Protein AF-0000000068234072 (afdb_homodimer)

Nearest PDB structures (foldseek):
  5jki-assembly1_A  TM=6.994E-01  e=1.494E-03  Bacillus subtilis subsp. subtilis str. 168
  2n2n-assembly1_A  TM=3.792E-01  e=1.745E+00  Homo sapiens
  5jki-assembly1_A  TM=6.994E-01  e=1.482E-03  Bacillus subtilis subsp. subtilis str. 168
  2n2n-assembly1_A  TM=3.793E-01  e=2.052E+00  Homo sapiens

Sequence (428 aa):
MEDTPLASLSLTHVHYNPEDPLSLLSAWLALVPQALCVAYVTLIWASREMEVILMFSGQMGCEAFNFVLKRIIKEERPKQMLGKGYGMPSSHAQFVTYFAVYLTLFLLVRHIPTVPKPDTTSYFLMRMALAAGVCLGAGAVATSRIYLNYHTPKQVLAGCAAGVLCAVSWFVATSFLRTEGYVDWVLDLGISQFLRLRDLVVSQDLAEAGWLQWMEDTPLASLSLTHVHYNPEDPLSLLSAWLALVPQALCVAYVTLIWASREMEVILMFSGQMGCEAFNFVLKRIIKEERPKQMLGKGYGMPSSHAQFVTYFAVYLTLFLLVRHIPTVPKPDTTSYFLMRMALAAGVCLGAGAVATSRIYLNYHTPKQVLAGCAAGVLCAVSWFVATSFLRTEGYVDWVLDLGISQFLRLRDLVVSQDLAEAGWLQW

Foldseek 3Di:
DPPPDDDDDQQLDADFDPVDVLRVVLSVLSCVLVVVLVVLVVCCQPQLAPVSVLLVVLLVVLLVVQVVVQVVVVDPAQVVDPDDGGPAQPSLLLNLLLVLLLLLCLLQPQAAAPDDDPCPPVSNVVSVVVSVVSVVSSVSNLVSCVVSRGHDPVNSVRSNVSSNVSNVVSNVVVVVCVVVCVSVVVCPDPVNVVSPRDHCRSHDPRCVVVVVVD/DPPPDDDDDQQLDADFDPVDVLRVVLSVLSCVLVVVLVVLVVCCQPQLAPVSVLLVVLLVVLLVVQVVVQVVVVDPAFPVDPHDGGPAQPSLLLNLLLVLLLLLCLLQPQAAAPDDDPCPPVSNVVSVVVSVVSVVSSVSNLVSCVVSRGHDPVNSVRSNVSSNVSNVVSSVVVVVCVVVCVSVVVCPDPVNVVSPRDHCRSHDPRCVVVVVVD

pLDDT: mean 92.29, std 10.85, range [37.62, 98.94]

Solvent-accessible surface area (backbone atoms only — not comparable to full-atom values): 21961 Å² total; per-residue (Å²): 132,84,79,68,74,66,38,64,44,69,91,44,56,38,65,26,42,82,90,35,70,67,34,47,53,28,44,58,41,65,46,44,68,62,48,48,51,43,34,48,53,43,45,34,69,41,54,22,31,47,62,57,48,52,53,48,50,45,52,52,48,44,50,52,49,42,56,53,46,18,70,70,66,56,36,70,42,40,80,86,42,90,63,90,64,57,24,28,44,24,58,68,20,16,52,36,28,20,51,24,50,36,49,32,46,38,54,74,66,61,41,50,70,72,65,84,50,94,51,55,64,61,52,51,50,49,43,50,48,51,34,50,50,41,43,51,49,27,50,50,40,34,50,26,36,41,74,63,37,54,32,47,70,66,24,31,51,47,6,34,52,52,9,43,52,43,20,53,53,47,50,51,50,51,49,48,36,50,75,72,39,51,53,56,52,52,46,67,32,68,67,28,52,73,65,45,46,39,71,53,59,44,36,37,60,78,35,46,46,47,49,74,71,102,128,83,78,69,72,65,38,64,45,69,90,44,56,38,63,25,42,81,90,34,70,67,35,47,52,27,43,57,42,66,46,45,68,62,47,48,53,43,35,49,53,44,44,35,70,42,53,23,32,46,62,56,48,51,52,49,51,46,52,51,50,42,51,52,50,44,56,52,45,18,71,70,64,56,35,71,42,41,80,87,41,91,62,89,65,57,23,28,44,24,59,67,19,16,52,37,29,20,52,26,50,35,51,33,48,39,54,74,67,60,40,49,70,71,65,83,50,95,52,56,67,60,51,52,50,49,44,50,50,52,33,49,48,41,43,51,49,27,50,50,38,33,51,25,36,41,74,65,37,54,30,49,69,66,24,30,51,47,6,33,52,51,8,42,51,43,20,53,52,45,51,51,51,52,49,48,36,50,75,73,40,50,53,57,51,54,46,67,32,68,68,28,51,72,66,45,46,40,69,55,60,45,36,37,62,77,36,46,46,48,48,72,71,99

Structure (mmCIF, N/CA/C/O backbone):
data_AF-0000000068234072-model_v1
#
loop_
_entity.id
_entity.type
_entity.pdbx_description
1 polymer Dolichyldiphosphatase
#
loop_
_atom_site.group_PDB
_atom_site.id
_atom_site.type_symbol
_atom_site.label_atom_id
_atom_site.label_alt_id
_atom_site.label_comp_id
_atom_site.label_asym_id
_atom_site.label_entity_id
_atom_site.label_seq_id
_atom_site.pdbx_PDB_ins_code
_atom_site.Cartn_x
_atom_site.Cartn_y
_atom_site.Cartn_z
_atom_site.occupancy
_atom_site.B_iso_or_equiv
_atom_site.auth_seq_id
_atom_site.auth_comp_id
_atom_site.auth_asym_id
_atom_site.auth_atom_id
_atom_site.pdbx_PDB_model_num
ATOM 1 N N . MET A 1 1 ? 15.93 -37.781 -2.234 1 37.66 1 MET A N 1
ATOM 2 C CA . MET A 1 1 ? 15.273 -36.719 -1.468 1 37.66 1 MET A CA 1
ATOM 3 C C . MET A 1 1 ? 13.891 -36.406 -2.041 1 37.66 1 MET A C 1
ATOM 5 O O . MET A 1 1 ? 13.766 -36.094 -3.225 1 37.66 1 MET A O 1
ATOM 9 N N . GLU A 1 2 ? 12.836 -36.875 -1.631 1 44.34 2 GLU A N 1
ATOM 10 C CA . GLU A 1 2 ? 11.461 -36.938 -2.117 1 44.34 2 GLU A CA 1
ATOM 11 C C . GLU A 1 2 ? 10.922 -35.531 -2.361 1 44.34 2 GLU A C 1
ATOM 13 O O . GLU A 1 2 ? 11.086 -34.625 -1.521 1 44.34 2 GLU A O 1
ATOM 18 N N . ASP A 1 3 ? 10.82 -35 -3.633 1 53.78 3 ASP A N 1
ATOM 19 C CA . ASP A 1 3 ? 10.469 -33.688 -4.172 1 53.78 3 ASP A CA 1
ATOM 20 C C . ASP A 1 3 ? 9.188 -33.188 -3.537 1 53.78 3 ASP A C 1
ATOM 22 O O . ASP A 1 3 ? 8.109 -33.719 -3.758 1 53.78 3 ASP A O 1
ATOM 26 N N . THR A 1 4 ? 9.188 -32.906 -2.281 1 57.88 4 THR A N 1
ATOM 27 C CA . THR A 1 4 ? 7.977 -32.344 -1.694 1 57.88 4 THR A CA 1
ATOM 28 C C . THR A 1 4 ? 7.309 -31.359 -2.664 1 57.88 4 THR A C 1
ATOM 30 O O . THR A 1 4 ? 7.965 -30.469 -3.207 1 57.88 4 THR A O 1
ATOM 33 N N . PRO A 1 5 ? 6.129 -31.797 -3.012 1 70.62 5 PRO A N 1
ATOM 34 C CA . PRO A 1 5 ? 5.434 -30.953 -3.988 1 70.62 5 PRO A CA 1
ATOM 35 C C . PRO A 1 5 ? 5.312 -29.5 -3.539 1 70.62 5 PRO A C 1
ATOM 37 O O . PRO A 1 5 ? 4.949 -29.234 -2.393 1 70.62 5 PRO A O 1
ATOM 40 N N . LEU A 1 6 ? 5.91 -28.594 -4.207 1 76 6 LEU A N 1
ATOM 41 C CA . LEU A 1 6 ? 5.832 -27.156 -3.949 1 76 6 LEU A CA 1
ATOM 42 C C . LEU A 1 6 ? 4.418 -26.641 -4.176 1 76 6 LEU A C 1
ATOM 44 O O . LEU A 1 6 ? 3.705 -27.141 -5.055 1 76 6 LEU A O 1
ATOM 48 N N . ALA A 1 7 ? 3.936 -25.938 -3.199 1 78.75 7 ALA A N 1
ATOM 49 C CA . ALA A 1 7 ? 2.652 -25.25 -3.32 1 78.75 7 ALA A CA 1
ATOM 50 C C . ALA A 1 7 ? 2.848 -23.781 -3.693 1 78.75 7 ALA A C 1
ATOM 52 O O . ALA A 1 7 ? 3.92 -23.203 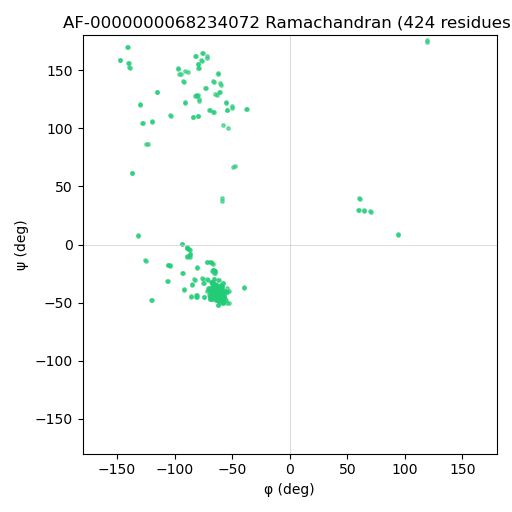-3.469 1 78.75 7 ALA A O 1
ATOM 53 N N . SER A 1 8 ? 1.841 -23.188 -4.422 1 79.06 8 SER A N 1
ATOM 54 C CA . SER A 1 8 ? 1.858 -21.766 -4.727 1 79.06 8 SER A CA 1
ATOM 55 C C . SER A 1 8 ? 1.063 -20.969 -3.699 1 79.06 8 SER A C 1
ATOM 57 O O . SER A 1 8 ? 0.087 -21.469 -3.139 1 79.06 8 SER A O 1
ATOM 59 N N . LEU A 1 9 ? 1.569 -19.797 -3.49 1 75.12 9 LEU A N 1
ATOM 60 C CA . LEU A 1 9 ? 0.831 -18.906 -2.605 1 75.12 9 LEU A CA 1
ATOM 61 C C . LEU A 1 9 ? -0.5 -18.5 -3.229 1 75.12 9 LEU A C 1
ATOM 63 O O . LEU A 1 9 ? -0.527 -17.812 -4.246 1 75.12 9 LEU A O 1
ATOM 67 N N . SER A 1 10 ? -1.572 -18.922 -2.631 1 69.56 10 SER A N 1
ATOM 68 C CA . SER A 1 10 ? -2.914 -18.828 -3.195 1 69.56 10 SER A CA 1
ATOM 69 C C . SER A 1 10 ? -3.357 -17.375 -3.33 1 69.56 10 SER A C 1
ATOM 71 O O . SER A 1 10 ? -4.066 -17.016 -4.273 1 69.56 10 SER A O 1
ATOM 73 N N . LEU A 1 11 ? -2.873 -16.562 -2.475 1 70.44 11 LEU A N 1
ATOM 74 C CA . LEU A 1 11 ? -3.332 -15.188 -2.393 1 70.44 11 LEU A CA 1
ATOM 75 C C . LEU A 1 11 ? -2.963 -14.414 -3.652 1 70.44 11 LEU A C 1
ATOM 77 O O . LEU A 1 11 ? -3.678 -13.492 -4.055 1 70.44 11 LEU A O 1
ATOM 81 N N . THR A 1 12 ? -1.97 -14.906 -4.336 1 74.69 12 THR A N 1
ATOM 82 C CA . THR A 1 12 ? -1.479 -14.094 -5.438 1 74.69 12 THR A CA 1
ATOM 83 C C . THR A 1 12 ? -1.335 -14.93 -6.707 1 74.69 12 THR A C 1
ATOM 85 O O . THR A 1 12 ? -0.774 -14.461 -7.703 1 74.69 12 THR A O 1
ATOM 88 N N . HIS A 1 13 ? -1.829 -16.094 -6.566 1 79.19 13 HIS A N 1
ATOM 89 C CA . HIS A 1 13 ? -1.749 -16.953 -7.734 1 79.19 13 HIS A CA 1
ATOM 90 C C . HIS A 1 13 ? -2.908 -16.703 -8.688 1 79.19 13 HIS A C 1
ATOM 92 O O . HIS A 1 13 ? -4.062 -17 -8.367 1 79.19 13 HIS A O 1
ATOM 98 N N . VAL A 1 14 ? -2.631 -16.125 -9.82 1 84.81 14 VAL A N 1
ATOM 99 C CA . VAL A 1 14 ? -3.668 -15.789 -10.789 1 84.81 14 VAL A CA 1
ATOM 100 C C . VAL A 1 14 ? -3.264 -16.297 -12.172 1 84.81 14 VAL A C 1
ATOM 102 O O . VAL A 1 14 ? -2.189 -15.961 -12.68 1 84.81 14 VAL A O 1
ATOM 105 N N . HIS A 1 15 ? -4.098 -17.156 -12.695 1 85.44 15 HIS A N 1
ATOM 106 C CA . HIS A 1 15 ? -3.893 -17.625 -14.055 1 85.44 15 HIS A CA 1
ATOM 107 C C . HIS A 1 15 ? -4.637 -16.766 -15.062 1 85.44 15 HIS A C 1
ATOM 109 O O . HIS A 1 15 ? -5.746 -16.297 -14.789 1 85.44 15 HIS A O 1
ATOM 115 N N . TYR A 1 16 ? -3.977 -16.531 -16.156 1 87.19 16 TYR A N 1
ATOM 116 C CA . TYR A 1 16 ? -4.586 -15.727 -17.203 1 87.19 16 TYR A CA 1
ATOM 117 C C . TYR A 1 16 ? -4.125 -16.188 -18.594 1 87.19 16 TYR A C 1
ATOM 119 O O . TYR A 1 16 ? -3.172 -16.969 -18.703 1 87.19 16 TYR A O 1
ATOM 127 N N . ASN A 1 17 ? -4.895 -15.867 -19.656 1 88.94 17 ASN A N 1
ATOM 128 C CA . ASN A 1 17 ? -4.516 -16.094 -21.047 1 88.94 17 ASN A CA 1
ATOM 129 C C . ASN A 1 17 ? -3.559 -15.023 -21.547 1 88.94 17 ASN A C 1
ATOM 131 O O . ASN A 1 17 ? -3.955 -13.875 -21.75 1 88.94 17 ASN A O 1
ATOM 135 N N . PRO A 1 18 ? -2.33 -15.398 -21.781 1 89.12 18 PRO A N 1
ATOM 136 C CA . PRO A 1 18 ? -1.33 -14.398 -22.172 1 89.12 18 PRO A CA 1
ATOM 137 C C . PRO A 1 18 ? -1.601 -13.805 -23.547 1 89.12 18 PRO A C 1
ATOM 139 O O . PRO A 1 18 ? -1.042 -12.758 -23.891 1 89.12 18 PRO A O 1
ATOM 142 N N . GLU A 1 19 ? -2.408 -14.375 -24.375 1 92.62 19 GLU A N 1
ATOM 143 C CA . GLU A 1 19 ? -2.705 -13.883 -25.719 1 92.62 19 GLU A CA 1
ATOM 144 C C . GLU A 1 19 ? -3.875 -12.898 -25.703 1 92.62 19 GLU A C 1
ATOM 146 O O . GLU A 1 19 ? -4.211 -12.312 -26.719 1 92.62 19 GLU A O 1
ATOM 151 N N . ASP A 1 20 ? -4.461 -12.695 -24.594 1 94.06 20 ASP A N 1
ATOM 152 C CA . ASP A 1 20 ? -5.625 -11.828 -24.438 1 94.06 20 ASP A CA 1
ATOM 153 C C . ASP A 1 20 ? -5.316 -10.68 -23.469 1 94.06 20 ASP A C 1
ATOM 155 O O . ASP A 1 20 ? -5.262 -10.875 -22.266 1 94.06 20 ASP A O 1
ATOM 159 N N . PRO A 1 21 ? -5.16 -9.523 -24.031 1 94.31 21 PRO A N 1
ATOM 160 C CA . PRO A 1 21 ? -4.801 -8.383 -23.172 1 94.31 21 PRO A CA 1
ATOM 161 C C . PRO A 1 21 ? -5.82 -8.133 -22.062 1 94.31 21 PRO A C 1
ATOM 163 O O . PRO A 1 21 ? -5.461 -7.664 -20.984 1 94.31 21 PRO A O 1
ATOM 166 N N . LEU A 1 22 ? -7.02 -8.383 -22.297 1 95 22 LEU A N 1
ATOM 167 C CA . LEU A 1 22 ? -8.039 -8.203 -21.266 1 95 22 LEU A CA 1
ATOM 168 C C . LEU A 1 22 ? -7.852 -9.219 -20.141 1 95 22 LEU A C 1
ATOM 170 O O . LEU A 1 22 ? -8.141 -8.922 -18.984 1 95 22 LEU A O 1
ATOM 174 N N . SER A 1 23 ? -7.375 -10.367 -20.516 1 93.5 23 SER A N 1
ATOM 175 C CA . SER A 1 23 ? -7.078 -11.383 -19.516 1 93.5 23 SER A CA 1
ATOM 176 C C . SER A 1 23 ? -5.918 -10.945 -18.625 1 93.5 23 SER A C 1
ATOM 178 O O . SER A 1 23 ? -5.961 -11.133 -17.406 1 93.5 23 SER A O 1
ATOM 180 N N . LEU A 1 24 ? -5 -10.375 -19.281 1 92.69 24 LEU A N 1
ATOM 181 C CA . LEU A 1 24 ? -3.871 -9.859 -18.516 1 92.69 24 LEU A CA 1
ATOM 182 C C . LEU A 1 24 ? -4.32 -8.742 -17.578 1 92.69 24 LEU A C 1
ATOM 184 O O . LEU A 1 24 ? -3.945 -8.734 -16.391 1 92.69 24 LEU A O 1
ATOM 188 N N . LEU A 1 25 ? -5.074 -7.816 -18.062 1 95.31 25 LEU A N 1
ATOM 189 C CA . LEU A 1 25 ? -5.617 -6.742 -17.234 1 95.31 25 LEU A CA 1
ATOM 190 C C . LEU A 1 25 ? -6.426 -7.309 -16.062 1 95.31 25 LEU A C 1
ATOM 192 O O . LEU A 1 25 ? -6.316 -6.832 -14.938 1 95.31 25 LEU A O 1
ATOM 196 N N . SER A 1 26 ? -7.16 -8.312 -16.312 1 94.81 26 SER A N 1
ATOM 197 C CA . SER A 1 26 ? -7.98 -8.938 -15.281 1 94.81 26 SER A CA 1
ATOM 198 C C . SER A 1 26 ? -7.117 -9.578 -14.203 1 94.81 26 SER A C 1
ATOM 200 O O . SER A 1 26 ? -7.469 -9.555 -13.023 1 94.81 26 SER A O 1
ATOM 202 N N . ALA A 1 27 ? -6.047 -10.133 -14.641 1 92.31 27 ALA A N 1
ATOM 203 C CA . ALA A 1 27 ? -5.121 -10.711 -13.68 1 92.31 27 ALA A CA 1
ATOM 204 C C . ALA A 1 27 ? -4.555 -9.648 -12.75 1 92.31 27 ALA A C 1
ATOM 206 O O . ALA A 1 27 ? -4.441 -9.859 -11.539 1 92.31 27 ALA A O 1
ATOM 207 N N . TRP A 1 28 ? -4.27 -8.5 -13.25 1 93.75 28 TRP A N 1
ATOM 208 C CA . TRP A 1 28 ? -3.775 -7.398 -12.438 1 93.75 28 TRP A CA 1
ATOM 209 C C . TRP A 1 28 ? -4.855 -6.898 -11.484 1 93.75 28 TRP A C 1
ATOM 211 O O . TRP A 1 28 ? -4.574 -6.59 -10.328 1 93.75 28 TRP A O 1
ATOM 221 N N . LEU A 1 29 ? -6.027 -6.871 -11.977 1 96.12 29 LEU A N 1
ATOM 222 C CA . LEU A 1 29 ? -7.145 -6.41 -11.156 1 96.12 29 LEU A CA 1
ATOM 223 C C . LEU A 1 29 ? -7.383 -7.355 -9.984 1 96.12 29 LEU A C 1
ATOM 225 O O . LEU A 1 29 ? -7.891 -6.938 -8.945 1 96.12 29 LEU A O 1
ATOM 229 N N . ALA A 1 30 ? -6.926 -8.578 -10.141 1 93.44 30 ALA A N 1
ATOM 230 C CA . ALA A 1 30 ? -7.098 -9.578 -9.086 1 93.44 30 ALA A CA 1
ATOM 231 C C . ALA A 1 30 ? -6.238 -9.242 -7.871 1 93.44 30 ALA A C 1
ATOM 233 O O . ALA A 1 30 ? -6.473 -9.75 -6.773 1 93.44 30 ALA A O 1
ATOM 234 N N . LEU A 1 31 ? -5.289 -8.352 -8.031 1 94.94 31 LEU A N 1
ATOM 235 C CA . LEU A 1 31 ? -4.375 -8.023 -6.945 1 94.94 31 LEU A CA 1
ATOM 236 C C . LEU A 1 31 ? -4.879 -6.816 -6.156 1 94.94 31 LEU A C 1
ATOM 238 O O . LEU A 1 31 ? -4.285 -6.441 -5.145 1 94.94 31 LEU A O 1
ATOM 242 N N . VAL A 1 32 ? -6 -6.258 -6.52 1 97.06 32 VAL A N 1
ATOM 243 C CA . VAL A 1 32 ? -6.496 -4.996 -5.973 1 97.06 32 VAL A CA 1
ATOM 244 C C . VAL A 1 32 ? -6.82 -5.168 -4.492 1 97.06 32 VAL A C 1
ATOM 246 O O . VAL A 1 32 ? -6.453 -4.324 -3.668 1 97.06 32 VAL A O 1
ATOM 249 N N . PRO A 1 33 ? -7.461 -6.27 -4.047 1 97 33 PRO A N 1
ATOM 250 C CA . PRO A 1 33 ? -7.742 -6.398 -2.615 1 97 33 PRO A CA 1
ATOM 251 C C . PRO A 1 33 ? -6.48 -6.375 -1.759 1 97 33 PRO A C 1
ATOM 253 O O . PRO A 1 33 ? -6.449 -5.715 -0.716 1 97 33 PRO A O 1
ATOM 256 N N . GLN A 1 34 ? -5.457 -7.051 -2.207 1 95.56 34 GLN A N 1
ATOM 257 C CA . GLN A 1 34 ? -4.195 -7.039 -1.478 1 95.56 34 GLN A CA 1
ATOM 258 C C . GLN A 1 34 ? -3.582 -5.645 -1.461 1 95.56 34 GLN A C 1
ATOM 260 O O . GLN A 1 34 ? -3.066 -5.195 -0.433 1 95.56 34 GLN A O 1
ATOM 265 N N . ALA A 1 35 ? -3.635 -5 -2.588 1 97.25 35 ALA A N 1
ATOM 266 C CA . ALA A 1 35 ? -3.123 -3.635 -2.67 1 97.25 35 ALA A CA 1
ATOM 267 C C . ALA A 1 35 ? -3.877 -2.707 -1.723 1 97.25 35 ALA A C 1
ATOM 269 O O . ALA A 1 35 ? -3.275 -1.844 -1.079 1 97.25 35 ALA A O 1
ATOM 270 N N . LEU A 1 36 ? -5.148 -2.887 -1.635 1 98.44 36 LEU A N 1
ATOM 271 C CA . LEU A 1 36 ? -5.957 -2.055 -0.752 1 98.44 36 LEU A CA 1
ATOM 272 C C . LEU A 1 36 ? -5.602 -2.303 0.709 1 98.44 36 LEU A C 1
ATOM 274 O O . LEU A 1 36 ? -5.566 -1.368 1.513 1 98.44 36 LEU A O 1
ATOM 278 N N . CYS A 1 37 ? -5.348 -3.531 1.068 1 98.25 37 CYS A N 1
ATOM 279 C CA . CYS A 1 37 ? -4.934 -3.822 2.438 1 98.25 37 CYS A CA 1
ATOM 280 C C . CYS A 1 37 ? -3.639 -3.096 2.777 1 98.25 37 CYS A C 1
ATOM 282 O O . CYS A 1 37 ? -3.523 -2.49 3.846 1 98.25 37 CYS A O 1
ATOM 284 N N . VAL A 1 38 ? -2.715 -3.133 1.873 1 98.19 38 VAL A N 1
ATOM 285 C CA . VAL A 1 38 ? -1.446 -2.443 2.084 1 98.19 38 VAL A CA 1
ATOM 286 C C . VAL A 1 38 ? -1.688 -0.938 2.188 1 98.19 38 VAL A C 1
ATOM 288 O O . VAL A 1 38 ? -1.101 -0.267 3.039 1 98.19 38 VAL A O 1
ATOM 291 N N . ALA A 1 39 ? -2.541 -0.428 1.347 1 98.69 39 ALA A N 1
ATOM 292 C CA . ALA A 1 39 ? -2.857 0.998 1.373 1 98.69 39 ALA A CA 1
ATOM 293 C C . ALA A 1 39 ? -3.482 1.396 2.707 1 98.69 39 ALA A C 1
ATOM 295 O O . ALA A 1 39 ? -3.131 2.43 3.279 1 98.69 39 ALA A O 1
ATOM 296 N N . TYR A 1 40 ? -4.41 0.549 3.213 1 98.75 40 TYR A N 1
ATOM 297 C CA . TYR A 1 40 ? -5.023 0.8 4.512 1 98.75 40 TYR A CA 1
ATOM 298 C C . TYR A 1 40 ? -3.965 0.884 5.609 1 98.75 40 TYR A C 1
ATOM 300 O O . TYR A 1 40 ? -3.928 1.853 6.371 1 98.75 40 TYR A O 1
ATOM 308 N N . VAL A 1 41 ? -3.125 -0.061 5.637 1 98.56 41 VAL A N 1
ATOM 309 C CA . VAL A 1 41 ? -2.133 -0.149 6.703 1 98.56 41 VAL A CA 1
ATOM 310 C C . VAL A 1 41 ? -1.161 1.024 6.602 1 98.56 41 VAL A C 1
ATOM 312 O O . VAL A 1 41 ? -0.791 1.62 7.617 1 98.56 41 VAL A O 1
ATOM 315 N N . THR A 1 42 ? -0.794 1.324 5.387 1 98.5 42 THR A N 1
ATOM 316 C CA . THR A 1 42 ? 0.092 2.459 5.148 1 98.5 42 THR A CA 1
ATOM 317 C C . THR A 1 42 ? -0.548 3.756 5.633 1 98.5 42 THR A C 1
ATOM 319 O O . THR A 1 42 ? 0.096 4.551 6.324 1 98.5 42 THR A O 1
ATOM 322 N N . LEU A 1 43 ? -1.793 3.938 5.301 1 98.5 43 LEU A N 1
ATOM 323 C CA . LEU A 1 43 ? -2.486 5.16 5.688 1 98.5 43 LEU A CA 1
ATOM 324 C C . LEU A 1 43 ? -2.688 5.223 7.195 1 98.5 43 LEU A C 1
ATOM 326 O O . LEU A 1 43 ? -2.559 6.289 7.801 1 98.5 43 LEU A O 1
ATOM 330 N N . ILE A 1 44 ? -3.006 4.102 7.773 1 98.38 44 ILE A N 1
ATOM 331 C CA . ILE A 1 44 ? -3.182 4.059 9.219 1 98.38 44 ILE A CA 1
ATOM 332 C C . ILE A 1 44 ? -1.879 4.453 9.914 1 98.38 44 ILE A C 1
ATOM 334 O O . ILE A 1 44 ? -1.882 5.273 10.836 1 98.38 44 ILE A O 1
ATOM 338 N N . TRP A 1 45 ? -0.841 3.928 9.438 1 96.75 45 TRP A N 1
ATOM 339 C CA . TRP A 1 45 ? 0.457 4.211 10.039 1 96.75 45 TRP A CA 1
ATOM 340 C C . TRP A 1 45 ? 0.861 5.664 9.805 1 96.75 45 TRP A C 1
ATOM 342 O O . TRP A 1 45 ? 1.334 6.336 10.727 1 96.75 45 TRP A O 1
ATOM 352 N N . ALA A 1 46 ? 0.647 6.203 8.68 1 96.56 46 ALA A N 1
ATOM 353 C CA . ALA A 1 46 ? 1.18 7.5 8.273 1 96.56 46 ALA A CA 1
ATOM 354 C C . ALA A 1 46 ? 0.286 8.633 8.766 1 96.56 46 ALA A C 1
ATOM 356 O O . ALA A 1 46 ? 0.771 9.727 9.07 1 96.56 46 ALA A O 1
ATOM 357 N N . SER A 1 47 ? -1.001 8.406 8.805 1 96.81 47 SER A N 1
ATOM 358 C CA . SER A 1 47 ? -1.908 9.508 9.102 1 96.81 47 SER A CA 1
ATOM 359 C C . SER A 1 47 ? -2.467 9.398 10.516 1 96.81 47 SER A C 1
ATOM 361 O O . SER A 1 47 ? -2.863 10.406 11.117 1 96.81 47 SER A O 1
ATOM 363 N N . ARG A 1 48 ? -2.629 8.125 11.008 1 97.88 48 ARG A N 1
ATOM 364 C CA . ARG A 1 48 ? -3.211 7.871 12.328 1 97.88 48 ARG A CA 1
ATOM 365 C C . ARG A 1 48 ? -4.668 8.32 12.375 1 97.88 48 ARG A C 1
ATOM 367 O O . ARG A 1 48 ? -5.152 8.75 13.43 1 97.88 48 ARG A O 1
ATOM 374 N N . GLU A 1 49 ? -5.32 8.289 11.297 1 98.38 49 GLU A N 1
ATOM 375 C CA . GLU A 1 49 ? -6.707 8.734 11.211 1 98.38 49 GLU A CA 1
ATOM 376 C C . GLU A 1 49 ? -7.672 7.66 11.695 1 98.38 49 GLU A C 1
ATOM 378 O O . GLU A 1 49 ? -7.648 6.531 11.203 1 98.38 49 GLU A O 1
ATOM 383 N N . MET A 1 50 ? -8.508 8.031 12.586 1 98.5 50 MET A N 1
ATOM 384 C CA . MET A 1 50 ? -9.492 7.113 13.156 1 98.5 50 MET A CA 1
ATOM 385 C C . MET A 1 50 ? -10.438 6.59 12.078 1 98.5 50 MET A C 1
ATOM 387 O O . MET A 1 50 ? -10.805 5.418 12.086 1 98.5 50 MET A O 1
ATOM 391 N N . GLU A 1 51 ? -10.844 7.453 11.172 1 98.5 51 GLU A N 1
ATOM 392 C CA . GLU A 1 51 ? -11.758 7.055 10.109 1 98.5 51 GLU A CA 1
ATOM 393 C C . GLU A 1 51 ? -11.18 5.914 9.281 1 98.5 51 GLU A C 1
ATOM 395 O O . GLU A 1 51 ? -11.898 5 8.875 1 98.5 51 GLU A O 1
ATOM 400 N N . VAL A 1 52 ? -9.867 5.961 8.953 1 98.69 52 VAL A N 1
ATOM 401 C CA . VAL A 1 52 ? -9.219 4.91 8.172 1 98.69 52 VAL A CA 1
ATOM 402 C C . VAL A 1 52 ? -9.219 3.605 8.969 1 98.69 52 VAL A C 1
ATOM 404 O O . VAL A 1 52 ? -9.469 2.533 8.414 1 98.69 52 VAL A O 1
ATOM 407 N N . ILE A 1 53 ? -8.961 3.703 10.242 1 98.81 53 ILE A N 1
ATOM 408 C CA . ILE A 1 53 ? -8.977 2.535 11.117 1 98.81 53 ILE A CA 1
ATOM 409 C C . ILE A 1 53 ? -10.375 1.922 11.125 1 98.81 53 ILE A C 1
ATOM 411 O O . ILE A 1 53 ? -10.531 0.705 11.008 1 98.81 53 ILE A O 1
ATOM 415 N N . LEU A 1 54 ? -11.367 2.764 11.289 1 98.81 54 LEU A N 1
ATOM 416 C CA . LEU A 1 54 ? -12.742 2.285 11.312 1 98.81 54 LEU A CA 1
ATOM 417 C C . LEU A 1 54 ? -13.117 1.629 9.984 1 98.81 54 LEU A C 1
ATOM 419 O O . LEU A 1 54 ? -13.703 0.543 9.969 1 98.81 54 LEU A O 1
ATOM 423 N N . MET A 1 55 ? -12.781 2.279 8.906 1 98.88 55 MET A N 1
ATOM 424 C CA . MET A 1 55 ? -13.086 1.719 7.594 1 98.88 55 MET A CA 1
ATOM 425 C C . MET A 1 55 ? -12.391 0.376 7.398 1 98.88 55 MET A C 1
ATOM 427 O O . MET A 1 55 ? -12.992 -0.573 6.891 1 98.88 55 MET A O 1
ATOM 431 N N . PHE A 1 56 ? -11.148 0.28 7.797 1 98.94 56 PHE A N 1
ATOM 432 C CA . PHE A 1 56 ? -10.391 -0.956 7.648 1 98.94 56 PHE A CA 1
ATOM 433 C C . PHE A 1 56 ? -10.977 -2.061 8.523 1 98.94 56 PHE A C 1
ATOM 435 O O . PHE A 1 56 ? -11.039 -3.219 8.102 1 98.94 56 PHE A O 1
ATOM 442 N N . SER A 1 57 ? -11.312 -1.713 9.734 1 98.88 57 SER A N 1
ATOM 443 C CA . SER A 1 57 ? -11.938 -2.697 10.617 1 98.88 57 SER A CA 1
ATOM 444 C C . SER A 1 57 ? -13.203 -3.275 10 1 98.88 57 SER A C 1
ATOM 446 O O . SER A 1 57 ? -13.438 -4.484 10.07 1 98.88 57 SER A O 1
ATOM 448 N N . GLY A 1 58 ? -14.039 -2.418 9.414 1 98.88 58 GLY A N 1
ATOM 449 C CA . GLY A 1 58 ? -15.219 -2.896 8.703 1 98.88 58 GLY A CA 1
ATOM 450 C C . GLY A 1 58 ? -14.883 -3.781 7.516 1 98.88 58 GLY A C 1
ATOM 451 O O . GLY A 1 58 ? -15.586 -4.754 7.242 1 98.88 58 GLY A O 1
ATOM 452 N N . GLN A 1 59 ? -13.844 -3.369 6.777 1 98.88 59 GLN A N 1
ATOM 453 C CA . GLN A 1 59 ? -13.359 -4.18 5.66 1 98.88 59 GLN A CA 1
ATOM 454 C C . GLN A 1 59 ? -13.016 -5.594 6.117 1 98.88 59 GLN A C 1
ATOM 456 O O . GLN A 1 59 ? -13.391 -6.57 5.469 1 98.88 59 GLN A O 1
ATOM 461 N N . MET A 1 60 ? -12.258 -5.684 7.227 1 98.75 60 MET A N 1
ATOM 462 C CA . MET A 1 60 ? -11.867 -6.988 7.762 1 98.75 60 MET A CA 1
ATOM 463 C C . MET A 1 60 ? -13.086 -7.75 8.266 1 98.75 60 MET A C 1
ATOM 465 O O . MET A 1 60 ? -13.164 -8.977 8.125 1 98.75 60 MET A O 1
ATOM 469 N N . GLY A 1 61 ? -13.984 -7.027 8.914 1 98.75 61 GLY A N 1
ATOM 470 C CA . GLY A 1 61 ? -15.234 -7.664 9.289 1 98.75 61 GLY A CA 1
ATOM 471 C C . GLY A 1 61 ? -15.992 -8.234 8.109 1 98.75 61 GLY A C 1
ATOM 472 O O . GLY A 1 61 ? -16.562 -9.328 8.203 1 98.75 61 GLY A O 1
ATOM 473 N N . CYS A 1 62 ? -16.047 -7.48 7.055 1 98.69 62 CYS A N 1
ATOM 474 C CA . CYS A 1 62 ? -16.688 -7.93 5.824 1 98.69 62 CYS A CA 1
ATOM 475 C C . CYS A 1 62 ? -16.016 -9.188 5.285 1 98.69 62 CYS A C 1
ATOM 477 O O . CYS A 1 62 ? -16.703 -10.102 4.812 1 98.69 62 CYS A O 1
ATOM 479 N N . GLU A 1 63 ? -14.711 -9.273 5.332 1 98 63 GLU A N 1
ATOM 480 C CA . GLU A 1 63 ? -13.977 -10.461 4.918 1 98 63 GLU A CA 1
ATOM 481 C C . GLU A 1 63 ? -14.312 -11.656 5.809 1 98 63 GLU A C 1
ATOM 483 O O . GLU A 1 63 ? -14.453 -12.781 5.32 1 98 63 GLU A O 1
ATOM 488 N N . ALA A 1 64 ? -14.352 -11.406 7.066 1 98.31 64 ALA A N 1
ATOM 489 C CA . ALA A 1 64 ? -14.742 -12.461 7.992 1 98.31 64 ALA A CA 1
ATOM 490 C C . ALA A 1 64 ? -16.141 -12.969 7.684 1 98.31 64 ALA A C 1
ATOM 492 O O . ALA A 1 64 ? -16.406 -14.18 7.742 1 98.31 64 ALA A O 1
ATOM 493 N N . PHE A 1 65 ? -17 -12.023 7.41 1 98.44 65 PHE A N 1
ATOM 494 C CA . PHE A 1 65 ? -18.359 -12.383 7.027 1 98.44 65 PHE A CA 1
ATOM 495 C C . PHE A 1 65 ? -18.359 -13.258 5.777 1 98.44 65 PHE A C 1
ATOM 497 O O . PHE A 1 65 ? -19.094 -14.242 5.699 1 98.44 65 PHE A O 1
ATOM 504 N N . ASN A 1 66 ? -17.562 -12.969 4.77 1 98.19 66 ASN A N 1
ATOM 505 C CA . ASN A 1 66 ? -17.406 -13.781 3.568 1 98.19 66 ASN A CA 1
ATOM 506 C C . ASN A 1 66 ? -16.953 -15.195 3.902 1 98.19 66 ASN A C 1
ATOM 508 O O . ASN A 1 66 ? -17.469 -16.172 3.344 1 98.19 66 ASN A O 1
ATOM 512 N N . PHE A 1 67 ? -16.016 -15.227 4.785 1 96.44 67 PHE A N 1
ATOM 513 C CA . PHE A 1 67 ? -15.469 -16.516 5.219 1 96.44 67 PHE A CA 1
ATOM 514 C C . PHE A 1 67 ? -16.562 -17.406 5.793 1 96.44 67 PHE A C 1
ATOM 516 O O . PHE A 1 67 ? -16.641 -18.594 5.469 1 96.44 67 PHE A O 1
ATOM 523 N N . VAL A 1 68 ? -17.375 -16.844 6.562 1 97.56 68 VAL A N 1
ATOM 524 C CA . VAL A 1 68 ? -18.469 -17.578 7.191 1 97.56 68 VAL A CA 1
ATOM 525 C C . VAL A 1 68 ? -19.5 -17.984 6.133 1 97.56 68 VAL A C 1
ATOM 527 O O . VAL A 1 68 ? -19.938 -19.141 6.082 1 97.56 68 VAL A O 1
ATOM 530 N N . LEU A 1 69 ? -19.891 -17.062 5.254 1 97.5 69 LEU A N 1
ATOM 531 C CA . LEU A 1 69 ? -20.906 -17.328 4.227 1 97.5 69 LEU A CA 1
ATOM 532 C C . LEU A 1 69 ? -20.453 -18.453 3.305 1 97.5 69 LEU A C 1
ATOM 534 O O . LEU A 1 69 ? -21.266 -19.312 2.934 1 97.5 69 LEU A O 1
ATOM 538 N N . LYS A 1 70 ? -19.203 -18.5 2.945 1 96 70 LYS A N 1
ATOM 539 C CA . LYS A 1 70 ? -18.703 -19.531 2.049 1 96 70 LYS A CA 1
ATOM 540 C C . LYS A 1 70 ? -18.797 -20.906 2.686 1 96 70 LYS A C 1
ATOM 542 O O . LYS A 1 70 ? -19.047 -21.906 1.995 1 96 70 LYS A O 1
ATOM 547 N N . ARG A 1 71 ? -18.625 -20.984 3.914 1 95.38 71 ARG A N 1
ATOM 548 C CA . ARG A 1 71 ? -18.656 -22.25 4.617 1 95.38 71 ARG A CA 1
ATOM 549 C C . ARG A 1 71 ? -20.094 -22.703 4.879 1 95.38 71 ARG A C 1
ATOM 551 O O . ARG A 1 71 ? -20.344 -23.875 5.16 1 95.38 71 ARG A O 1
ATOM 558 N N . ILE A 1 72 ? -20.984 -21.812 4.828 1 96.56 72 ILE A N 1
ATOM 559 C CA . ILE A 1 72 ? -22.391 -22.141 4.973 1 96.56 72 ILE A CA 1
ATOM 560 C C . ILE A 1 72 ? -22.969 -22.547 3.617 1 96.56 72 ILE A C 1
ATOM 562 O O . ILE A 1 72 ? -23.672 -23.547 3.506 1 96.56 72 ILE A O 1
ATOM 566 N N . ILE A 1 73 ? -22.672 -21.812 2.57 1 95.88 73 ILE A N 1
ATOM 567 C CA . ILE A 1 73 ? -23.266 -22 1.252 1 95.88 73 ILE A CA 1
ATOM 568 C C . ILE A 1 73 ? -22.562 -23.156 0.535 1 95.88 73 ILE A C 1
ATOM 570 O O . ILE A 1 73 ? -23.203 -23.953 -0.148 1 95.88 73 ILE A O 1
ATOM 574 N N . LYS A 1 74 ? -21.203 -23.203 0.578 1 93.5 74 LYS A N 1
ATOM 575 C CA . LYS A 1 74 ? -20.344 -24.281 0.082 1 93.5 74 LYS A CA 1
ATOM 576 C C . LYS A 1 74 ? -20.562 -24.516 -1.412 1 93.5 74 LYS A C 1
ATOM 578 O O . LYS A 1 74 ? -20.547 -25.656 -1.88 1 93.5 74 LYS A O 1
ATOM 583 N N . GLU A 1 75 ? -20.922 -23.453 -2.098 1 92.88 75 GLU A N 1
ATOM 584 C CA . GLU A 1 75 ? -21.016 -23.578 -3.551 1 92.88 75 GLU A CA 1
ATOM 585 C C . GLU A 1 75 ? -19.625 -23.641 -4.188 1 92.88 75 GLU A C 1
ATOM 587 O O . GLU A 1 75 ? -18.75 -22.844 -3.854 1 92.88 75 GLU A O 1
ATOM 592 N N . GLU A 1 76 ? -19.469 -24.562 -5.094 1 90.19 76 GLU A N 1
ATOM 593 C CA . GLU A 1 76 ? -18.188 -24.766 -5.746 1 90.19 76 GLU A CA 1
ATOM 594 C C . GLU A 1 76 ? -17.922 -23.688 -6.797 1 90.19 76 GLU A C 1
ATOM 596 O O . GLU A 1 76 ? -18.859 -23.078 -7.309 1 90.19 76 GLU A O 1
ATOM 601 N N . ARG A 1 77 ? -16.594 -23.547 -7.078 1 87.81 77 ARG A N 1
ATOM 602 C CA . ARG A 1 77 ? -16.188 -22.656 -8.156 1 87.81 77 ARG A CA 1
ATOM 603 C C . ARG A 1 77 ? -16.453 -23.281 -9.523 1 87.81 77 ARG A C 1
ATOM 605 O O . ARG A 1 77 ? -16.719 -24.484 -9.617 1 87.81 77 ARG A O 1
ATOM 612 N N . PRO A 1 78 ? -16.406 -22.391 -10.508 1 84.5 78 PRO A N 1
ATOM 613 C CA . PRO A 1 78 ? -16.562 -22.969 -11.844 1 84.5 78 PRO A CA 1
ATOM 614 C C . PRO A 1 78 ? -15.484 -23.984 -12.172 1 84.5 78 PRO A C 1
ATOM 616 O O . PRO A 1 78 ? -14.359 -23.875 -11.688 1 84.5 78 PRO A O 1
ATOM 619 N N . LYS A 1 79 ? -15.789 -25.125 -12.781 1 67.56 79 LYS A N 1
ATOM 620 C CA . LYS A 1 79 ? -14.984 -26.312 -13.031 1 67.56 79 LYS A CA 1
ATOM 621 C C . LYS A 1 79 ? -13.664 -25.938 -13.719 1 67.56 79 LYS A C 1
ATOM 623 O O . LYS A 1 79 ? -12.648 -26.594 -13.5 1 67.56 79 LYS A O 1
ATOM 628 N N . GLN A 1 80 ? -13.734 -25.094 -14.547 1 58.06 80 GLN A N 1
ATOM 629 C CA . GLN A 1 80 ? -12.531 -24.875 -15.352 1 58.06 80 GLN A CA 1
ATOM 630 C C . GLN A 1 80 ? -11.352 -24.453 -14.477 1 58.06 80 GLN A C 1
ATOM 632 O O . GLN A 1 80 ? -10.195 -24.703 -14.82 1 58.06 80 GLN A O 1
ATOM 637 N N . MET A 1 81 ? -11.609 -23.656 -13.445 1 58.41 81 MET A N 1
ATOM 638 C CA . MET A 1 81 ? -10.453 -23.078 -12.766 1 58.41 81 MET A CA 1
ATOM 639 C C . MET A 1 81 ? -10.188 -23.812 -11.453 1 58.41 81 MET A C 1
ATOM 641 O O . MET A 1 81 ? -11.117 -24.125 -10.711 1 58.41 81 MET A O 1
ATOM 645 N N . LEU A 1 82 ? -9.102 -24.562 -11.352 1 56.94 82 LEU A N 1
ATOM 646 C CA . LEU A 1 82 ? -8.555 -25.422 -10.305 1 56.94 82 LEU A CA 1
ATOM 647 C C . LEU A 1 82 ? -8.305 -24.625 -9.023 1 56.94 82 LEU A C 1
ATOM 649 O O . LEU A 1 82 ? -7.211 -24.094 -8.828 1 56.94 82 LEU A O 1
ATOM 653 N N . GLY A 1 83 ? -9.203 -23.656 -8.695 1 60.19 83 GLY A N 1
ATOM 654 C CA . GLY A 1 83 ? -8.812 -23.062 -7.422 1 60.19 83 GLY A CA 1
ATOM 655 C C . GLY A 1 83 ? -9.398 -23.781 -6.223 1 60.19 83 GLY A C 1
ATOM 656 O O . GLY A 1 83 ? -10.383 -24.516 -6.355 1 60.19 83 GLY A O 1
ATOM 657 N N . LYS A 1 84 ? -8.688 -23.781 -5.125 1 70 84 LYS A N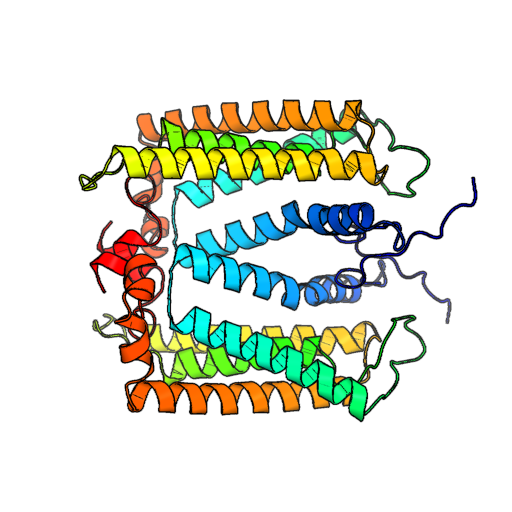 1
ATOM 658 C CA . LYS A 1 84 ? -9.109 -24.422 -3.883 1 70 84 LYS A CA 1
ATOM 659 C C . LYS A 1 84 ? -10.117 -23.547 -3.129 1 70 84 LYS A C 1
ATOM 661 O O . LYS A 1 84 ? -10.102 -22.328 -3.26 1 70 84 LYS A O 1
ATOM 666 N N . GLY A 1 85 ? -11.242 -24.141 -2.764 1 80.81 85 GLY A N 1
ATOM 667 C CA . GLY A 1 85 ? -12.148 -23.484 -1.842 1 80.81 85 GLY A CA 1
ATOM 668 C C . GLY A 1 85 ? -13.523 -23.219 -2.439 1 80.81 85 GLY A C 1
ATOM 669 O O . GLY A 1 85 ? -13.734 -23.422 -3.637 1 80.81 85 GLY A O 1
ATOM 670 N N . TYR A 1 86 ? -14.414 -22.703 -1.622 1 89.81 86 TYR A N 1
ATOM 671 C CA . TYR A 1 86 ? -15.781 -22.391 -2.027 1 89.81 86 TYR A CA 1
ATOM 672 C C . TYR A 1 86 ? -15.844 -21.078 -2.787 1 89.81 86 TYR A C 1
ATOM 674 O O . TYR A 1 86 ? -15.062 -20.156 -2.516 1 89.81 86 TYR A O 1
ATOM 682 N N . GLY A 1 87 ? -16.859 -20.984 -3.68 1 91.69 87 GLY A N 1
ATOM 683 C CA . GLY A 1 87 ? -16.844 -19.875 -4.609 1 91.69 87 GLY A CA 1
ATOM 684 C C . GLY A 1 87 ? -17.859 -18.797 -4.27 1 91.69 87 GLY A C 1
ATOM 685 O O . GLY A 1 87 ? -17.797 -17.672 -4.781 1 91.69 87 GLY A O 1
ATOM 686 N N . MET A 1 88 ? -18.859 -19.078 -3.445 1 94.44 88 MET A N 1
ATOM 687 C CA . MET A 1 88 ? -19.922 -18.109 -3.191 1 94.44 88 MET A CA 1
ATOM 688 C C . MET A 1 88 ? -19.906 -17.656 -1.738 1 94.44 88 MET A C 1
ATOM 690 O O . MET A 1 88 ? -19.984 -18.469 -0.822 1 94.44 88 MET A O 1
ATOM 694 N N . PRO A 1 89 ? -19.953 -16.406 -1.474 1 97.5 89 PRO A N 1
ATOM 695 C CA . PRO A 1 89 ? -19.859 -15.32 -2.449 1 97.5 89 PRO A CA 1
ATOM 696 C C . PRO A 1 89 ? -18.422 -15.039 -2.875 1 97.5 89 PRO A C 1
ATOM 698 O O . PRO A 1 89 ? -17.484 -15.43 -2.174 1 97.5 89 PRO A O 1
ATOM 701 N N . SER A 1 90 ? -18.281 -14.469 -4.086 1 96.81 90 SER A N 1
ATOM 702 C CA . SER A 1 90 ? -16.953 -14.016 -4.512 1 96.81 90 SER A CA 1
ATOM 703 C C . SER A 1 90 ? -16.344 -13.055 -3.498 1 96.81 90 SER A C 1
ATOM 705 O O . SER A 1 90 ? -16.906 -11.992 -3.219 1 96.81 90 SER A O 1
ATOM 707 N N . SER A 1 91 ? -15.203 -13.359 -2.984 1 96.31 91 SER A N 1
ATOM 708 C CA . SER A 1 91 ? -14.547 -12.523 -1.978 1 96.31 91 SER A CA 1
ATOM 709 C C . SER A 1 91 ? -14.023 -11.234 -2.588 1 96.31 91 SER A C 1
ATOM 711 O O . SER A 1 91 ? -14.102 -10.172 -1.966 1 96.31 91 SER A O 1
ATOM 713 N N . HIS A 1 92 ? -13.445 -11.266 -3.797 1 97.25 92 HIS A N 1
ATOM 714 C CA . HIS A 1 92 ? -12.953 -10.07 -4.457 1 97.25 92 HIS A CA 1
ATOM 715 C C . HIS A 1 92 ? -14.078 -9.062 -4.691 1 97.25 92 HIS A C 1
ATOM 717 O O . HIS A 1 92 ? -13.945 -7.883 -4.371 1 97.25 92 HIS A O 1
ATOM 723 N N . ALA A 1 93 ? -15.156 -9.602 -5.219 1 98.44 93 ALA A N 1
ATOM 724 C CA . ALA A 1 93 ? -16.297 -8.727 -5.477 1 98.44 93 ALA A CA 1
ATOM 725 C C . ALA A 1 93 ? -16.812 -8.102 -4.184 1 98.44 93 ALA A C 1
ATOM 727 O O . ALA A 1 93 ? -17.094 -6.906 -4.137 1 98.44 93 ALA A O 1
ATOM 728 N N . GLN A 1 94 ? -16.953 -8.906 -3.189 1 98.81 94 GLN A N 1
ATOM 729 C CA . GLN A 1 94 ? -17.422 -8.422 -1.896 1 98.81 94 GLN A CA 1
ATOM 730 C C . GLN A 1 94 ? -16.469 -7.383 -1.315 1 98.81 94 GLN A C 1
ATOM 732 O O . GLN A 1 94 ? -16.906 -6.332 -0.835 1 98.81 94 GLN A O 1
ATOM 737 N N . PHE A 1 95 ? -15.203 -7.633 -1.387 1 98.81 95 PHE A N 1
ATOM 738 C CA . PHE A 1 95 ? -14.172 -6.777 -0.805 1 98.81 95 PHE A CA 1
ATOM 739 C C . PHE A 1 95 ? -14.188 -5.398 -1.447 1 98.81 95 PHE A C 1
ATOM 741 O O . PHE A 1 95 ? -14.266 -4.383 -0.751 1 98.81 95 PHE A O 1
ATOM 748 N N . VAL A 1 96 ? -14.141 -5.371 -2.75 1 98.88 96 VAL A N 1
ATOM 749 C CA . VAL A 1 96 ? -14 -4.094 -3.441 1 98.88 96 VAL A CA 1
ATOM 750 C C . VAL A 1 96 ? -15.336 -3.346 -3.42 1 98.88 96 VAL A C 1
ATOM 752 O O . VAL A 1 96 ? -15.359 -2.113 -3.416 1 98.88 96 VAL A O 1
ATOM 755 N N . THR A 1 97 ? -16.422 -4.07 -3.393 1 98.94 97 THR A N 1
ATOM 756 C CA . THR A 1 97 ? -17.719 -3.404 -3.275 1 98.94 97 THR A CA 1
ATOM 757 C C . THR A 1 97 ? -17.859 -2.729 -1.915 1 98.94 97 THR A C 1
ATOM 759 O O . THR A 1 97 ? -18.297 -1.584 -1.827 1 98.94 97 THR A O 1
ATOM 762 N N . TYR A 1 98 ? -17.453 -3.451 -0.85 1 98.94 98 TYR A N 1
ATOM 763 C CA . TYR A 1 98 ? -17.438 -2.814 0.463 1 98.94 98 TYR A CA 1
ATOM 764 C C . TYR A 1 98 ? -16.625 -1.523 0.436 1 98.94 98 TYR A C 1
ATOM 766 O O . TYR A 1 98 ? -17.109 -0.476 0.884 1 98.94 98 TYR A O 1
ATOM 774 N N . PHE A 1 99 ? -15.43 -1.618 -0.097 1 98.94 99 PHE A N 1
ATOM 775 C CA . PHE A 1 99 ? -14.523 -0.477 -0.15 1 98.94 99 PHE A CA 1
ATOM 776 C C . PHE A 1 99 ? -15.164 0.688 -0.895 1 98.94 99 PHE A C 1
ATOM 778 O O . PHE A 1 99 ? -15.164 1.819 -0.405 1 98.94 99 PHE A O 1
ATOM 785 N N . ALA A 1 100 ? -15.68 0.425 -2.057 1 98.94 100 ALA A N 1
ATOM 786 C CA . ALA A 1 100 ? -16.234 1.463 -2.924 1 98.94 100 ALA A CA 1
ATOM 787 C C . ALA A 1 100 ? -17.438 2.125 -2.283 1 98.94 100 ALA A C 1
ATOM 789 O O . ALA A 1 100 ? -17.562 3.354 -2.271 1 98.94 100 ALA A O 1
ATOM 790 N N . VAL A 1 101 ? -18.328 1.323 -1.754 1 98.88 101 VAL A N 1
ATOM 791 C CA . VAL A 1 101 ? -19.578 1.845 -1.195 1 98.88 101 VAL A CA 1
ATOM 792 C C . VAL A 1 101 ? -19.281 2.645 0.072 1 98.88 101 VAL A C 1
ATOM 794 O O . VAL A 1 101 ? -19.781 3.76 0.241 1 98.88 101 VAL A O 1
ATOM 797 N N . TYR A 1 102 ? -18.453 2.111 0.931 1 98.94 102 TYR A N 1
ATOM 798 C CA . TYR A 1 102 ? -18.125 2.82 2.162 1 98.94 102 TYR A CA 1
ATOM 799 C C . TYR A 1 102 ? -17.438 4.148 1.862 1 98.94 102 TYR A C 1
ATOM 801 O O . TYR A 1 102 ? -17.797 5.184 2.43 1 98.94 102 TYR A O 1
ATOM 809 N N . LEU A 1 103 ? -16.422 4.105 0.981 1 98.69 103 LEU A N 1
ATOM 810 C CA . LEU A 1 103 ? -15.711 5.328 0.646 1 98.69 103 LEU A CA 1
ATOM 811 C C . LEU A 1 103 ? -16.641 6.355 0.008 1 98.69 103 LEU A C 1
ATOM 813 O O . LEU A 1 103 ? -16.531 7.551 0.275 1 98.69 103 LEU A O 1
ATOM 817 N N . THR A 1 104 ? -17.547 5.848 -0.841 1 98.75 104 THR A N 1
ATOM 818 C CA . THR A 1 104 ? -18.516 6.738 -1.46 1 98.75 104 THR A CA 1
ATOM 819 C C . THR A 1 104 ? -19.375 7.422 -0.4 1 98.75 104 THR A C 1
ATOM 821 O O . THR A 1 104 ? -19.562 8.641 -0.432 1 98.75 104 THR A O 1
ATOM 824 N N . LEU A 1 105 ? -19.875 6.672 0.553 1 98.69 105 LEU A N 1
ATOM 825 C CA . LEU A 1 105 ? -20.672 7.227 1.634 1 98.69 105 LEU A CA 1
ATOM 826 C C . LEU A 1 105 ? -19.859 8.203 2.477 1 98.69 105 LEU A C 1
ATOM 828 O O . LEU A 1 105 ? -20.359 9.258 2.863 1 98.69 105 LEU A O 1
ATOM 832 N N . PHE A 1 106 ? -18.656 7.879 2.736 1 98.56 106 PHE A N 1
ATOM 833 C CA . PHE A 1 106 ? -17.781 8.773 3.492 1 98.56 106 PHE A CA 1
ATOM 834 C C . PHE A 1 106 ? -17.609 10.102 2.76 1 98.56 106 PHE A C 1
ATOM 836 O O . PHE A 1 106 ? -17.781 11.172 3.344 1 98.56 106 PHE A O 1
ATOM 843 N N . LEU A 1 107 ? -17.266 10 1.438 1 97.12 107 LEU A N 1
ATOM 844 C CA . LEU A 1 107 ? -16.922 11.18 0.645 1 97.12 107 LEU A CA 1
ATOM 845 C C . LEU A 1 107 ? -18.141 12.078 0.469 1 97.12 107 LEU A C 1
ATOM 847 O O . LEU A 1 107 ? -18.016 13.305 0.475 1 97.12 107 LEU A O 1
ATOM 851 N N . LEU A 1 108 ? -19.328 11.469 0.389 1 96.19 108 LEU A N 1
ATOM 852 C CA . LEU A 1 108 ? -20.5 12.25 -0.024 1 96.19 108 LEU A CA 1
ATOM 853 C C . LEU A 1 108 ? -21.391 12.57 1.171 1 96.19 108 LEU A C 1
ATOM 855 O O . LEU A 1 108 ? -22.219 13.477 1.104 1 96.19 108 LEU A O 1
ATOM 859 N N . VAL A 1 109 ? -21.266 11.898 2.248 1 96.5 109 VAL A N 1
ATOM 860 C CA . VAL A 1 109 ? -22.203 12.086 3.359 1 96.5 109 VAL A CA 1
ATOM 861 C C . VAL A 1 109 ? -21.438 12.539 4.602 1 96.5 109 VAL A C 1
ATOM 863 O O . VAL A 1 109 ? -21.797 13.539 5.223 1 96.5 109 VAL A O 1
ATOM 866 N N . ARG A 1 110 ? -20.375 11.922 4.945 1 96.81 110 ARG A N 1
ATOM 867 C CA . ARG A 1 110 ? -19.75 12.141 6.242 1 96.81 110 ARG A CA 1
ATOM 868 C C . ARG A 1 110 ? -18.688 13.242 6.16 1 96.81 110 ARG A C 1
ATOM 870 O O . ARG A 1 110 ? -18.531 14.023 7.098 1 96.81 110 ARG A O 1
ATOM 877 N N . HIS A 1 111 ? -17.922 13.305 5.074 1 95.06 111 HIS A N 1
ATOM 878 C CA . HIS A 1 111 ? -16.891 14.32 4.91 1 95.06 111 HIS A CA 1
ATOM 879 C C . HIS A 1 111 ? -17.5 15.695 4.699 1 95.06 111 HIS A C 1
ATOM 881 O O . HIS A 1 111 ? -18.188 15.938 3.693 1 95.06 111 HIS A O 1
ATOM 887 N N . ILE A 1 112 ? -17.281 16.641 5.613 1 91.88 112 ILE A N 1
ATOM 888 C CA . ILE A 1 112 ? -17.781 18 5.535 1 91.88 112 ILE A CA 1
ATOM 889 C C . ILE A 1 112 ? -16.625 18.984 5.742 1 91.88 112 ILE A C 1
ATOM 891 O O . ILE A 1 112 ? -16.203 19.234 6.875 1 91.88 112 ILE A O 1
ATOM 895 N N . PRO A 1 113 ? -16.156 19.609 4.699 1 87.31 113 PRO A N 1
ATOM 896 C CA . PRO A 1 113 ? -15.016 20.531 4.824 1 87.31 113 PRO A CA 1
ATOM 897 C C . PRO A 1 113 ? -15.305 21.703 5.75 1 87.31 113 PRO A C 1
ATOM 899 O O . PRO A 1 113 ? -16.391 22.297 5.688 1 87.31 113 PRO A O 1
ATOM 902 N N . THR A 1 114 ? -14.398 21.984 6.676 1 77.12 114 THR A N 1
ATOM 903 C CA . THR A 1 114 ? -14.555 23.062 7.641 1 77.12 114 THR A CA 1
ATOM 904 C C . THR A 1 114 ? -14.164 24.406 7.023 1 77.12 114 THR A C 1
ATOM 906 O O . THR A 1 114 ? -14.734 25.438 7.371 1 77.12 114 THR A O 1
ATOM 909 N N . VAL A 1 115 ? -13.133 24.453 6.32 1 67.44 115 VAL A N 1
ATOM 910 C CA . VAL A 1 115 ? -12.711 25.719 5.719 1 67.44 115 VAL A CA 1
ATOM 911 C C . VAL A 1 115 ? -13.32 25.859 4.324 1 67.44 115 VAL A C 1
ATOM 913 O O . VAL A 1 115 ? -13.219 24.938 3.506 1 67.44 115 VAL A O 1
ATOM 916 N N . PRO A 1 116 ? -14.055 27 4.309 1 64.38 116 PRO A N 1
ATOM 917 C CA . PRO A 1 116 ? -14.664 27.219 2.994 1 64.38 116 PRO A CA 1
ATOM 918 C C . PRO A 1 116 ? -13.656 27.109 1.853 1 64.38 116 PRO A C 1
ATOM 920 O O . PRO A 1 116 ? -12.539 27.625 1.954 1 64.38 116 PRO A O 1
ATOM 923 N N . LYS A 1 117 ? -13.914 26.203 1.027 1 66.5 117 LYS A N 1
ATOM 924 C CA . LYS A 1 117 ? -13.102 26.109 -0.184 1 66.5 117 LYS A CA 1
ATOM 925 C C . LYS A 1 117 ? -13.531 27.141 -1.223 1 66.5 117 LYS A C 1
ATOM 927 O O . LYS A 1 117 ? -14.711 27.484 -1.301 1 66.5 117 LYS A O 1
ATOM 932 N N . PRO A 1 118 ? -12.555 27.875 -1.603 1 65.56 118 PRO A N 1
ATOM 933 C CA . PRO A 1 118 ? -12.961 28.938 -2.529 1 65.56 118 PRO A CA 1
ATOM 934 C C . PRO A 1 118 ? -14 28.469 -3.541 1 65.56 118 PRO A C 1
ATOM 936 O O . PRO A 1 118 ? -14.938 29.203 -3.859 1 65.56 118 PRO A O 1
ATOM 939 N N . ASP A 1 119 ? -13.875 27.266 -3.973 1 74.56 119 ASP A N 1
ATOM 940 C CA . ASP A 1 119 ? -14.844 26.734 -4.934 1 74.56 119 ASP A CA 1
ATOM 941 C C . ASP A 1 119 ? -15.477 25.438 -4.426 1 74.56 119 ASP A C 1
ATOM 943 O O . ASP A 1 119 ? -15 24.344 -4.742 1 74.56 119 ASP A O 1
ATOM 947 N N . THR A 1 120 ? -16.516 25.578 -3.672 1 78.31 120 THR A N 1
ATOM 948 C CA . THR A 1 120 ? -17.234 24.469 -3.039 1 78.31 120 THR A CA 1
ATOM 949 C C . THR A 1 120 ? -17.766 23.5 -4.09 1 78.31 120 THR A C 1
ATOM 951 O O . THR A 1 120 ? -17.719 22.281 -3.9 1 78.31 120 THR A O 1
ATOM 954 N N . THR A 1 121 ? -18.219 24.094 -5.141 1 81 121 THR A N 1
ATOM 955 C CA . THR A 1 121 ? -18.781 23.266 -6.203 1 81 121 THR A CA 1
ATOM 956 C C . THR A 1 121 ? -17.703 22.375 -6.824 1 81 121 THR A C 1
ATOM 958 O O . THR A 1 121 ? -17.922 21.172 -7.031 1 81 121 THR A O 1
ATOM 961 N N . SER A 1 122 ? -16.609 22.969 -7.074 1 82.19 122 SER A N 1
ATOM 962 C CA . SER A 1 122 ? -15.516 22.219 -7.672 1 82.19 122 SER A CA 1
ATOM 963 C C . SER A 1 122 ? -15.031 21.109 -6.738 1 82.19 122 SER A C 1
ATOM 965 O O . SER A 1 122 ? -14.727 20.016 -7.191 1 82.19 122 SER A O 1
ATOM 967 N N . TYR A 1 123 ? -15.062 21.406 -5.535 1 86.38 123 TYR A N 1
ATOM 968 C CA . TYR A 1 123 ? -14.617 20.406 -4.559 1 86.38 123 TYR A CA 1
ATOM 969 C C . TYR A 1 123 ? -15.594 19.25 -4.477 1 86.38 123 TYR A C 1
ATOM 971 O O . TYR A 1 123 ? -15.18 18.078 -4.418 1 86.38 123 TYR A O 1
ATOM 979 N N . PHE A 1 124 ? -16.844 19.562 -4.523 1 88.19 124 PHE A N 1
ATOM 980 C CA . PHE A 1 124 ? -17.875 18.531 -4.484 1 88.19 124 PHE A CA 1
ATOM 981 C C . PHE A 1 124 ? -17.797 17.656 -5.727 1 88.19 124 PHE A C 1
ATOM 983 O O . PHE A 1 124 ? -17.938 16.438 -5.637 1 88.19 124 PHE A O 1
ATOM 990 N N . LEU A 1 125 ? -17.547 18.25 -6.848 1 90.5 125 LEU A N 1
ATOM 991 C CA . LEU A 1 125 ? -17.438 17.516 -8.102 1 90.5 125 LEU A CA 1
ATOM 992 C C . LEU A 1 125 ? -16.234 16.578 -8.078 1 90.5 125 LEU A C 1
ATOM 994 O O . LEU A 1 125 ? -16.297 15.477 -8.617 1 90.5 125 LEU A O 1
ATOM 998 N N . MET A 1 126 ? -15.258 17.047 -7.449 1 90.62 126 MET A N 1
ATOM 999 C CA . MET A 1 126 ? -14.078 16.203 -7.312 1 90.62 126 MET A CA 1
ATOM 1000 C C . MET A 1 126 ? -14.375 14.977 -6.457 1 90.62 126 MET A C 1
ATOM 1002 O O . MET A 1 126 ? -13.93 13.867 -6.773 1 90.62 126 MET A O 1
ATOM 1006 N N . ARG A 1 127 ? -15.086 15.164 -5.418 1 93.75 127 ARG A N 1
ATOM 1007 C CA . ARG A 1 127 ? -15.453 14.047 -4.559 1 93.75 127 ARG A CA 1
ATOM 1008 C C . ARG A 1 127 ? -16.375 13.07 -5.289 1 93.75 127 ARG A C 1
ATOM 1010 O O . ARG A 1 127 ? -16.234 11.852 -5.152 1 93.75 127 ARG A O 1
ATOM 1017 N N . MET A 1 128 ? -17.25 13.57 -6.102 1 95.62 128 MET A N 1
ATOM 1018 C CA . MET A 1 128 ? -18.125 12.734 -6.906 1 95.62 128 MET A CA 1
ATOM 1019 C C . MET A 1 128 ? -17.344 11.93 -7.934 1 95.62 128 MET A C 1
ATOM 1021 O O . MET A 1 128 ? -17.625 10.75 -8.156 1 95.62 128 MET A O 1
ATOM 1025 N N . ALA A 1 129 ? -16.422 12.617 -8.531 1 96.69 129 ALA A N 1
ATOM 1026 C CA . ALA A 1 129 ? -15.578 11.953 -9.523 1 96.69 129 ALA A CA 1
ATOM 1027 C C . ALA A 1 129 ? -14.773 10.828 -8.883 1 96.69 129 ALA A C 1
ATOM 1029 O O . ALA A 1 129 ? -14.648 9.742 -9.461 1 96.69 129 ALA A O 1
ATOM 1030 N N . LEU A 1 130 ? -14.227 11.156 -7.719 1 95.56 130 LEU A N 1
ATOM 1031 C CA . LEU A 1 130 ? -13.484 10.133 -6.996 1 95.56 130 LEU A CA 1
ATOM 1032 C C . LEU A 1 130 ? -14.391 8.953 -6.637 1 95.56 130 LEU A C 1
ATOM 1034 O O . LEU A 1 130 ? -14.008 7.797 -6.812 1 95.56 130 LEU A O 1
ATOM 1038 N N . ALA A 1 131 ? -15.57 9.203 -6.156 1 97.69 131 ALA A N 1
ATOM 1039 C CA . ALA A 1 131 ? -16.547 8.172 -5.82 1 97.69 131 ALA A CA 1
ATOM 1040 C C . ALA A 1 131 ? -16.906 7.336 -7.047 1 97.69 131 ALA A C 1
ATOM 1042 O O . ALA A 1 131 ? -16.938 6.105 -6.98 1 97.69 131 ALA A O 1
ATOM 1043 N N . ALA A 1 132 ? -17.125 7.992 -8.156 1 98.12 132 ALA A N 1
ATOM 1044 C CA . ALA A 1 132 ? -17.453 7.301 -9.406 1 98.12 132 ALA A CA 1
ATOM 1045 C C . ALA A 1 132 ? -16.297 6.41 -9.844 1 98.12 132 ALA A C 1
ATOM 1047 O O . ALA A 1 132 ? -16.5 5.277 -10.289 1 98.12 132 ALA A O 1
ATOM 1048 N N . GLY A 1 133 ? -15.125 6.965 -9.75 1 98.19 133 GLY A N 1
ATOM 1049 C CA . GLY A 1 133 ? -13.945 6.199 -10.117 1 98.19 133 GLY A CA 1
ATOM 1050 C C . GLY A 1 133 ? -13.781 4.93 -9.305 1 98.19 133 GLY A C 1
ATOM 1051 O O . GLY A 1 133 ? -13.477 3.871 -9.852 1 98.19 133 GLY A O 1
ATOM 1052 N N . VAL A 1 134 ? -13.953 5.043 -8.008 1 98.12 134 VAL A N 1
ATOM 1053 C CA . VAL A 1 134 ? -13.789 3.883 -7.133 1 98.12 134 VAL A CA 1
ATOM 1054 C C . VAL A 1 134 ? -14.883 2.859 -7.418 1 98.12 134 VAL A C 1
ATOM 1056 O O . VAL A 1 134 ? -14.641 1.651 -7.391 1 98.12 134 VAL A O 1
ATOM 1059 N N . CYS A 1 135 ? -16.109 3.273 -7.719 1 98.5 135 CYS A N 1
ATOM 1060 C CA . CYS A 1 135 ? -17.188 2.369 -8.07 1 98.5 135 CYS A CA 1
ATOM 1061 C C . CYS A 1 135 ? -16.922 1.669 -9.391 1 98.5 135 CYS A C 1
ATOM 1063 O O . CYS A 1 135 ? -17.141 0.464 -9.523 1 98.5 135 CYS A O 1
ATOM 1065 N N . LEU A 1 136 ? -16.406 2.424 -10.336 1 98.44 136 LEU A N 1
ATOM 1066 C CA . LEU A 1 136 ? -16.031 1.831 -11.617 1 98.44 136 LEU A CA 1
ATOM 1067 C C . LEU A 1 136 ? -14.922 0.802 -11.43 1 98.44 136 LEU A C 1
ATOM 1069 O O . LEU A 1 136 ? -14.953 -0.264 -12.047 1 98.44 136 LEU A O 1
ATOM 1073 N N . GLY A 1 137 ? -13.984 1.177 -10.617 1 98.5 137 GLY A N 1
ATOM 1074 C CA . GLY A 1 137 ? -12.922 0.235 -10.305 1 98.5 137 GLY A CA 1
ATOM 1075 C C . GLY A 1 137 ? -13.43 -1.047 -9.672 1 98.5 137 GLY A C 1
ATOM 1076 O O . GLY A 1 137 ? -12.977 -2.139 -10.016 1 98.5 137 GLY A O 1
ATOM 1077 N N . ALA A 1 138 ? -14.32 -0.876 -8.742 1 98.69 138 ALA A N 1
ATOM 1078 C CA . ALA A 1 138 ? -14.922 -2.045 -8.109 1 98.69 138 ALA A CA 1
ATOM 1079 C C . ALA A 1 138 ? -15.648 -2.916 -9.125 1 98.69 138 ALA A C 1
ATOM 1081 O O . ALA A 1 138 ? -15.539 -4.145 -9.094 1 98.69 138 ALA A O 1
ATOM 1082 N N . GLY A 1 139 ? -16.375 -2.312 -10.031 1 98.62 139 GLY A N 1
ATOM 1083 C CA . GLY A 1 139 ? -17.016 -3.049 -11.102 1 98.62 139 GLY A CA 1
ATOM 1084 C C . GLY A 1 139 ? -16.031 -3.807 -11.984 1 98.62 139 GLY A C 1
ATOM 1085 O O . GLY A 1 139 ? -16.297 -4.949 -12.359 1 98.62 139 GLY A O 1
ATOM 1086 N N . ALA A 1 140 ? -14.961 -3.164 -12.289 1 98.69 140 ALA A N 1
ATOM 1087 C CA . ALA A 1 140 ? -13.93 -3.789 -13.117 1 98.69 140 ALA A CA 1
ATOM 1088 C C . ALA A 1 140 ? -13.352 -5.023 -12.438 1 98.69 140 ALA A C 1
ATOM 1090 O O . ALA A 1 140 ? -13.172 -6.066 -13.07 1 98.69 140 ALA A O 1
ATOM 1091 N N . VAL A 1 141 ? -13.062 -4.898 -11.164 1 98.5 141 VAL A N 1
ATOM 1092 C CA . VAL A 1 141 ? -12.523 -6.027 -10.406 1 98.5 141 VAL A CA 1
ATOM 1093 C C . VAL A 1 141 ? -13.547 -7.16 -10.375 1 98.5 141 VAL A C 1
ATOM 1095 O O . VAL A 1 141 ? -13.211 -8.32 -10.633 1 98.5 141 VAL A O 1
ATOM 1098 N N . ALA A 1 142 ? -14.773 -6.863 -10.078 1 98.44 142 ALA A N 1
ATOM 1099 C CA . ALA A 1 142 ? -15.828 -7.871 -10.008 1 98.44 142 ALA A CA 1
ATOM 1100 C C . ALA A 1 142 ? -16 -8.586 -11.344 1 98.44 142 ALA A C 1
ATOM 1102 O O . ALA A 1 142 ? -16.062 -9.812 -11.391 1 98.44 142 ALA A O 1
ATOM 1103 N N . THR A 1 143 ? -16.031 -7.863 -12.406 1 97.94 143 THR A N 1
ATOM 1104 C CA . THR A 1 143 ? -16.219 -8.422 -13.742 1 97.94 143 THR A CA 1
ATOM 1105 C C . THR A 1 143 ? -15.016 -9.266 -14.148 1 97.94 143 THR A C 1
ATOM 1107 O O . THR A 1 143 ? -15.164 -10.273 -14.844 1 97.94 143 THR A O 1
ATOM 1110 N N . SER A 1 144 ? -13.859 -8.875 -13.711 1 96.5 144 SER A N 1
ATOM 1111 C CA . SER A 1 144 ? -12.641 -9.594 -14.047 1 96.5 144 SER A CA 1
ATOM 1112 C C . SER A 1 144 ? -12.672 -11.023 -13.516 1 96.5 144 SER A C 1
ATOM 1114 O O . SER A 1 144 ? -12.102 -11.93 -14.125 1 96.5 144 SER A O 1
ATOM 1116 N N . ARG A 1 145 ? -13.352 -11.25 -12.414 1 94.62 145 ARG A N 1
ATOM 1117 C CA . ARG A 1 145 ? -13.445 -12.586 -11.82 1 94.62 145 ARG A CA 1
ATOM 1118 C C . ARG A 1 145 ? -14.25 -13.523 -12.711 1 94.62 145 ARG A C 1
ATOM 1120 O O . ARG A 1 145 ? -13.984 -14.727 -12.758 1 94.62 145 ARG A O 1
ATOM 1127 N N . ILE A 1 146 ? -15.203 -12.961 -13.375 1 94.81 146 ILE A N 1
ATOM 1128 C CA . ILE A 1 146 ? -16 -13.734 -14.328 1 94.81 146 ILE A CA 1
ATOM 1129 C C . ILE A 1 146 ? -15.18 -13.992 -15.594 1 94.81 146 ILE A C 1
ATOM 1131 O O . ILE A 1 146 ? -15.141 -15.117 -16.094 1 94.81 146 ILE A O 1
ATOM 1135 N N . TYR A 1 147 ? -14.57 -12.922 -16 1 93.88 147 TYR A N 1
ATOM 1136 C CA . TYR A 1 147 ? -13.797 -13.016 -17.234 1 93.88 147 TYR A CA 1
ATOM 1137 C C . TYR A 1 147 ? -12.711 -14.078 -17.125 1 93.88 147 TYR A C 1
ATOM 1139 O O . TYR A 1 147 ? -12.43 -14.797 -18.078 1 93.88 147 TYR A O 1
ATOM 1147 N N . LEU A 1 148 ? -12.117 -14.242 -15.977 1 91.31 148 LEU A N 1
ATOM 1148 C CA . LEU A 1 148 ? -11.055 -15.211 -15.75 1 91.31 148 LEU A CA 1
ATOM 1149 C C . LEU A 1 148 ? -11.641 -16.578 -15.375 1 91.31 148 LEU A C 1
ATOM 1151 O O . LEU A 1 148 ? -10.898 -17.516 -15.117 1 91.31 148 LEU A O 1
ATOM 1155 N N . ASN A 1 149 ? -12.914 -16.688 -15.219 1 90.31 149 ASN A N 1
ATOM 1156 C CA . ASN A 1 149 ? -13.656 -17.922 -14.938 1 90.31 149 ASN A CA 1
ATOM 1157 C C . ASN A 1 149 ? -13.391 -18.422 -13.516 1 90.31 149 ASN A C 1
ATOM 1159 O O . ASN A 1 149 ? -13.414 -19.625 -13.258 1 90.31 149 ASN A O 1
ATOM 1163 N N . TYR A 1 150 ? -13.094 -17.484 -12.695 1 90.12 150 TYR A N 1
ATOM 1164 C CA . TYR A 1 150 ? -12.883 -17.859 -11.305 1 90.12 150 TYR A CA 1
ATOM 1165 C C . TYR A 1 150 ? -14.211 -17.984 -10.562 1 90.12 150 TYR A C 1
ATOM 1167 O O . TYR A 1 150 ? -14.312 -18.734 -9.594 1 90.12 150 TYR A O 1
ATOM 1175 N N . HIS A 1 151 ? -15.125 -17.203 -11.016 1 94.38 151 HIS A N 1
ATOM 1176 C CA . HIS A 1 151 ? -16.453 -17.172 -10.398 1 94.38 151 HIS A CA 1
ATOM 1177 C C . HIS A 1 151 ? -17.547 -17.078 -11.445 1 94.38 151 HIS A C 1
ATOM 1179 O O . HIS A 1 151 ? -17.312 -16.578 -12.555 1 94.38 151 HIS A O 1
ATOM 1185 N N . THR A 1 152 ? -18.734 -17.531 -11.07 1 95.38 152 THR A N 1
ATOM 1186 C CA . THR A 1 152 ? -19.922 -17.312 -11.891 1 95.38 152 THR A CA 1
ATOM 1187 C C . THR A 1 152 ? -20.5 -15.93 -11.648 1 95.38 152 THR A C 1
ATOM 1189 O O . THR A 1 152 ? -20.203 -15.297 -10.625 1 95.38 152 THR A O 1
ATOM 1192 N N . PRO A 1 153 ? -21.328 -15.5 -12.586 1 97.31 153 PRO A N 1
ATOM 1193 C CA . PRO A 1 153 ? -21.969 -14.203 -12.367 1 97.31 153 PRO A CA 1
ATOM 1194 C C . PRO A 1 153 ? -22.812 -14.172 -11.086 1 97.31 153 PRO A C 1
ATOM 1196 O O . PRO A 1 153 ? -22.828 -13.148 -10.391 1 97.31 153 PRO A O 1
ATOM 1199 N N . LYS A 1 154 ? -23.406 -15.234 -10.789 1 97.56 154 LYS A N 1
ATOM 1200 C CA . LYS A 1 154 ? -24.219 -15.305 -9.586 1 97.56 154 LYS A CA 1
ATOM 1201 C C . LYS A 1 154 ? -23.359 -15.156 -8.328 1 97.56 154 LYS A C 1
ATOM 1203 O O . LYS A 1 154 ? -23.75 -14.453 -7.391 1 97.56 154 LYS A O 1
ATOM 1208 N N . GLN A 1 155 ? -22.281 -15.797 -8.32 1 97.31 155 GLN A N 1
ATOM 1209 C CA . GLN A 1 155 ? -21.375 -15.719 -7.184 1 97.31 155 GLN A CA 1
ATOM 1210 C C . GLN A 1 155 ? -20.844 -14.297 -7 1 97.31 155 GLN A C 1
ATOM 1212 O O . GLN A 1 155 ? -20.688 -13.828 -5.871 1 97.31 155 GLN A O 1
ATOM 1217 N N . VAL A 1 156 ? -20.578 -13.625 -8.102 1 98.25 156 VAL A N 1
ATOM 1218 C CA . VAL A 1 156 ? -20.078 -12.25 -8.078 1 98.25 156 VAL A CA 1
ATOM 1219 C C . VAL A 1 156 ? -21.188 -11.305 -7.598 1 98.25 156 VAL A C 1
ATOM 1221 O O . VAL A 1 156 ? -20.938 -10.438 -6.766 1 98.25 156 VAL A O 1
ATOM 1224 N N . LEU A 1 157 ? -22.375 -11.5 -8.094 1 98.5 157 LEU A N 1
ATOM 1225 C CA . LEU A 1 157 ? -23.484 -10.664 -7.668 1 98.5 157 LEU A CA 1
ATOM 1226 C C . LEU A 1 157 ? -23.766 -10.836 -6.18 1 98.5 157 LEU A C 1
ATOM 1228 O O . LEU A 1 157 ? -24.078 -9.867 -5.48 1 98.5 157 LEU A O 1
ATOM 1232 N N . ALA A 1 158 ? -23.703 -12.031 -5.742 1 98.56 158 ALA A N 1
ATOM 1233 C CA . ALA A 1 158 ? -23.844 -12.281 -4.309 1 98.56 158 ALA A CA 1
ATOM 1234 C C . ALA A 1 158 ? -22.766 -11.555 -3.516 1 98.56 158 ALA A C 1
ATOM 1236 O O . ALA A 1 158 ? -23.031 -11.008 -2.443 1 98.56 158 ALA A O 1
ATOM 1237 N N . GLY A 1 159 ? -21.562 -11.555 -4.016 1 98.75 159 GLY A N 1
ATOM 1238 C CA . GLY A 1 159 ? -20.469 -10.805 -3.393 1 98.75 159 GLY A CA 1
ATOM 1239 C C . GLY A 1 159 ? -20.734 -9.312 -3.334 1 98.75 159 GLY A C 1
ATOM 1240 O O . GLY A 1 159 ? -20.531 -8.68 -2.297 1 98.75 159 GLY A O 1
ATOM 1241 N N . CYS A 1 160 ? -21.172 -8.828 -4.426 1 98.81 160 CYS A N 1
ATOM 1242 C CA . CYS A 1 160 ? -21.5 -7.406 -4.469 1 98.81 160 CYS A CA 1
ATOM 1243 C C . CYS A 1 160 ? -22.578 -7.062 -3.461 1 98.81 160 CYS A C 1
ATOM 1245 O O . CYS A 1 160 ? -22.469 -6.074 -2.736 1 98.81 160 CYS A O 1
ATOM 1247 N N . ALA A 1 161 ? -23.625 -7.863 -3.426 1 98.81 161 ALA A N 1
ATOM 1248 C CA . ALA A 1 161 ? -24.719 -7.629 -2.494 1 98.81 161 ALA A CA 1
ATOM 1249 C C . ALA A 1 161 ? -24.234 -7.668 -1.048 1 98.81 161 ALA A C 1
ATOM 1251 O O . ALA A 1 161 ? -24.578 -6.797 -0.247 1 98.81 161 ALA A O 1
ATOM 1252 N N . ALA A 1 162 ? -23.469 -8.648 -0.737 1 98.81 162 ALA A N 1
ATOM 1253 C CA . ALA A 1 162 ? -22.922 -8.758 0.611 1 98.81 162 ALA A CA 1
ATOM 1254 C C . ALA A 1 162 ? -22.016 -7.566 0.931 1 98.81 162 ALA A C 1
ATOM 1256 O O . ALA A 1 162 ? -22.016 -7.059 2.053 1 98.81 162 ALA A O 1
ATOM 1257 N N . GLY A 1 163 ? -21.172 -7.16 -0.034 1 98.88 163 GLY A N 1
ATOM 1258 C CA . GLY A 1 163 ? -20.328 -5.996 0.145 1 98.88 163 GLY A CA 1
ATOM 1259 C C . GLY A 1 163 ? -21.109 -4.727 0.441 1 98.88 163 GLY A C 1
ATOM 1260 O O . GLY A 1 163 ? -20.734 -3.961 1.336 1 98.88 163 GLY A O 1
ATOM 1261 N N . VAL A 1 164 ? -22.188 -4.535 -0.289 1 98.88 164 VAL A N 1
ATOM 1262 C CA . VAL A 1 164 ? -23.031 -3.367 -0.073 1 98.88 164 VAL A CA 1
ATOM 1263 C C . VAL A 1 164 ? -23.641 -3.424 1.325 1 98.88 164 VAL A C 1
ATOM 1265 O O . VAL A 1 164 ? -23.609 -2.438 2.062 1 98.88 164 VAL A O 1
ATOM 1268 N N . LEU A 1 165 ? -24.156 -4.527 1.659 1 98.88 165 LEU A N 1
ATOM 1269 C CA . LEU A 1 165 ? -24.781 -4.699 2.963 1 98.88 165 LEU A CA 1
ATOM 1270 C C . LEU A 1 165 ? -23.797 -4.406 4.09 1 98.88 165 LEU A C 1
ATOM 1272 O O . LEU A 1 165 ? -24.125 -3.68 5.031 1 98.88 165 LEU A O 1
ATOM 1276 N N . CYS A 1 166 ? -22.625 -4.941 3.992 1 98.94 166 CYS A N 1
ATOM 1277 C CA . CYS A 1 166 ? -21.609 -4.734 5.02 1 98.94 166 CYS A CA 1
ATOM 1278 C C . CYS A 1 166 ? -21.188 -3.27 5.09 1 98.94 166 CYS A C 1
ATOM 1280 O O . CYS A 1 166 ? -21.047 -2.717 6.18 1 98.94 166 CYS A O 1
ATOM 1282 N N . ALA A 1 167 ? -20.984 -2.682 3.934 1 98.94 167 ALA A N 1
ATOM 1283 C CA . ALA A 1 167 ? -20.531 -1.291 3.896 1 98.94 167 ALA A CA 1
ATOM 1284 C C . ALA A 1 167 ? -21.578 -0.364 4.516 1 98.94 167 ALA A C 1
ATOM 1286 O O . ALA A 1 167 ? -21.25 0.474 5.359 1 98.94 167 ALA A O 1
ATOM 1287 N N . VAL A 1 168 ? -22.828 -0.532 4.133 1 98.88 168 VAL A N 1
ATOM 1288 C CA . VAL A 1 168 ? -23.906 0.329 4.617 1 98.88 168 VAL A CA 1
ATOM 1289 C C . VAL A 1 168 ? -24.125 0.097 6.109 1 98.88 168 VAL A C 1
ATOM 1291 O O . VAL A 1 168 ? -24.203 1.051 6.887 1 98.88 168 VAL A O 1
ATOM 1294 N N . SER A 1 169 ? -24.172 -1.153 6.516 1 98.88 169 SER A N 1
ATOM 1295 C CA . SER A 1 169 ? -24.375 -1.471 7.926 1 98.88 169 SER A CA 1
ATOM 1296 C C . SER A 1 169 ? -23.25 -0.912 8.789 1 98.88 169 SER A C 1
ATOM 1298 O O . SER A 1 169 ? -23.5 -0.351 9.859 1 98.88 169 SER A O 1
ATOM 1300 N N . TRP A 1 170 ? -22.016 -1.087 8.305 1 98.88 170 TRP A N 1
ATOM 1301 C CA . TRP A 1 170 ? -20.859 -0.604 9.07 1 98.88 170 TRP A CA 1
ATOM 1302 C C . TRP A 1 170 ? -20.844 0.92 9.102 1 98.88 170 TRP A C 1
ATOM 1304 O O . TRP A 1 170 ? -20.469 1.519 10.117 1 98.88 170 TRP A O 1
ATOM 1314 N N . PHE A 1 171 ? -21.203 1.534 8.008 1 98.88 171 PHE A N 1
ATOM 1315 C CA . PHE A 1 171 ? -21.25 2.99 7.953 1 98.88 171 PHE A CA 1
ATOM 1316 C C . PHE A 1 171 ? -22.281 3.525 8.945 1 98.88 171 PHE A C 1
ATOM 1318 O O . PHE A 1 171 ? -22 4.48 9.672 1 98.88 171 PHE A O 1
ATOM 1325 N N . VAL A 1 172 ? -23.453 2.906 9.023 1 98.75 172 VAL A N 1
ATOM 1326 C CA . VAL A 1 172 ? -24.484 3.301 9.969 1 98.75 172 VAL A CA 1
ATOM 1327 C C . VAL A 1 172 ? -24.016 3.066 11.398 1 98.75 172 VAL A C 1
ATOM 1329 O O . VAL A 1 172 ? -24.172 3.93 12.266 1 98.75 172 VAL A O 1
ATOM 1332 N N . ALA A 1 173 ? -23.422 1.961 11.625 1 98.75 173 ALA A N 1
ATOM 1333 C CA . ALA A 1 173 ? -22.922 1.637 12.953 1 98.75 173 ALA A CA 1
ATOM 1334 C C . ALA A 1 173 ? -21.891 2.656 13.422 1 98.75 173 ALA A C 1
ATOM 1336 O O . ALA A 1 173 ? -21.953 3.135 14.555 1 98.75 173 ALA A O 1
ATOM 1337 N N . THR A 1 174 ? -20.953 2.986 12.531 1 98.62 174 THR A N 1
ATOM 1338 C CA . THR A 1 174 ? -19.906 3.93 12.914 1 98.62 174 THR A CA 1
ATOM 1339 C C . THR A 1 174 ? -20.484 5.34 13.047 1 98.62 174 THR A C 1
ATOM 1341 O O . THR A 1 174 ? -19.984 6.141 13.844 1 98.62 174 THR A O 1
ATOM 1344 N N . SER A 1 175 ? -21.5 5.637 12.281 1 98.44 175 SER A N 1
ATOM 1345 C CA . SER A 1 175 ? -22.188 6.91 12.469 1 98.44 175 SER A CA 1
ATOM 1346 C C . SER A 1 175 ? -22.844 6.996 13.844 1 98.44 175 SER A C 1
ATOM 1348 O O . SER A 1 175 ? -22.766 8.031 14.508 1 98.44 175 SER A O 1
ATOM 1350 N N . PHE A 1 176 ? -23.438 5.941 14.227 1 98.31 176 PHE A N 1
ATOM 1351 C CA . PHE A 1 176 ? -24.031 5.879 15.555 1 98.31 176 PHE A CA 1
ATOM 1352 C C . PHE A 1 176 ? -22.969 6.039 16.641 1 98.31 176 PHE A C 1
ATOM 1354 O O . PHE A 1 176 ? -23.172 6.777 17.609 1 98.31 176 PHE A O 1
ATOM 1361 N N . LEU A 1 177 ? -21.891 5.367 16.516 1 98.06 177 LEU A N 1
ATOM 1362 C CA . LEU A 1 177 ? -20.797 5.457 17.484 1 98.06 177 LEU A CA 1
ATOM 1363 C C . LEU A 1 177 ? -20.281 6.887 17.594 1 98.06 177 LEU A C 1
ATOM 1365 O O . LEU A 1 177 ? -19.938 7.355 18.688 1 98.06 177 LEU A O 1
ATOM 1369 N N . ARG A 1 178 ? -20.219 7.566 16.484 1 97.5 178 ARG A N 1
ATOM 1370 C CA . ARG A 1 178 ? -19.766 8.953 16.484 1 97.5 178 ARG A CA 1
ATOM 1371 C C . ARG A 1 178 ? -20.781 9.867 17.172 1 97.5 178 ARG A C 1
ATOM 1373 O O . ARG A 1 178 ? -20.406 10.703 17.984 1 97.5 178 ARG A O 1
ATOM 1380 N N . THR A 1 179 ? -22.016 9.672 16.859 1 97.25 179 THR A N 1
ATOM 1381 C CA . THR A 1 179 ? -23.062 10.531 17.391 1 97.25 179 THR A CA 1
ATOM 1382 C C . THR A 1 179 ? -23.188 10.344 18.906 1 97.25 179 THR A C 1
ATOM 1384 O O . THR A 1 179 ? -23.453 11.305 19.625 1 97.25 179 THR A O 1
ATOM 1387 N N . GLU A 1 180 ? -22.938 9.133 19.344 1 98.12 180 GLU A N 1
ATOM 1388 C CA . GLU A 1 180 ? -23.078 8.828 20.766 1 98.12 180 GLU A CA 1
ATOM 1389 C C . GLU A 1 180 ? -21.797 9.156 21.531 1 98.12 180 GLU A C 1
ATOM 1391 O O . GLU A 1 180 ? -21.719 8.984 22.75 1 98.12 180 GLU A O 1
ATOM 1396 N N . GLY A 1 181 ? -20.734 9.484 20.875 1 97.88 181 GLY A N 1
ATOM 1397 C CA . GLY A 1 181 ? -19.531 9.992 21.516 1 97.88 181 GLY A CA 1
ATOM 1398 C C . GLY A 1 181 ? -18.516 8.906 21.812 1 97.88 181 GLY A C 1
ATOM 1399 O O . GLY A 1 181 ? -17.516 9.156 22.5 1 97.88 181 GLY A O 1
ATOM 1400 N N . TYR A 1 182 ? -18.781 7.754 21.312 1 98.19 182 TYR A N 1
ATOM 1401 C CA . TYR A 1 182 ? -17.875 6.648 21.609 1 98.19 182 TYR A CA 1
ATOM 1402 C C . TYR A 1 182 ? -16.531 6.828 20.891 1 98.19 182 TYR A C 1
ATOM 1404 O O . TYR A 1 182 ? -15.484 6.449 21.406 1 98.19 182 TYR A O 1
ATOM 1412 N N . VAL A 1 183 ? -16.531 7.332 19.703 1 98.12 183 VAL A N 1
ATOM 1413 C CA . VAL A 1 183 ? -15.297 7.574 18.969 1 98.12 183 VAL A CA 1
ATOM 1414 C C . VAL A 1 183 ? -14.453 8.617 19.703 1 98.12 183 VAL A C 1
ATOM 1416 O O . VAL A 1 183 ? -13.242 8.445 19.859 1 98.12 183 VAL A O 1
ATOM 1419 N N . ASP A 1 184 ? -15.078 9.617 20.188 1 97.94 184 ASP A N 1
ATOM 1420 C CA . ASP A 1 184 ? -14.383 10.625 20.984 1 97.94 184 ASP A CA 1
ATOM 1421 C C . ASP A 1 184 ? -13.789 10.023 22.25 1 97.94 184 ASP A C 1
ATOM 1423 O O . ASP A 1 184 ? -12.68 10.367 22.656 1 97.94 184 ASP A O 1
ATOM 1427 N N . TRP A 1 185 ? -14.586 9.227 22.844 1 98.31 185 TRP A N 1
ATOM 1428 C CA . TRP A 1 185 ? -14.117 8.555 24.047 1 98.31 185 TRP A CA 1
ATOM 1429 C C . TRP A 1 185 ? -12.844 7.758 23.766 1 98.31 185 TRP A C 1
ATOM 1431 O O . TRP A 1 185 ? -11.883 7.816 24.531 1 98.31 185 TRP A O 1
ATOM 1441 N N . VAL A 1 186 ? -12.781 7.008 22.656 1 98.25 186 VAL A N 1
ATOM 1442 C CA . VAL A 1 186 ? -11.617 6.219 22.266 1 98.25 186 VAL A CA 1
ATOM 1443 C C . VAL A 1 186 ? -10.43 7.145 22.016 1 98.25 186 VAL A C 1
ATOM 1445 O O . VAL A 1 186 ? -9.305 6.859 22.438 1 98.25 186 VAL A O 1
ATOM 1448 N N . LEU A 1 187 ? -10.656 8.203 21.344 1 98 187 LEU A N 1
ATOM 1449 C CA . LEU A 1 187 ? -9.594 9.141 20.984 1 98 187 LEU A CA 1
ATOM 1450 C C . LEU A 1 187 ? -9.008 9.797 22.219 1 98 187 LEU A C 1
ATOM 1452 O O . LEU A 1 187 ? -7.848 10.219 22.219 1 98 187 LEU A O 1
ATOM 1456 N N . ASP A 1 188 ? -9.766 9.859 23.297 1 97.81 188 ASP A N 1
ATOM 1457 C CA . ASP A 1 188 ? -9.328 10.516 24.531 1 97.81 188 ASP A CA 1
ATOM 1458 C C . ASP A 1 188 ? -8.562 9.547 25.422 1 97.81 188 ASP A C 1
ATOM 1460 O O . ASP A 1 188 ? -7.957 9.961 26.422 1 97.81 188 ASP A O 1
ATOM 1464 N N . LEU A 1 189 ? -8.609 8.328 25.062 1 97.88 189 LEU A N 1
ATOM 1465 C CA . LEU A 1 189 ? -7.852 7.359 25.844 1 97.88 189 LEU A CA 1
ATOM 1466 C C . LEU A 1 189 ? -6.359 7.66 25.781 1 97.88 189 LEU A C 1
ATOM 1468 O O . LEU A 1 189 ? -5.867 8.18 24.781 1 97.88 189 LEU A O 1
ATOM 1472 N N . GLY A 1 190 ? -5.66 7.363 26.875 1 97.38 190 GLY A N 1
ATOM 1473 C CA . GLY A 1 190 ? -4.227 7.59 26.953 1 97.38 190 GLY A CA 1
ATOM 1474 C C . GLY A 1 190 ? -3.461 6.93 25.828 1 97.38 190 GLY A C 1
ATOM 1475 O O . GLY A 1 190 ? -2.576 7.543 25.219 1 97.38 190 GLY A O 1
ATOM 1476 N N . ILE A 1 191 ? -3.82 5.754 25.484 1 97.19 191 ILE A N 1
ATOM 1477 C CA . ILE A 1 191 ? -3.133 5.004 24.438 1 97.19 191 ILE A CA 1
ATOM 1478 C C . ILE A 1 191 ? -3.365 5.672 23.094 1 97.19 191 ILE A C 1
ATOM 1480 O O . ILE A 1 191 ? -2.473 5.699 22.234 1 97.19 191 ILE A O 1
ATOM 1484 N N . SER A 1 192 ? -4.559 6.152 22.859 1 97.75 192 SER A N 1
ATOM 1485 C CA . SER A 1 192 ? -4.859 6.848 21.625 1 97.75 192 SER A CA 1
ATOM 1486 C C . SER A 1 192 ? -4.031 8.125 21.484 1 97.75 192 SER A C 1
ATOM 1488 O O . SER A 1 192 ? -3.52 8.43 20.406 1 97.75 192 SER A O 1
ATOM 1490 N N . GLN A 1 193 ? -3.893 8.844 22.578 1 96.12 193 GLN A N 1
ATOM 1491 C CA . GLN A 1 193 ? -3.082 10.055 22.594 1 96.12 193 GLN A CA 1
ATOM 1492 C C . GLN A 1 193 ? -1.604 9.727 22.391 1 96.12 193 GLN A C 1
ATOM 1494 O O . GLN A 1 193 ? -0.904 10.438 21.656 1 96.12 193 GLN A O 1
ATOM 1499 N N . PHE A 1 194 ? -1.271 8.656 23 1 93.75 194 PHE A N 1
ATOM 1500 C CA . PHE A 1 194 ? 0.115 8.219 22.859 1 93.75 194 PHE A CA 1
ATOM 1501 C C . PHE A 1 194 ? 0.431 7.867 21.422 1 93.75 194 PHE A C 1
ATOM 1503 O O . PHE A 1 194 ? 1.516 8.18 20.922 1 93.75 194 PHE A O 1
ATOM 1510 N N . LEU A 1 195 ? -0.548 7.309 20.703 1 95.56 195 LEU A N 1
ATOM 1511 C CA . LEU A 1 195 ? -0.371 6.891 19.312 1 95.56 195 LEU A CA 1
ATOM 1512 C C . LEU A 1 195 ? -0.706 8.031 18.359 1 95.56 195 LEU A C 1
ATOM 1514 O O . LEU A 1 195 ? -0.608 7.871 17.141 1 95.56 195 LEU A O 1
ATOM 1518 N N . ARG A 1 196 ? -1.136 9.141 18.875 1 96.06 196 ARG A N 1
ATOM 1519 C CA . ARG A 1 196 ? -1.472 10.344 18.125 1 96.06 196 ARG A CA 1
ATOM 1520 C C . ARG A 1 196 ? -2.609 10.078 17.141 1 96.06 196 ARG A C 1
ATOM 1522 O O . ARG A 1 196 ? -2.553 10.5 15.984 1 96.06 196 ARG A O 1
ATOM 1529 N N . LEU A 1 197 ? -3.57 9.273 17.609 1 98 197 LEU A N 1
ATOM 1530 C CA . LEU A 1 197 ? -4.77 9.07 16.797 1 98 197 LEU A CA 1
ATOM 1531 C C . LEU A 1 197 ? -5.57 10.359 16.672 1 98 197 LEU A C 1
ATOM 1533 O O . LEU A 1 197 ? -5.699 11.109 17.641 1 98 197 LEU A O 1
ATOM 1537 N N . ARG A 1 198 ? -6.062 10.562 15.492 1 97.19 198 ARG A N 1
ATOM 1538 C CA . ARG A 1 198 ? -6.84 11.773 15.227 1 97.19 198 ARG A CA 1
ATOM 1539 C C . ARG A 1 198 ? -8.031 11.461 14.328 1 97.19 198 ARG A C 1
ATOM 1541 O O . ARG A 1 198 ? -8.164 10.344 13.82 1 97.19 198 ARG A O 1
ATOM 1548 N N . ASP A 1 199 ? -8.93 12.367 14.156 1 97.06 199 ASP A N 1
ATOM 1549 C CA . ASP A 1 199 ? -10.102 12.242 13.281 1 97.06 199 ASP A CA 1
ATOM 1550 C C . ASP A 1 199 ? -10.32 13.523 12.484 1 97.06 199 ASP A C 1
ATOM 1552 O O . ASP A 1 199 ? -11.414 14.102 12.516 1 97.06 199 ASP A O 1
ATOM 1556 N N . LEU A 1 200 ? -9.367 13.836 11.703 1 95.38 200 LEU A N 1
ATOM 1557 C CA . LEU A 1 200 ? -9.344 15.094 10.977 1 95.38 200 LEU A CA 1
ATOM 1558 C C . LEU A 1 200 ? -9.953 14.93 9.594 1 95.38 200 LEU A C 1
ATOM 1560 O O . LEU A 1 200 ? -10.508 15.883 9.031 1 95.38 200 LEU A O 1
ATOM 1564 N N . VAL A 1 201 ? -9.953 13.758 9.047 1 95.12 201 VAL A N 1
ATOM 1565 C CA . VAL A 1 201 ? -10.289 13.539 7.641 1 95.12 201 VAL A CA 1
ATOM 1566 C C . VAL A 1 201 ? -11.781 13.742 7.426 1 95.12 201 VAL A C 1
ATOM 1568 O O . VAL A 1 201 ? -12.242 13.875 6.289 1 95.12 201 VAL A O 1
ATOM 1571 N N . VAL A 1 202 ? -12.539 13.758 8.438 1 95.5 202 VAL A N 1
ATOM 1572 C CA . VAL A 1 202 ? -13.969 14.016 8.32 1 95.5 202 VAL A CA 1
ATOM 1573 C C . VAL A 1 202 ? -14.195 15.461 7.871 1 95.5 202 VAL A C 1
ATOM 1575 O O . VAL A 1 202 ? -15.203 15.766 7.234 1 95.5 202 VAL A O 1
ATOM 1578 N N . SER A 1 203 ? -13.172 16.344 8.125 1 93.44 203 SER A N 1
ATOM 1579 C CA . SER A 1 203 ? -13.391 17.75 7.82 1 93.44 203 SER A CA 1
ATOM 1580 C C . SER A 1 203 ? -12.305 18.297 6.891 1 93.44 203 SER A C 1
ATOM 1582 O O . SER A 1 203 ? -12.445 19.391 6.332 1 93.44 203 SER A O 1
ATOM 1584 N N . GLN A 1 204 ? -11.219 17.531 6.754 1 92.06 204 GLN A N 1
ATOM 1585 C CA . GLN A 1 204 ? -10.102 17.953 5.91 1 92.06 204 GLN A CA 1
ATOM 1586 C C . GLN A 1 204 ? -9.547 16.797 5.105 1 92.06 204 GLN A C 1
ATOM 1588 O O . GLN A 1 204 ? -9.578 15.648 5.555 1 92.06 204 GLN A O 1
ATOM 1593 N N . ASP A 1 205 ? -9 17.188 3.965 1 90.56 205 ASP A N 1
ATOM 1594 C CA . ASP A 1 205 ? -8.344 16.141 3.189 1 90.56 205 ASP A CA 1
ATOM 1595 C C . ASP A 1 205 ? -7.039 15.695 3.852 1 90.56 205 ASP A C 1
ATOM 1597 O O . ASP A 1 205 ? -6.461 16.438 4.648 1 90.56 205 ASP A O 1
ATOM 1601 N N . LEU A 1 206 ? -6.523 14.602 3.521 1 92.44 206 LEU A N 1
ATOM 1602 C CA . LEU A 1 206 ? -5.375 13.961 4.156 1 92.44 206 LEU A CA 1
ATOM 1603 C C . LEU A 1 206 ? -4.137 14.852 4.047 1 92.44 206 LEU A C 1
ATOM 1605 O O . LEU A 1 206 ? -3.314 14.891 4.965 1 92.44 206 LEU A O 1
ATOM 1609 N N . ALA A 1 207 ? -3.984 15.5 2.947 1 92.38 207 ALA A N 1
ATOM 1610 C CA . ALA A 1 207 ? -2.76 16.25 2.691 1 92.38 207 ALA A CA 1
ATOM 1611 C C . ALA A 1 207 ? -2.879 17.688 3.207 1 92.38 207 ALA A C 1
ATOM 1613 O O . ALA A 1 207 ? -1.887 18.406 3.262 1 92.38 207 ALA A O 1
ATOM 1614 N N . GLU A 1 208 ? -4.027 18.125 3.59 1 91.06 208 GLU A N 1
ATOM 1615 C CA . GLU A 1 208 ? -4.328 19.531 3.818 1 91.06 208 GLU A CA 1
ATOM 1616 C C . GLU A 1 208 ? -3.551 20.062 5.016 1 91.06 208 GLU A C 1
ATOM 1618 O O . GLU A 1 208 ? -2.945 21.141 4.938 1 91.06 208 GLU A O 1
ATOM 1623 N N . ALA A 1 209 ? -3.537 19.375 6.109 1 90.81 209 ALA A N 1
ATOM 1624 C CA . ALA A 1 209 ? -2.857 19.859 7.305 1 90.81 209 ALA A CA 1
ATOM 1625 C C . ALA A 1 209 ? -1.372 20.094 7.043 1 90.81 209 ALA A C 1
ATOM 1627 O O . ALA A 1 209 ? -0.812 21.109 7.438 1 90.81 209 ALA A O 1
ATOM 1628 N N . GLY A 1 210 ? -0.747 19.141 6.379 1 92.19 210 GLY A N 1
ATOM 1629 C CA . GLY A 1 210 ? 0.66 19.297 6.047 1 92.19 210 GLY A CA 1
ATOM 1630 C C . GLY A 1 210 ? 0.917 20.438 5.078 1 92.19 210 GLY A C 1
ATOM 1631 O O . GLY A 1 210 ? 1.899 21.172 5.223 1 92.19 210 GLY A O 1
ATOM 1632 N N . TRP A 1 211 ? 0.015 20.547 4.18 1 92.69 211 TRP A N 1
ATOM 1633 C CA . TRP A 1 211 ? 0.159 21.609 3.193 1 92.69 211 TRP A CA 1
ATOM 1634 C C . TRP A 1 211 ? 0.052 22.984 3.852 1 92.69 211 TRP A C 1
ATOM 1636 O O . TRP A 1 211 ? 0.846 23.875 3.561 1 92.69 211 TRP A O 1
ATOM 1646 N N . LEU A 1 212 ? -0.919 23.109 4.742 1 90.62 212 LEU A N 1
ATOM 1647 C CA . LEU A 1 212 ? -1.131 24.375 5.438 1 90.62 212 LEU A CA 1
ATOM 1648 C C . LEU A 1 212 ? 0.074 24.734 6.301 1 90.62 212 LEU A C 1
ATOM 1650 O O . LEU A 1 212 ? 0.423 25.906 6.438 1 90.62 212 LEU A O 1
ATOM 1654 N N . GLN A 1 213 ? 0.667 23.781 6.844 1 90.88 213 GLN A N 1
ATOM 1655 C CA . GLN A 1 213 ? 1.844 24 7.68 1 90.88 213 GLN A CA 1
ATOM 1656 C C . GLN A 1 213 ? 3.068 24.328 6.824 1 90.88 213 GLN A C 1
ATOM 1658 O O . GLN A 1 213 ? 3.959 25.062 7.258 1 90.88 213 GLN A O 1
ATOM 1663 N N . TRP A 1 214 ? 3.15 23.781 5.68 1 91.44 214 TRP A N 1
ATOM 1664 C CA . TRP A 1 214 ? 4.266 23.984 4.762 1 91.44 214 TRP A CA 1
ATOM 1665 C C . TRP A 1 214 ? 4.219 25.391 4.156 1 91.44 214 TRP A C 1
ATOM 1667 O O . TRP A 1 214 ? 5.242 26.062 4.066 1 91.44 214 TRP A O 1
ATOM 1677 N N . MET B 1 1 ? -12.008 -26.578 -28.812 1 37.62 1 MET B N 1
ATOM 1678 C CA . MET B 1 1 ? -11.469 -25.266 -28.484 1 37.62 1 MET B CA 1
ATOM 1679 C C . MET B 1 1 ? -10.117 -25.391 -27.781 1 37.62 1 MET B C 1
ATOM 1681 O O . MET B 1 1 ? -10.008 -26.062 -26.766 1 37.62 1 MET B O 1
ATOM 1685 N N . GLU B 1 2 ? -9.031 -25.312 -28.344 1 43.94 2 GLU B N 1
ATOM 1686 C CA . GLU B 1 2 ? -7.652 -25.578 -27.953 1 43.94 2 GLU B CA 1
ATOM 1687 C C . GLU B 1 2 ? -7.266 -24.828 -26.688 1 43.94 2 GLU B C 1
ATOM 1689 O O . GLU B 1 2 ? -7.504 -23.625 -26.594 1 43.94 2 GLU B O 1
ATOM 1694 N N . ASP B 1 3 ? -7.246 -25.438 -25.469 1 53.75 3 ASP B N 1
ATOM 1695 C CA . ASP B 1 3 ? -7.051 -24.969 -24.109 1 53.75 3 ASP B CA 1
ATOM 1696 C C . ASP B 1 3 ? -5.824 -24.047 -24.016 1 53.75 3 ASP B C 1
ATOM 1698 O O . ASP B 1 3 ? -4.695 -24.5 -24.219 1 53.75 3 ASP B O 1
ATOM 1702 N N . THR B 1 4 ? -5.871 -22.906 -24.594 1 57.88 4 THR B N 1
ATOM 1703 C CA . THR B 1 4 ? -4.73 -22.016 -24.453 1 57.88 4 THR B CA 1
ATOM 1704 C C . THR B 1 4 ? -4.133 -22.125 -23.047 1 57.88 4 THR B C 1
ATOM 1706 O O . THR B 1 4 ? -4.859 -22.047 -22.062 1 57.88 4 THR B O 1
ATOM 1709 N N . PRO B 1 5 ? -2.902 -22.578 -23.109 1 70.38 5 PRO B N 1
ATOM 1710 C CA . PRO B 1 5 ? -2.262 -22.766 -21.812 1 70.38 5 PRO B CA 1
ATOM 1711 C C . PRO B 1 5 ? -2.285 -21.5 -20.953 1 70.38 5 PRO B C 1
ATOM 1713 O O . PRO B 1 5 ? -1.966 -20.406 -21.438 1 70.38 5 PRO B O 1
ATOM 1716 N N . LEU B 1 6 ? -2.941 -21.5 -19.859 1 75.88 6 LEU B N 1
ATOM 1717 C CA . LEU B 1 6 ? -3.002 -20.406 -18.891 1 75.88 6 LEU B CA 1
ATOM 1718 C C . LEU B 1 6 ? -1.628 -20.141 -18.297 1 75.88 6 LEU B C 1
ATOM 1720 O O . LEU B 1 6 ? -0.845 -21.062 -18.078 1 75.88 6 LEU B O 1
ATOM 1724 N N . ALA B 1 7 ? -1.255 -18.891 -18.344 1 78.75 7 ALA B N 1
ATOM 1725 C CA . ALA B 1 7 ? -0.031 -18.453 -17.672 1 78.75 7 ALA B CA 1
ATOM 1726 C C . ALA B 1 7 ? -0.337 -17.859 -16.297 1 78.75 7 ALA B C 1
ATOM 1728 O O . ALA B 1 7 ? -1.465 -17.422 -16.047 1 78.75 7 ALA B O 1
ATOM 1729 N N . SER B 1 8 ? 0.657 -17.953 -15.352 1 79.06 8 SER B N 1
ATOM 1730 C CA . SER B 1 8 ? 0.528 -17.312 -14.047 1 79.06 8 SER B CA 1
ATOM 1731 C C . SER B 1 8 ? 1.219 -15.953 -14.031 1 79.06 8 SER B C 1
ATOM 1733 O O . SER B 1 8 ? 2.213 -15.742 -14.727 1 79.06 8 SER B O 1
ATOM 1735 N N . LEU B 1 9 ? 0.609 -15.102 -13.273 1 75.44 9 LEU B N 1
ATOM 1736 C CA . LEU B 1 9 ? 1.243 -13.797 -13.094 1 75.44 9 LEU B CA 1
ATOM 1737 C C . LEU B 1 9 ? 2.564 -13.938 -12.344 1 75.44 9 LEU B C 1
ATOM 1739 O O . LEU B 1 9 ? 2.58 -14.312 -11.172 1 75.44 9 LEU B O 1
ATOM 1743 N N . SER B 1 10 ? 3.635 -13.648 -13 1 69.5 10 SER B N 1
ATOM 1744 C CA . SER B 1 10 ? 4.988 -13.922 -12.523 1 69.5 10 SER B CA 1
ATOM 1745 C C . SER B 1 10 ? 5.316 -13.086 -11.289 1 69.5 10 SER B C 1
ATOM 1747 O O . SER B 1 10 ? 6.031 -13.555 -10.398 1 69.5 10 SER B O 1
ATOM 1749 N N . LEU B 1 11 ? 4.73 -11.961 -11.203 1 70.38 11 LEU B N 1
ATOM 1750 C CA . LEU B 1 11 ? 5.078 -11 -10.156 1 70.38 11 LEU B CA 1
ATOM 1751 C C . LEU B 1 11 ? 4.688 -11.531 -8.781 1 70.38 11 LEU B C 1
ATOM 1753 O O . LEU B 1 11 ? 5.336 -11.219 -7.785 1 70.38 11 LEU B O 1
ATOM 1757 N N . THR B 1 12 ? 3.766 -12.453 -8.789 1 75.06 12 THR B N 1
ATOM 1758 C CA . THR B 1 12 ? 3.244 -12.844 -7.488 1 75.06 12 THR B CA 1
ATOM 1759 C C . THR B 1 12 ? 3.229 -14.367 -7.352 1 75.06 12 THR B C 1
ATOM 1761 O O . THR B 1 12 ? 2.682 -14.898 -6.383 1 75.06 12 THR B O 1
ATOM 1764 N N . HIS B 1 13 ? 3.805 -14.938 -8.32 1 79.25 13 HIS B N 1
ATOM 1765 C CA . HIS B 1 13 ? 3.844 -16.391 -8.273 1 79.25 13 HIS B CA 1
ATOM 1766 C C . HIS B 1 13 ? 5.012 -16.891 -7.422 1 79.25 13 HIS B C 1
ATOM 1768 O O . HIS B 1 13 ? 6.176 -16.703 -7.797 1 79.25 13 HIS B O 1
ATOM 1774 N N . VAL B 1 14 ? 4.719 -17.438 -6.281 1 85.12 14 VAL B N 1
ATOM 1775 C CA . VAL B 1 14 ? 5.758 -17.891 -5.367 1 85.12 14 VAL B CA 1
ATOM 1776 C C . VAL B 1 14 ? 5.453 -19.328 -4.922 1 85.12 14 VAL B C 1
ATOM 1778 O O . VAL B 1 14 ? 4.367 -19.594 -4.402 1 85.12 14 VAL B O 1
ATOM 1781 N N . HIS B 1 15 ? 6.391 -20.188 -5.215 1 85.62 15 HIS B N 1
ATOM 1782 C CA . HIS B 1 15 ? 6.277 -21.562 -4.746 1 85.62 15 HIS B CA 1
ATOM 1783 C C . HIS B 1 15 ? 6.984 -21.75 -3.406 1 85.62 15 HIS B C 1
ATOM 1785 O O . HIS B 1 15 ? 8.039 -21.156 -3.168 1 85.62 15 HIS B O 1
ATOM 1791 N N . TYR B 1 16 ? 6.348 -22.531 -2.58 1 87.38 16 TYR B N 1
ATOM 1792 C CA . TYR B 1 16 ? 6.922 -22.797 -1.269 1 87.38 16 TYR B CA 1
ATOM 1793 C C . TYR B 1 16 ? 6.566 -24.203 -0.797 1 87.38 16 TYR B C 1
ATOM 1795 O O . TYR B 1 16 ? 5.688 -24.859 -1.371 1 87.38 16 TYR B O 1
ATOM 1803 N N . ASN B 1 17 ? 7.348 -24.766 0.154 1 89.12 17 ASN B N 1
ATOM 1804 C CA . ASN B 1 17 ? 7.055 -26.031 0.82 1 89.12 17 ASN B CA 1
ATOM 1805 C C . ASN B 1 17 ? 6.023 -25.844 1.933 1 89.12 17 ASN B C 1
ATOM 1807 O O . ASN B 1 17 ? 6.324 -25.25 2.973 1 89.12 17 ASN B O 1
ATOM 1811 N N . PRO B 1 18 ? 4.848 -26.359 1.721 1 89.19 18 PRO B N 1
ATOM 1812 C CA . PRO B 1 18 ? 3.781 -26.141 2.699 1 89.19 18 PRO B CA 1
ATOM 1813 C C . PRO B 1 18 ? 4.055 -26.828 4.035 1 89.19 18 PRO B C 1
ATOM 1815 O O . PRO B 1 18 ? 3.42 -26.5 5.043 1 89.19 18 PRO B O 1
ATOM 1818 N N . GLU B 1 19 ? 4.941 -27.75 4.133 1 92.69 19 GLU B N 1
ATOM 1819 C CA . GLU B 1 19 ? 5.25 -28.469 5.367 1 92.69 19 GLU B CA 1
ATOM 1820 C C . GLU B 1 19 ? 6.328 -27.75 6.172 1 92.69 19 GLU B C 1
ATOM 1822 O O . GLU B 1 19 ? 6.656 -28.156 7.285 1 92.69 19 GLU B O 1
ATOM 1827 N N . ASP B 1 20 ? 6.844 -26.703 5.691 1 94.06 20 ASP B N 1
ATOM 1828 C CA . ASP B 1 20 ? 7.918 -25.938 6.312 1 94.06 20 ASP B CA 1
ATOM 1829 C C . ASP B 1 20 ? 7.473 -24.5 6.602 1 94.06 20 ASP B C 1
ATOM 1831 O O . ASP B 1 20 ? 7.391 -23.688 5.688 1 94.06 20 ASP B O 1
ATOM 1835 N N . PRO B 1 21 ? 7.23 -24.234 7.84 1 94.31 21 PRO B N 1
ATOM 1836 C CA . PRO B 1 21 ? 6.738 -22.891 8.18 1 94.31 21 PRO B CA 1
ATOM 1837 C C . PRO B 1 21 ? 7.691 -21.781 7.73 1 94.31 21 PRO B C 1
ATOM 1839 O O . PRO B 1 21 ? 7.246 -20.688 7.41 1 94.31 21 PRO B O 1
ATOM 1842 N N . LEU B 1 22 ? 8.914 -22.016 7.738 1 95 22 LEU B N 1
ATOM 1843 C CA . LEU B 1 22 ? 9.867 -21.016 7.281 1 95 22 LEU B CA 1
ATOM 1844 C C . LEU B 1 22 ? 9.734 -20.781 5.781 1 95 22 LEU B C 1
ATOM 1846 O O . LEU B 1 22 ? 9.953 -19.656 5.305 1 95 22 LEU B O 1
ATOM 1850 N N . SER B 1 23 ? 9.367 -21.828 5.098 1 93.5 23 SER B N 1
ATOM 1851 C CA . SER B 1 23 ? 9.117 -21.688 3.666 1 93.5 23 SER B CA 1
ATOM 1852 C C . SER B 1 23 ? 7.895 -20.812 3.4 1 93.5 23 SER B C 1
ATOM 1854 O O . SER B 1 23 ? 7.902 -19.984 2.496 1 93.5 23 SER B O 1
ATOM 1856 N N . LEU B 1 24 ? 6.961 -21.062 4.211 1 92.69 24 LEU B N 1
ATOM 1857 C CA . LEU B 1 24 ? 5.762 -20.234 4.094 1 92.69 24 LEU B CA 1
ATOM 1858 C C . LEU B 1 24 ? 6.074 -18.781 4.395 1 92.69 24 LEU B C 1
ATOM 1860 O O . LEU B 1 24 ? 5.648 -17.875 3.658 1 92.69 24 LEU B O 1
ATOM 1864 N N . LEU B 1 25 ? 6.766 -18.516 5.453 1 95.38 25 LEU B N 1
ATOM 1865 C CA . LEU B 1 25 ? 7.18 -17.156 5.797 1 95.38 25 LEU B CA 1
ATOM 1866 C C . LEU B 1 25 ? 7.984 -16.531 4.664 1 95.38 25 LEU B C 1
ATOM 1868 O O . LEU B 1 25 ? 7.789 -15.367 4.328 1 95.38 25 LEU B O 1
ATOM 1872 N N . SER B 1 26 ? 8.812 -17.281 4.074 1 94.81 26 SER B N 1
ATOM 1873 C CA . SER B 1 26 ? 9.648 -16.797 2.975 1 94.81 26 SER B CA 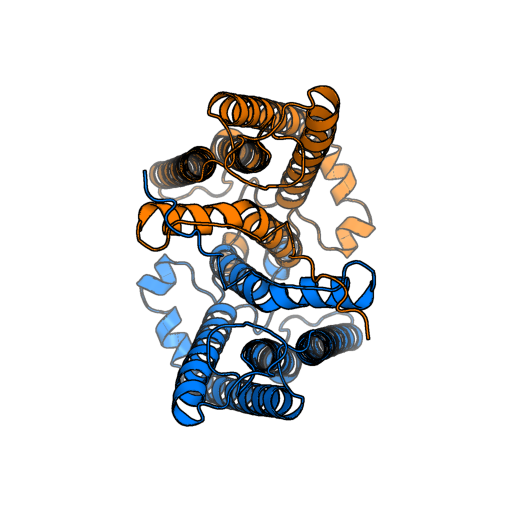1
ATOM 1874 C C . SER B 1 26 ? 8.797 -16.422 1.765 1 94.81 26 SER B C 1
ATOM 1876 O O . SER B 1 26 ? 9.102 -15.453 1.062 1 94.81 26 SER B O 1
ATOM 1878 N N . ALA B 1 27 ? 7.801 -17.203 1.562 1 92.44 27 ALA B N 1
ATOM 1879 C CA . ALA B 1 27 ? 6.891 -16.891 0.463 1 92.44 27 ALA B CA 1
ATOM 1880 C C . ALA B 1 27 ? 6.195 -15.547 0.692 1 92.44 27 ALA B C 1
ATOM 1882 O O . ALA B 1 27 ? 6.055 -14.75 -0.237 1 92.44 27 ALA B O 1
ATOM 1883 N N . TRP B 1 28 ? 5.836 -15.258 1.883 1 93.81 28 TRP B N 1
ATOM 1884 C CA . TRP B 1 28 ? 5.219 -13.977 2.217 1 93.81 28 TRP B CA 1
ATOM 1885 C C . TRP B 1 28 ? 6.215 -12.836 2.057 1 93.81 28 TRP B C 1
ATOM 1887 O O . TRP B 1 28 ? 5.863 -11.766 1.554 1 93.81 28 TRP B O 1
ATOM 1897 N N . LEU B 1 29 ? 7.398 -13.102 2.436 1 96.12 29 LEU B N 1
ATOM 1898 C CA . LEU B 1 29 ? 8.438 -12.086 2.332 1 96.12 29 LEU B CA 1
ATOM 1899 C C . LEU B 1 29 ? 8.711 -11.734 0.874 1 96.12 29 LEU B C 1
ATOM 1901 O O . LEU B 1 29 ? 9.141 -10.617 0.567 1 96.12 29 LEU B O 1
ATOM 1905 N N . ALA B 1 30 ? 8.367 -12.664 -0.004 1 93.44 30 ALA B N 1
ATOM 1906 C CA . ALA B 1 30 ? 8.578 -12.438 -1.432 1 93.44 30 ALA B CA 1
ATOM 1907 C C . ALA B 1 30 ? 7.652 -11.352 -1.964 1 93.44 30 ALA B C 1
ATOM 1909 O O . ALA B 1 30 ? 7.887 -10.797 -3.039 1 93.44 30 ALA B O 1
ATOM 1910 N N . LEU B 1 31 ? 6.645 -11.016 -1.209 1 95 31 LEU B N 1
ATOM 1911 C CA . LEU B 1 31 ? 5.664 -10.039 -1.668 1 95 31 LEU B CA 1
ATOM 1912 C C . LEU B 1 31 ? 6.031 -8.633 -1.199 1 95 31 LEU B C 1
ATOM 1914 O O . LEU B 1 31 ? 5.371 -7.656 -1.562 1 95 31 LEU B O 1
ATOM 1918 N N . VAL B 1 32 ? 7.113 -8.477 -0.496 1 97.12 32 VAL B N 1
ATOM 1919 C CA . VAL B 1 32 ? 7.477 -7.227 0.168 1 97.12 32 VAL B CA 1
ATOM 1920 C C . VAL B 1 32 ? 7.754 -6.148 -0.875 1 97.12 32 VAL B C 1
ATOM 1922 O O . VAL B 1 32 ? 7.289 -5.012 -0.746 1 97.12 32 VAL B O 1
ATOM 1925 N N . PRO B 1 33 ? 8.469 -6.426 -1.988 1 97.06 33 PRO B N 1
ATOM 1926 C CA . PRO B 1 33 ? 8.703 -5.363 -2.971 1 97.06 33 PRO B CA 1
ATOM 1927 C C . PRO B 1 33 ? 7.406 -4.785 -3.535 1 97.06 33 PRO B C 1
ATOM 1929 O O . PRO B 1 33 ? 7.281 -3.566 -3.678 1 97.06 33 PRO B O 1
ATOM 1932 N N . GLN B 1 34 ? 6.465 -5.648 -3.83 1 95.62 34 GLN B N 1
ATOM 1933 C CA . GLN B 1 34 ? 5.176 -5.18 -4.328 1 95.62 34 GLN B CA 1
ATOM 1934 C C . GLN B 1 34 ? 4.449 -4.352 -3.271 1 95.62 34 GLN B C 1
ATOM 1936 O O . GLN B 1 34 ? 3.855 -3.318 -3.584 1 95.62 34 GLN B O 1
ATOM 1941 N N . ALA B 1 35 ? 4.496 -4.824 -2.059 1 97.31 35 ALA B N 1
ATOM 1942 C CA . ALA B 1 35 ? 3.875 -4.086 -0.961 1 97.31 35 ALA B CA 1
ATOM 1943 C C . ALA B 1 35 ? 4.512 -2.709 -0.796 1 97.31 35 ALA B C 1
ATOM 1945 O O . ALA B 1 35 ? 3.812 -1.723 -0.549 1 97.31 35 ALA B O 1
ATOM 1946 N N . LEU B 1 36 ? 5.781 -2.646 -0.94 1 98.44 36 LEU B N 1
ATOM 1947 C CA . LEU B 1 36 ? 6.488 -1.376 -0.807 1 98.44 36 LEU B CA 1
ATOM 1948 C C . LEU B 1 36 ? 6.09 -0.417 -1.925 1 98.44 36 LEU B C 1
ATOM 1950 O O . LEU B 1 36 ? 5.945 0.786 -1.693 1 98.44 36 LEU B O 1
ATOM 1954 N N . CYS B 1 37 ? 5.93 -0.915 -3.119 1 98.25 37 CYS B N 1
ATOM 1955 C CA . CYS B 1 37 ? 5.484 -0.061 -4.215 1 98.25 37 CYS B CA 1
ATOM 1956 C C . CYS B 1 37 ? 4.117 0.545 -3.916 1 98.25 37 CYS B C 1
ATOM 1958 O O . CYS B 1 37 ? 3.91 1.743 -4.113 1 98.25 37 CYS B O 1
ATOM 1960 N N . VAL B 1 38 ? 3.238 -0.269 -3.424 1 98.19 38 VAL B N 1
ATOM 1961 C CA . VAL B 1 38 ? 1.907 0.215 -3.07 1 98.19 38 VAL B CA 1
ATOM 1962 C C . VAL B 1 38 ? 2.014 1.247 -1.95 1 98.19 38 VAL B C 1
ATOM 1964 O O . VAL B 1 38 ? 1.335 2.277 -1.979 1 98.19 38 VAL B O 1
ATOM 1967 N N . ALA B 1 39 ? 2.852 0.984 -0.991 1 98.69 39 ALA B N 1
ATOM 1968 C CA . ALA B 1 39 ? 3.045 1.916 0.117 1 98.69 39 ALA B CA 1
ATOM 1969 C C . ALA B 1 39 ? 3.578 3.256 -0.379 1 98.69 39 ALA B C 1
ATOM 1971 O O . ALA B 1 39 ? 3.115 4.316 0.055 1 98.69 39 ALA B O 1
ATOM 1972 N N . TYR B 1 40 ? 4.559 3.209 -1.316 1 98.75 40 TYR B N 1
ATOM 1973 C CA . TYR B 1 40 ? 5.094 4.43 -1.906 1 98.75 40 TYR B CA 1
ATOM 1974 C C . TYR B 1 40 ? 3.99 5.246 -2.568 1 98.75 40 TYR B C 1
ATOM 1976 O O . TYR B 1 40 ? 3.842 6.441 -2.293 1 98.75 40 TYR B O 1
ATOM 1984 N N . VAL B 1 41 ? 3.23 4.609 -3.359 1 98.62 41 VAL B N 1
ATOM 1985 C CA . VAL B 1 41 ? 2.207 5.305 -4.133 1 98.62 41 VAL B CA 1
ATOM 1986 C C . VAL B 1 41 ? 1.144 5.871 -3.195 1 98.62 41 VAL B C 1
ATOM 1988 O O . VAL B 1 41 ? 0.682 7 -3.379 1 98.62 41 VAL B O 1
ATOM 1991 N N . THR B 1 42 ? 0.803 5.074 -2.213 1 98.5 42 THR B N 1
ATOM 1992 C CA . THR B 1 42 ? -0.166 5.516 -1.216 1 98.5 42 THR B CA 1
ATOM 1993 C C . THR B 1 42 ? 0.341 6.754 -0.481 1 98.5 42 THR B C 1
ATOM 1995 O O . THR B 1 42 ? -0.394 7.73 -0.317 1 98.5 42 THR B O 1
ATOM 1998 N N . LEU B 1 43 ? 1.574 6.707 -0.079 1 98.5 43 LEU B N 1
ATOM 1999 C CA . LEU B 1 43 ? 2.146 7.824 0.665 1 98.5 43 LEU B CA 1
ATOM 2000 C C . LEU B 1 43 ? 2.279 9.055 -0.223 1 98.5 43 LEU B C 1
ATOM 2002 O O . LEU B 1 43 ? 2.039 10.18 0.227 1 98.5 43 LEU B O 1
ATOM 2006 N N . ILE B 1 44 ? 2.674 8.844 -1.445 1 98.38 44 ILE B N 1
ATOM 2007 C CA . ILE B 1 44 ? 2.795 9.961 -2.377 1 98.38 44 ILE B CA 1
ATOM 2008 C C . ILE B 1 44 ? 1.435 10.633 -2.555 1 98.38 44 ILE B C 1
ATOM 2010 O O . ILE B 1 44 ? 1.329 11.859 -2.494 1 98.38 44 ILE B O 1
ATOM 2014 N N . TRP B 1 45 ? 0.468 9.852 -2.707 1 96.75 45 TRP B N 1
ATOM 2015 C CA . TRP B 1 45 ? -0.872 10.391 -2.916 1 96.75 45 TRP B CA 1
ATOM 2016 C C . TRP B 1 45 ? -1.387 11.078 -1.655 1 96.75 45 TRP B C 1
ATOM 2018 O O . TRP B 1 45 ? -1.948 12.172 -1.723 1 96.75 45 TRP B O 1
ATOM 2028 N N . ALA B 1 46 ? -1.175 10.539 -0.517 1 96.56 46 ALA B N 1
ATOM 2029 C CA . ALA B 1 46 ? -1.8 10.984 0.725 1 96.56 46 ALA B CA 1
ATOM 2030 C C . ALA B 1 46 ? -1.024 12.141 1.345 1 96.56 46 ALA B C 1
ATOM 2032 O O . ALA B 1 46 ? -1.61 13.023 1.981 1 96.56 46 ALA B O 1
ATOM 2033 N N . SER B 1 47 ? 0.274 12.141 1.188 1 96.81 47 SER B N 1
ATOM 2034 C CA . SER B 1 47 ? 1.073 13.125 1.901 1 96.81 47 SER B CA 1
ATOM 2035 C C . SER B 1 47 ? 1.583 14.211 0.956 1 96.81 47 SER B C 1
ATOM 2037 O O . SER B 1 47 ? 1.873 15.328 1.385 1 96.81 47 SER B O 1
ATOM 2039 N N . ARG B 1 48 ? 1.829 13.82 -0.337 1 97.81 48 ARG B N 1
ATOM 2040 C CA . ARG B 1 48 ? 2.379 14.742 -1.33 1 97.81 48 ARG B CA 1
ATOM 2041 C C . ARG B 1 48 ? 3.787 15.18 -0.948 1 97.81 48 ARG B C 1
ATOM 2043 O O . ARG B 1 48 ? 4.191 16.312 -1.245 1 97.81 48 ARG B O 1
ATOM 2050 N N . GLU B 1 49 ? 4.488 14.367 -0.28 1 98.38 49 GLU B N 1
ATOM 2051 C CA . GLU B 1 49 ? 5.832 14.695 0.187 1 98.38 49 GLU B CA 1
ATOM 2052 C C . GLU B 1 49 ? 6.863 14.484 -0.918 1 98.38 49 GLU B C 1
ATOM 2054 O O . GLU B 1 49 ? 6.961 13.398 -1.489 1 98.38 49 GLU B O 1
ATOM 2059 N N . MET B 1 50 ? 7.633 15.492 -1.143 1 98.5 50 MET B N 1
ATOM 2060 C CA . MET B 1 50 ? 8.664 15.453 -2.172 1 98.5 50 MET B CA 1
ATOM 2061 C C . MET B 1 50 ? 9.695 14.367 -1.867 1 98.5 50 MET B C 1
ATOM 2063 O O . MET B 1 50 ? 10.164 13.68 -2.773 1 98.5 50 MET B O 1
ATOM 2067 N N . GLU B 1 51 ? 10.07 14.234 -0.619 1 98.5 51 GLU B N 1
ATOM 2068 C CA . GLU B 1 51 ? 11.055 13.227 -0.226 1 98.5 51 GLU B CA 1
ATOM 2069 C C . GLU B 1 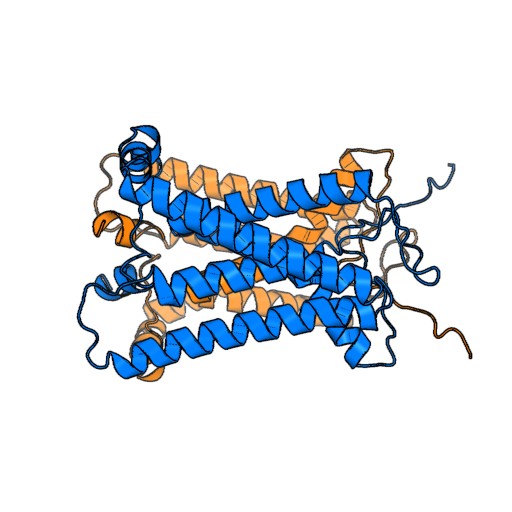51 ? 10.609 11.828 -0.629 1 98.5 51 GLU B C 1
ATOM 2071 O O . GLU B 1 51 ? 11.422 11.008 -1.062 1 98.5 51 GLU B O 1
ATOM 2076 N N . VAL B 1 52 ? 9.297 11.492 -0.445 1 98.69 52 VAL B N 1
ATOM 2077 C CA . VAL B 1 52 ? 8.773 10.18 -0.811 1 98.69 52 VAL B CA 1
ATOM 2078 C C . VAL B 1 52 ? 8.859 10 -2.324 1 98.69 52 VAL B C 1
ATOM 2080 O O . VAL B 1 52 ? 9.219 8.922 -2.805 1 98.69 52 VAL B O 1
ATOM 2083 N N . ILE B 1 53 ? 8.547 11.031 -3.047 1 98.81 53 ILE B N 1
ATOM 2084 C CA . ILE B 1 53 ? 8.633 10.992 -4.504 1 98.81 53 ILE B CA 1
ATOM 2085 C C . ILE B 1 53 ? 10.07 10.742 -4.934 1 98.81 53 ILE B C 1
ATOM 2087 O O . ILE B 1 53 ? 10.336 9.906 -5.801 1 98.81 53 ILE B O 1
ATOM 2091 N N . LEU B 1 54 ? 10.977 11.461 -4.336 1 98.81 54 LEU B N 1
ATOM 2092 C CA . LEU B 1 54 ? 12.383 11.305 -4.672 1 98.81 54 LEU B CA 1
ATOM 2093 C C . LEU B 1 54 ? 12.867 9.898 -4.34 1 98.81 54 LEU B C 1
ATOM 2095 O O . LEU B 1 54 ? 13.539 9.258 -5.152 1 98.81 54 LEU B O 1
ATOM 2099 N N . MET B 1 55 ? 12.523 9.43 -3.172 1 98.88 55 MET B N 1
ATOM 2100 C CA . MET B 1 55 ? 12.93 8.078 -2.779 1 98.88 55 MET B CA 1
ATOM 2101 C C . MET B 1 55 ? 12.359 7.039 -3.734 1 98.88 55 MET B C 1
ATOM 2103 O O . MET B 1 55 ? 13.055 6.109 -4.133 1 98.88 55 MET B O 1
ATOM 2107 N N . PHE B 1 56 ? 11.117 7.191 -4.102 1 98.94 56 PHE B N 1
ATOM 2108 C CA . PHE B 1 56 ? 10.469 6.246 -5.004 1 98.94 56 PHE B CA 1
ATOM 2109 C C . PHE B 1 56 ? 11.117 6.289 -6.387 1 98.94 56 PHE B C 1
ATOM 2111 O O . PHE B 1 56 ? 11.297 5.25 -7.027 1 98.94 56 PHE B O 1
ATOM 2118 N N . SER B 1 57 ? 11.375 7.477 -6.859 1 98.88 57 SER B N 1
ATOM 2119 C CA . SER B 1 57 ? 12.039 7.605 -8.148 1 98.88 57 SER B CA 1
ATOM 2120 C C . SER B 1 57 ? 13.375 6.863 -8.164 1 98.88 57 SER B C 1
ATOM 2122 O O . SER B 1 57 ? 13.711 6.195 -9.141 1 98.88 57 SER B O 1
ATOM 2124 N N . GLY B 1 58 ? 14.164 7.008 -7.09 1 98.88 58 GLY B N 1
ATOM 2125 C CA . GLY B 1 58 ? 15.398 6.258 -6.969 1 98.88 58 GLY B CA 1
ATOM 2126 C C . GLY B 1 58 ? 15.188 4.754 -6.934 1 98.88 58 GLY B C 1
ATOM 2127 O O . GLY B 1 58 ? 15.984 3.996 -7.496 1 98.88 58 GLY B O 1
ATOM 2128 N N . GLN B 1 59 ? 14.141 4.352 -6.199 1 98.88 59 GLN B N 1
ATOM 2129 C CA . GLN B 1 59 ? 13.773 2.939 -6.152 1 98.88 59 GLN B CA 1
ATOM 2130 C C . GLN B 1 59 ? 13.523 2.391 -7.555 1 98.88 59 GLN B C 1
ATOM 2132 O O . GLN B 1 59 ? 14.008 1.312 -7.902 1 98.88 59 GLN B O 1
ATOM 2137 N N . MET B 1 60 ? 12.742 3.143 -8.344 1 98.75 60 MET B N 1
ATOM 2138 C CA . MET B 1 60 ? 12.445 2.721 -9.711 1 98.75 60 MET B CA 1
ATOM 2139 C C . MET B 1 60 ? 13.703 2.742 -10.57 1 98.75 60 MET B C 1
ATOM 2141 O O . MET B 1 60 ? 13.883 1.88 -11.438 1 98.75 60 MET B O 1
ATOM 2145 N N . GLY B 1 61 ? 14.508 3.764 -10.375 1 98.81 61 GLY B N 1
ATOM 2146 C CA . GLY B 1 61 ? 15.789 3.77 -11.055 1 98.81 61 GLY B CA 1
ATOM 2147 C C . GLY B 1 61 ? 16.641 2.555 -10.734 1 98.81 61 GLY B C 1
ATOM 2148 O O . GLY B 1 61 ? 17.297 1.999 -11.617 1 98.81 61 GLY B O 1
ATOM 2149 N N . CYS B 1 62 ? 16.672 2.205 -9.484 1 98.69 62 CYS B N 1
ATOM 2150 C CA . CYS B 1 62 ? 17.391 1.021 -9.039 1 98.69 62 CYS B CA 1
ATOM 2151 C C . CYS B 1 62 ? 16.859 -0.235 -9.719 1 98.69 62 CYS B C 1
ATOM 2153 O O . CYS B 1 62 ? 17.625 -1.113 -10.102 1 98.69 62 CYS B O 1
ATOM 2155 N N . GLU B 1 63 ? 15.562 -0.356 -9.867 1 98 63 GLU B N 1
ATOM 2156 C CA . GLU B 1 63 ? 14.945 -1.479 -10.57 1 98 63 GLU B CA 1
ATOM 2157 C C . GLU B 1 63 ? 15.352 -1.497 -12.039 1 98 63 GLU B C 1
ATOM 2159 O O . GLU B 1 63 ? 15.602 -2.562 -12.609 1 98 63 GLU B O 1
ATOM 2164 N N . ALA B 1 64 ? 15.32 -0.35 -12.625 1 98.31 64 ALA B N 1
ATOM 2165 C CA . ALA B 1 64 ? 15.766 -0.253 -14.008 1 98.31 64 ALA B CA 1
ATOM 2166 C C . ALA B 1 64 ? 17.219 -0.693 -14.156 1 98.31 64 ALA B C 1
ATOM 2168 O O . ALA B 1 64 ? 17.578 -1.37 -15.125 1 98.31 64 ALA B O 1
ATOM 2169 N N . PHE B 1 65 ? 18 -0.244 -13.211 1 98.44 65 PHE B N 1
ATOM 2170 C CA . PHE B 1 65 ? 19.391 -0.656 -13.195 1 98.44 65 PHE B CA 1
ATOM 2171 C C . PHE B 1 65 ? 19.516 -2.172 -13.094 1 98.44 65 PHE B C 1
ATOM 2173 O O . PHE B 1 65 ? 20.328 -2.781 -13.789 1 98.44 65 PHE B O 1
ATOM 2180 N N . ASN B 1 66 ? 18.75 -2.84 -12.289 1 98.12 66 ASN B N 1
ATOM 2181 C CA . ASN B 1 66 ? 18.703 -4.297 -12.172 1 98.12 66 ASN B CA 1
ATOM 2182 C C . ASN B 1 66 ? 18.359 -4.949 -13.508 1 98.12 66 ASN B C 1
ATOM 2184 O O . ASN B 1 66 ? 18.969 -5.945 -13.898 1 98.12 66 ASN B O 1
ATOM 2188 N N . PHE B 1 67 ? 17.391 -4.359 -14.117 1 96.44 67 PHE B N 1
ATOM 2189 C CA . PHE B 1 67 ? 16.938 -4.859 -15.406 1 96.44 67 PHE B CA 1
ATOM 2190 C C . PHE B 1 67 ? 18.078 -4.879 -16.422 1 96.44 67 PHE B C 1
ATOM 2192 O O . PHE B 1 67 ? 18.266 -5.863 -17.125 1 96.44 67 PHE B O 1
ATOM 2199 N N . VAL B 1 68 ? 18.812 -3.873 -16.438 1 97.5 68 VAL B N 1
ATOM 2200 C CA . VAL B 1 68 ? 19.938 -3.748 -17.344 1 97.5 68 VAL B CA 1
ATOM 2201 C C . VAL B 1 68 ? 21.047 -4.734 -16.953 1 97.5 68 VAL B C 1
ATOM 2203 O O . VAL B 1 68 ? 21.578 -5.453 -17.812 1 97.5 68 VAL B O 1
ATOM 2206 N N . LEU B 1 69 ? 21.375 -4.828 -15.68 1 97.44 69 LEU B N 1
ATOM 2207 C CA . LEU B 1 69 ? 22.453 -5.699 -15.195 1 97.44 69 LEU B CA 1
ATOM 2208 C C . LEU B 1 69 ? 22.141 -7.16 -15.516 1 97.44 69 LEU B C 1
ATOM 2210 O O . LEU B 1 69 ? 23.031 -7.91 -15.914 1 97.44 69 LEU B O 1
ATOM 2214 N N . LYS B 1 70 ? 20.922 -7.562 -15.375 1 95.94 70 LYS B N 1
ATOM 2215 C CA . LYS B 1 70 ? 20.547 -8.945 -15.641 1 95.94 70 LYS B CA 1
ATOM 2216 C C . LYS B 1 70 ? 20.734 -9.297 -17.109 1 95.94 70 LYS B C 1
ATOM 2218 O O . LYS B 1 70 ? 21.094 -10.43 -17.438 1 95.94 70 LYS B O 1
ATOM 2223 N N . ARG B 1 71 ? 20.516 -8.398 -17.938 1 95.38 71 ARG B N 1
ATOM 2224 C CA . ARG B 1 71 ? 20.625 -8.641 -19.375 1 95.38 71 ARG B CA 1
ATOM 2225 C C . ARG B 1 71 ? 22.078 -8.594 -19.828 1 95.38 71 ARG B C 1
ATOM 2227 O O . ARG B 1 71 ? 22.422 -9.078 -20.906 1 95.38 71 ARG B O 1
ATOM 2234 N N . ILE B 1 72 ? 22.906 -8 -19.047 1 96.5 72 ILE B N 1
ATOM 2235 C CA . ILE B 1 72 ? 24.328 -7.973 -19.328 1 96.5 72 ILE B CA 1
ATOM 2236 C C . ILE B 1 72 ? 25 -9.234 -18.781 1 96.5 72 ILE B C 1
ATOM 2238 O O . ILE B 1 72 ? 25.766 -9.891 -19.469 1 96.5 72 ILE B O 1
ATOM 2242 N N . ILE B 1 73 ? 24.672 -9.633 -17.578 1 95.62 73 ILE B N 1
ATOM 2243 C CA . ILE B 1 73 ? 25.328 -10.734 -16.891 1 95.62 73 ILE B CA 1
ATOM 2244 C C . ILE B 1 73 ? 24.75 -12.062 -17.375 1 95.62 73 ILE B C 1
ATOM 2246 O O . ILE B 1 73 ? 25.484 -13.039 -17.547 1 95.62 73 ILE B O 1
ATOM 2250 N N . LYS B 1 74 ? 23.406 -12.18 -17.484 1 93.38 74 LYS B N 1
ATOM 2251 C CA . LYS B 1 74 ? 22.656 -13.305 -18.062 1 93.38 74 LYS B CA 1
ATOM 2252 C C . LYS B 1 74 ? 22.953 -14.594 -17.297 1 93.38 74 LYS B C 1
ATOM 2254 O O . LYS B 1 74 ? 23.047 -15.664 -17.891 1 93.38 74 LYS B O 1
ATOM 2259 N N . GLU B 1 75 ? 23.25 -14.445 -16.031 1 92.69 75 GLU B N 1
ATOM 2260 C CA . GLU B 1 75 ? 23.406 -15.641 -15.219 1 92.69 75 GLU B CA 1
ATOM 2261 C C . GLU B 1 75 ? 22.062 -16.297 -14.93 1 92.69 75 GLU B C 1
ATOM 2263 O O . GLU B 1 75 ? 21.094 -15.617 -14.562 1 92.69 75 GLU B O 1
ATOM 2268 N N . GLU B 1 76 ? 22.016 -17.594 -15.078 1 90.12 76 GLU B N 1
ATOM 2269 C CA . GLU B 1 76 ? 20.766 -18.328 -14.883 1 90.12 76 GLU B CA 1
ATOM 2270 C C . GLU B 1 76 ? 20.453 -18.5 -13.398 1 90.12 76 GLU B C 1
ATOM 2272 O O . GLU B 1 76 ? 21.359 -18.438 -12.555 1 90.12 76 GLU B O 1
ATOM 2277 N N . ARG B 1 77 ? 19.141 -18.75 -13.172 1 87.81 77 ARG B N 1
ATOM 2278 C CA . ARG B 1 77 ? 18.688 -19.062 -11.812 1 87.81 77 ARG B CA 1
ATOM 2279 C C . ARG B 1 77 ? 19.062 -20.5 -11.438 1 87.81 77 ARG B C 1
ATOM 2281 O O . ARG B 1 77 ? 19.438 -21.297 -12.297 1 87.81 77 ARG B O 1
ATOM 2288 N N . PRO B 1 78 ? 18.953 -20.703 -10.133 1 84.31 78 PRO B N 1
ATOM 2289 C CA . PRO B 1 78 ? 19.219 -22.094 -9.742 1 84.31 78 PRO B CA 1
ATOM 2290 C C . PRO B 1 78 ? 18.25 -23.078 -10.383 1 84.31 78 PRO B C 1
ATOM 2292 O O . PRO B 1 78 ? 17.094 -22.734 -10.664 1 84.31 78 PRO B O 1
ATOM 2295 N N . LYS B 1 79 ? 18.703 -24.234 -10.836 1 67.5 79 LYS B N 1
ATOM 2296 C CA . LYS B 1 79 ? 18 -25.234 -11.633 1 67.5 79 LYS B CA 1
ATOM 2297 C C . LYS B 1 79 ? 16.703 -25.656 -10.969 1 67.5 79 LYS B C 1
ATOM 2299 O O . LYS B 1 79 ? 15.727 -26 -11.656 1 67.5 79 LYS B O 1
ATOM 2304 N N . GLN B 1 80 ? 16.719 -25.75 -9.781 1 57.56 80 GLN B N 1
ATOM 2305 C CA . GLN B 1 80 ? 15.547 -26.328 -9.141 1 57.56 80 GLN B CA 1
ATOM 2306 C C . GLN B 1 80 ? 14.297 -25.484 -9.43 1 57.56 80 GLN B C 1
ATOM 2308 O O . GLN B 1 80 ? 13.18 -26.016 -9.43 1 57.56 80 GLN B O 1
ATOM 2313 N N . MET B 1 81 ? 14.43 -24.156 -9.508 1 58.03 81 MET B N 1
ATOM 2314 C CA . MET B 1 81 ? 13.195 -23.375 -9.562 1 58.03 81 MET B CA 1
ATOM 2315 C C . MET B 1 81 ? 12.938 -22.875 -10.984 1 58.03 81 MET B C 1
ATOM 2317 O O . MET B 1 81 ? 13.859 -22.438 -11.672 1 58.03 81 MET B O 1
ATOM 2321 N N . LEU B 1 82 ? 11.906 -23.391 -11.641 1 56.47 82 LEU B N 1
ATOM 2322 C CA . LEU B 1 82 ? 11.391 -23.156 -12.984 1 56.47 82 LEU B CA 1
ATOM 2323 C C . LEU B 1 82 ? 11.016 -21.688 -13.172 1 56.47 82 LEU B C 1
ATOM 2325 O O . LEU B 1 82 ? 9.914 -21.266 -12.805 1 56.47 82 LEU B O 1
ATOM 2329 N N . GLY B 1 83 ? 11.836 -20.75 -12.641 1 60.09 83 GLY B N 1
ATOM 2330 C CA . GLY B 1 83 ? 11.367 -19.406 -12.969 1 60.09 83 GLY B CA 1
ATOM 2331 C C . GLY B 1 83 ? 11.969 -18.875 -14.25 1 60.09 83 GLY B C 1
ATOM 2332 O O . GLY B 1 83 ? 13.008 -19.344 -14.703 1 60.09 83 GLY B O 1
ATOM 2333 N N . LYS B 1 84 ? 11.219 -18.062 -14.93 1 69.88 84 LYS B N 1
ATOM 2334 C CA . LYS B 1 84 ? 11.648 -17.438 -16.188 1 69.88 84 LYS B CA 1
ATOM 2335 C C . LYS B 1 84 ? 12.531 -16.219 -15.914 1 69.88 84 LYS B C 1
ATOM 2337 O O . LYS B 1 84 ? 12.414 -15.578 -14.875 1 69.88 84 LYS B O 1
ATOM 2342 N N . GLY B 1 85 ? 13.688 -16.188 -16.547 1 80.62 85 GLY B N 1
ATOM 2343 C CA . GLY B 1 85 ? 14.492 -14.977 -16.547 1 80.62 85 GLY B CA 1
ATOM 2344 C C . GLY B 1 85 ? 15.859 -15.164 -15.922 1 80.62 85 GLY B C 1
ATOM 2345 O O . GLY B 1 85 ? 16.141 -16.203 -15.328 1 80.62 85 GLY B O 1
ATOM 2346 N N . TYR B 1 86 ? 16.672 -14.141 -16 1 89.62 86 TYR B N 1
ATOM 2347 C CA . TYR B 1 86 ? 18.031 -14.148 -15.453 1 89.62 86 TYR B CA 1
ATOM 2348 C C . TYR B 1 86 ? 18 -13.922 -13.945 1 89.62 86 TYR B C 1
ATOM 2350 O O . TYR B 1 86 ? 17.141 -13.211 -13.43 1 89.62 86 TYR B O 1
ATOM 2358 N N . GLY B 1 87 ? 19.047 -14.477 -13.289 1 91.5 87 GLY B N 1
ATOM 2359 C CA . GLY B 1 87 ? 18.984 -14.523 -11.836 1 91.5 87 GLY B CA 1
ATOM 2360 C C . GLY B 1 87 ? 19.891 -13.508 -11.172 1 91.5 87 GLY B C 1
ATOM 2361 O O . GLY B 1 87 ? 19.75 -13.227 -9.977 1 91.5 87 GLY B O 1
ATOM 2362 N N . MET B 1 88 ? 20.875 -12.953 -11.867 1 94.44 88 MET B N 1
ATOM 2363 C CA . MET B 1 88 ? 21.844 -12.07 -11.219 1 94.44 88 MET B CA 1
ATOM 2364 C C . MET B 1 88 ? 21.734 -10.656 -11.773 1 94.44 88 MET B C 1
ATOM 2366 O O . MET B 1 88 ? 21.844 -10.445 -12.984 1 94.44 88 MET B O 1
ATOM 2370 N N . PRO B 1 89 ? 21.656 -9.656 -10.969 1 97.44 89 PRO B N 1
ATOM 2371 C CA . PRO B 1 89 ? 21.5 -9.75 -9.516 1 97.44 89 PRO B CA 1
ATOM 2372 C C . PRO B 1 89 ? 20.062 -10.031 -9.094 1 97.44 89 PRO B C 1
ATOM 2374 O O . PRO B 1 89 ? 19.141 -9.812 -9.875 1 97.44 89 PRO B O 1
ATOM 2377 N N . SER B 1 90 ? 19.938 -10.633 -7.887 1 96.81 90 SER B N 1
ATOM 2378 C CA . SER B 1 90 ? 18.594 -10.797 -7.324 1 96.81 90 SER B CA 1
ATOM 2379 C C . SER B 1 90 ? 17.859 -9.461 -7.234 1 96.81 90 SER B C 1
ATOM 2381 O O . SER B 1 90 ? 18.328 -8.539 -6.555 1 96.81 90 SER B O 1
ATOM 2383 N N . SER B 1 91 ? 16.734 -9.344 -7.848 1 96.38 91 SER B N 1
ATOM 2384 C CA . SER B 1 91 ? 15.969 -8.094 -7.855 1 96.38 91 SER B CA 1
ATOM 2385 C C . SER B 1 91 ? 15.352 -7.816 -6.488 1 96.38 91 SER B C 1
ATOM 2387 O O . SER B 1 91 ? 15.305 -6.664 -6.047 1 96.38 91 SER B O 1
ATOM 2389 N N . HIS B 1 92 ? 14.852 -8.836 -5.781 1 97.19 92 HIS B N 1
ATOM 2390 C CA . HIS B 1 92 ? 14.281 -8.648 -4.453 1 97.19 92 HIS B CA 1
ATOM 2391 C C . HIS B 1 92 ? 15.32 -8.117 -3.477 1 97.19 92 HIS B C 1
ATOM 2393 O O . HIS B 1 92 ? 15.07 -7.145 -2.762 1 97.19 92 HIS B O 1
ATOM 2399 N N . ALA B 1 93 ? 16.453 -8.758 -3.516 1 98.5 93 ALA B N 1
ATOM 2400 C CA . ALA B 1 93 ? 17.531 -8.32 -2.625 1 98.5 93 ALA B CA 1
ATOM 2401 C C . ALA B 1 93 ? 17.938 -6.883 -2.926 1 98.5 93 ALA B C 1
ATOM 2403 O O . ALA B 1 93 ? 18.109 -6.078 -2.008 1 98.5 93 ALA B O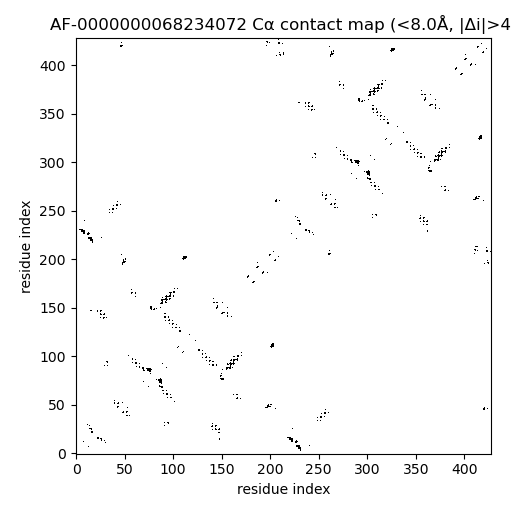 1
ATOM 2404 N N . GLN B 1 94 ? 18.109 -6.594 -4.168 1 98.81 94 GLN B N 1
ATOM 2405 C CA . GLN B 1 94 ? 18.484 -5.246 -4.578 1 98.81 94 GLN B CA 1
ATOM 2406 C C . GLN B 1 94 ? 17.422 -4.23 -4.172 1 98.81 94 GLN B C 1
ATOM 2408 O O . GLN B 1 94 ? 17.75 -3.168 -3.635 1 98.81 94 GLN B O 1
ATOM 2413 N N . PHE B 1 95 ? 16.188 -4.543 -4.379 1 98.81 95 PHE B N 1
ATOM 2414 C CA . PHE B 1 95 ? 15.062 -3.646 -4.117 1 98.81 95 PHE B CA 1
ATOM 2415 C C . PHE B 1 95 ? 14.984 -3.293 -2.637 1 98.81 95 PHE B C 1
ATOM 2417 O O . PHE B 1 95 ? 14.945 -2.113 -2.277 1 98.81 95 PHE B O 1
ATOM 2424 N N . VAL B 1 96 ? 14.992 -4.297 -1.804 1 98.88 96 VAL B N 1
ATOM 2425 C CA . VAL B 1 96 ? 14.766 -4.055 -0.382 1 98.88 96 VAL B CA 1
ATOM 2426 C C . VAL B 1 96 ? 16.031 -3.465 0.247 1 98.88 96 VAL B C 1
ATOM 2428 O O . VAL B 1 96 ? 15.945 -2.695 1.209 1 98.88 96 VAL B O 1
ATOM 2431 N N . THR B 1 97 ? 17.172 -3.799 -0.297 1 98.94 97 THR B N 1
ATOM 2432 C CA . THR B 1 97 ? 18.391 -3.186 0.205 1 98.94 97 THR B CA 1
ATOM 2433 C C . THR B 1 97 ? 18.422 -1.693 -0.111 1 98.94 97 THR B C 1
ATOM 2435 O O . THR B 1 97 ? 18.766 -0.878 0.749 1 98.94 97 THR B O 1
ATOM 2438 N N . TYR B 1 98 ? 18.047 -1.346 -1.359 1 98.94 98 TYR B N 1
ATOM 2439 C CA . TYR B 1 98 ? 17.922 0.072 -1.682 1 98.94 98 TYR B CA 1
ATOM 2440 C C . TYR B 1 98 ? 17.016 0.781 -0.69 1 98.94 98 TYR B C 1
ATOM 2442 O O . TYR B 1 98 ? 17.375 1.816 -0.129 1 98.94 98 TYR B O 1
ATOM 2450 N N . PHE B 1 99 ? 15.844 0.201 -0.479 1 98.94 99 PHE B N 1
ATOM 2451 C CA . PHE B 1 99 ? 14.852 0.789 0.408 1 98.94 99 PHE B CA 1
ATOM 2452 C C . PHE B 1 99 ? 15.414 0.981 1.809 1 98.94 99 PHE B C 1
ATOM 2454 O O . PHE B 1 99 ? 15.305 2.064 2.387 1 98.94 99 PHE B O 1
ATOM 2461 N N . ALA B 1 100 ? 16 -0.046 2.35 1 98.88 100 ALA B N 1
ATOM 2462 C CA . ALA B 1 100 ? 16.5 -0.033 3.725 1 98.88 100 ALA B CA 1
ATOM 2463 C C . ALA B 1 100 ? 17.625 0.981 3.891 1 98.88 100 ALA B C 1
ATOM 2465 O O . ALA B 1 100 ? 17.641 1.761 4.848 1 98.88 100 ALA B O 1
ATOM 2466 N N . VAL B 1 101 ? 18.547 0.98 2.971 1 98.88 101 VAL B N 1
ATOM 2467 C CA . VAL B 1 101 ? 19.719 1.845 3.08 1 98.88 101 VAL B CA 1
ATOM 2468 C C . VAL B 1 101 ? 19.297 3.303 2.902 1 98.88 101 VAL B C 1
ATOM 2470 O O . VAL B 1 101 ? 19.688 4.168 3.689 1 98.88 101 VAL B O 1
ATOM 2473 N N . TYR B 1 102 ? 18.5 3.572 1.908 1 98.94 102 TYR B N 1
ATOM 2474 C CA . TYR B 1 102 ? 18.062 4.945 1.679 1 98.94 102 TYR B CA 1
ATOM 2475 C C . TYR B 1 102 ? 17.281 5.477 2.873 1 98.94 102 TYR B C 1
ATOM 2477 O O . TYR B 1 102 ? 17.531 6.586 3.344 1 98.94 102 TYR B O 1
ATOM 2485 N N . LEU B 1 103 ? 16.312 4.676 3.352 1 98.69 103 LEU B N 1
ATOM 2486 C CA . LEU B 1 103 ? 15.508 5.113 4.484 1 98.69 103 LEU B CA 1
ATOM 2487 C C . LEU B 1 103 ? 16.375 5.328 5.719 1 98.69 103 LEU B C 1
ATOM 2489 O O . LEU B 1 103 ? 16.156 6.266 6.488 1 98.69 103 LEU B O 1
ATOM 2493 N N . THR B 1 104 ? 17.344 4.426 5.895 1 98.75 104 THR B N 1
ATOM 2494 C CA . THR B 1 104 ? 18.266 4.574 7.02 1 98.75 104 THR B CA 1
ATOM 2495 C C . THR B 1 104 ? 19.016 5.898 6.926 1 98.75 104 THR B C 1
ATOM 2497 O O . THR B 1 104 ? 19.109 6.641 7.902 1 98.75 104 THR B O 1
ATOM 2500 N N . LEU B 1 105 ? 19.531 6.223 5.762 1 98.69 105 LEU B N 1
ATOM 2501 C CA . LEU B 1 105 ? 20.25 7.48 5.555 1 98.69 105 LEU B CA 1
ATOM 2502 C C . LEU B 1 105 ? 19.312 8.672 5.758 1 98.69 105 LEU B C 1
ATOM 2504 O O . LEU B 1 105 ? 19.703 9.672 6.367 1 98.69 105 LEU B O 1
ATOM 2508 N N . PHE B 1 106 ? 18.125 8.578 5.301 1 98.56 106 PHE B N 1
ATOM 2509 C CA . PHE B 1 106 ? 17.156 9.648 5.5 1 98.56 106 PHE B CA 1
ATOM 2510 C C . PHE B 1 106 ? 16.891 9.875 6.98 1 98.56 106 PHE B C 1
ATOM 2512 O O . PHE B 1 106 ? 16.953 11.008 7.461 1 98.56 106 PHE B O 1
ATOM 2519 N N . LEU B 1 107 ? 16.625 8.758 7.715 1 97.06 107 LEU B N 1
ATOM 2520 C CA . LEU B 1 107 ? 16.219 8.836 9.117 1 97.06 107 LEU B CA 1
ATOM 2521 C C . LEU B 1 107 ? 17.359 9.359 9.977 1 97.06 107 LEU B C 1
ATOM 2523 O O . LEU B 1 107 ? 17.141 10.109 10.93 1 97.06 107 LEU B O 1
ATOM 2527 N N . LEU B 1 108 ? 18.609 9.016 9.594 1 96.12 108 LEU B N 1
ATOM 2528 C CA . LEU B 1 108 ? 19.719 9.273 10.5 1 96.12 108 LEU B CA 1
ATOM 2529 C C . LEU B 1 108 ? 20.531 10.484 10.047 1 96.12 108 LEU B C 1
ATOM 2531 O O . LEU B 1 108 ? 21.281 11.062 10.828 1 96.12 108 LEU B O 1
ATOM 2535 N N . VAL B 1 109 ? 20.422 10.898 8.852 1 96.5 109 VAL B N 1
ATOM 2536 C CA . VAL B 1 109 ? 21.281 11.953 8.336 1 96.5 109 VAL B CA 1
ATOM 2537 C C . VAL B 1 109 ? 20.438 13.141 7.887 1 96.5 109 VAL B C 1
ATOM 2539 O O . VAL B 1 109 ? 20.672 14.281 8.289 1 96.5 109 VAL B O 1
ATOM 2542 N N . ARG B 1 110 ? 19.422 12.938 7.145 1 96.81 110 ARG B N 1
ATOM 2543 C CA . ARG B 1 110 ? 18.719 14.039 6.48 1 96.81 110 ARG B CA 1
ATOM 2544 C C . ARG B 1 110 ? 17.578 14.562 7.344 1 96.81 110 ARG B C 1
ATOM 2546 O O . ARG B 1 110 ? 17.297 15.766 7.359 1 96.81 110 ARG B O 1
ATOM 2553 N N . HIS B 1 111 ? 16.844 13.688 8.031 1 95.06 111 HIS B N 1
ATOM 2554 C CA . HIS B 1 111 ? 15.742 14.102 8.891 1 95.06 111 HIS B CA 1
ATOM 2555 C C . HIS B 1 111 ? 16.25 14.836 10.125 1 95.06 111 HIS B C 1
ATOM 2557 O O . HIS B 1 111 ? 16.938 14.258 10.961 1 95.06 111 HIS B O 1
ATOM 2563 N N . ILE B 1 112 ? 15.914 16.125 10.273 1 91.81 112 ILE B N 1
ATOM 2564 C CA . ILE B 1 112 ? 16.297 16.953 11.414 1 91.81 112 ILE B CA 1
ATOM 2565 C C . ILE B 1 112 ? 15.055 17.609 12 1 91.81 112 ILE B C 1
ATOM 2567 O O . ILE B 1 112 ? 14.562 18.609 11.469 1 91.81 112 ILE B O 1
ATOM 2571 N N . PRO B 1 113 ? 14.57 17.141 13.117 1 87.25 113 PRO B N 1
ATOM 2572 C CA . PRO B 1 113 ? 13.352 17.703 13.703 1 87.25 113 PRO B CA 1
ATOM 2573 C C . PRO B 1 113 ? 13.492 19.188 14.062 1 87.25 113 PRO B C 1
ATOM 2575 O O . PRO B 1 113 ? 14.523 19.594 14.594 1 87.25 113 PRO B O 1
ATOM 2578 N N . THR B 1 114 ? 12.539 20.016 13.664 1 76.94 114 THR B N 1
ATOM 2579 C CA . THR B 1 114 ? 12.562 21.453 13.914 1 76.94 114 THR B CA 1
ATOM 2580 C C . THR B 1 114 ? 12.086 21.766 15.336 1 76.94 114 THR B C 1
ATOM 2582 O O . THR B 1 114 ? 12.539 22.734 15.953 1 76.94 114 THR B O 1
ATOM 2585 N N . VAL B 1 115 ? 11.062 21.156 15.797 1 67.25 115 VAL B N 1
ATOM 2586 C CA . VAL B 1 115 ? 10.562 21.438 17.141 1 67.25 115 VAL B CA 1
ATOM 2587 C C . VAL B 1 115 ? 11.219 20.484 18.141 1 67.25 115 VAL B C 1
ATOM 2589 O O . VAL B 1 115 ? 11.234 19.266 17.938 1 67.25 115 VAL B O 1
ATOM 2592 N N . PRO B 1 116 ? 11.828 21.25 19.062 1 64.25 116 PRO B N 1
ATOM 2593 C CA . PRO B 1 116 ? 12.477 20.438 20.094 1 64.25 116 PRO B CA 1
ATOM 2594 C C . PRO B 1 116 ? 11.539 19.375 20.688 1 64.25 116 PRO B C 1
ATOM 2596 O O . PRO B 1 116 ? 10.383 19.672 20.969 1 64.25 116 PRO B O 1
ATOM 2599 N N . LYS B 1 117 ? 11.922 18.188 20.484 1 66.44 117 LYS B N 1
ATOM 2600 C CA . LYS B 1 117 ? 11.18 17.109 21.125 1 66.44 117 LYS B CA 1
ATOM 2601 C C . LYS B 1 117 ? 11.57 16.969 22.594 1 66.44 117 LYS B C 1
ATOM 2603 O O . LYS B 1 117 ? 12.719 17.219 22.953 1 66.44 117 LYS B O 1
ATOM 2608 N N . PRO B 1 118 ? 10.562 17.062 23.375 1 65.44 118 PRO B N 1
ATOM 2609 C CA . PRO B 1 118 ? 10.93 17.031 24.797 1 65.44 118 PRO B CA 1
ATOM 2610 C C . PRO B 1 118 ? 12.047 16.031 25.094 1 65.44 118 PRO B C 1
ATOM 2612 O O . PRO B 1 118 ? 12.938 16.328 25.891 1 65.44 118 PRO B O 1
ATOM 2615 N N . ASP B 1 119 ? 12.023 14.922 24.422 1 74.56 119 ASP B N 1
ATOM 2616 C CA . ASP B 1 119 ? 13.07 13.93 24.641 1 74.56 119 ASP B CA 1
ATOM 2617 C C . ASP B 1 119 ? 13.789 13.586 23.344 1 74.56 119 ASP B C 1
ATOM 2619 O O . ASP B 1 119 ? 13.422 12.617 22.672 1 74.56 119 ASP B O 1
ATOM 2623 N N . THR B 1 120 ? 14.766 14.344 23.016 1 78.38 120 THR B N 1
ATOM 2624 C CA . THR B 1 120 ? 15.547 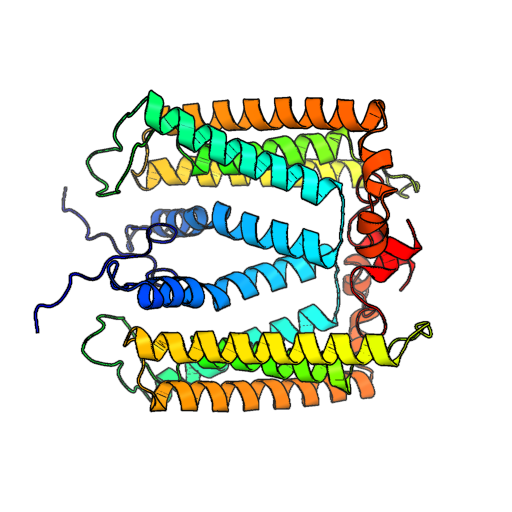14.219 21.797 1 78.38 120 THR B CA 1
ATOM 2625 C C . THR B 1 120 ? 16.203 12.844 21.719 1 78.38 120 THR B C 1
ATOM 2627 O O . THR B 1 120 ? 16.25 12.234 20.641 1 78.38 120 THR B O 1
ATOM 2630 N N . THR B 1 121 ? 16.656 12.414 22.844 1 81.06 121 THR B N 1
ATOM 2631 C CA . THR B 1 121 ? 17.328 11.125 22.891 1 81.06 121 THR B CA 1
ATOM 2632 C C . THR B 1 121 ? 16.359 10 22.531 1 81.06 121 THR B C 1
ATOM 2634 O O . THR B 1 121 ? 16.672 9.109 21.75 1 81.06 121 THR B O 1
ATOM 2637 N N . SER B 1 122 ? 15.234 10.086 23.109 1 82.25 122 SER B N 1
ATOM 2638 C CA . SER B 1 122 ? 14.227 9.062 22.844 1 82.25 122 SER B CA 1
ATOM 2639 C C . SER B 1 122 ? 13.805 9.062 21.391 1 82.25 122 SER B C 1
ATOM 2641 O O . SER B 1 122 ? 13.609 8.008 20.781 1 82.25 122 SER B O 1
ATOM 2643 N N . TYR B 1 123 ? 13.766 10.188 20.859 1 86.56 123 TYR B N 1
ATOM 2644 C CA . TYR B 1 123 ? 13.367 10.305 19.469 1 86.56 123 TYR B CA 1
ATOM 2645 C C . TYR B 1 123 ? 14.43 9.719 18.547 1 86.56 123 TYR B C 1
ATOM 2647 O O . TYR B 1 123 ? 14.117 9.008 17.578 1 86.56 123 TYR B O 1
ATOM 2655 N N . PHE B 1 124 ? 15.648 9.992 18.875 1 88.06 124 PHE B N 1
ATOM 2656 C CA . PHE B 1 124 ? 16.75 9.461 18.094 1 88.06 124 PHE B CA 1
ATOM 2657 C C . PHE B 1 124 ? 16.812 7.941 18.172 1 88.06 124 PHE B C 1
ATOM 2659 O O . PHE B 1 124 ? 17.031 7.266 17.172 1 88.06 124 PHE B O 1
ATOM 2666 N N . LEU B 1 125 ? 16.547 7.418 19.312 1 90.5 125 LEU B N 1
ATOM 2667 C CA . LEU B 1 125 ? 16.547 5.973 19.516 1 90.5 125 LEU B CA 1
ATOM 2668 C C . LEU B 1 125 ? 15.43 5.312 18.734 1 90.5 125 LEU B C 1
ATOM 2670 O O . LEU B 1 125 ? 15.602 4.207 18.203 1 90.5 125 LEU B O 1
ATOM 2674 N N . MET B 1 126 ? 14.398 6.012 18.656 1 90.62 126 MET B N 1
ATOM 2675 C CA . MET B 1 126 ? 13.281 5.496 17.875 1 90.62 126 MET B CA 1
ATOM 2676 C C . MET B 1 126 ? 13.648 5.43 16.391 1 90.62 126 MET B C 1
ATOM 2678 O O . MET B 1 126 ? 13.305 4.461 15.711 1 90.62 126 MET B O 1
ATOM 2682 N N . ARG B 1 127 ? 14.297 6.414 15.922 1 93.62 127 ARG B N 1
ATOM 2683 C CA . ARG B 1 127 ? 14.727 6.426 14.523 1 93.62 127 ARG B CA 1
ATOM 2684 C C . ARG B 1 127 ? 15.75 5.328 14.258 1 93.62 127 ARG B C 1
ATOM 2686 O O . ARG B 1 127 ? 15.703 4.668 13.219 1 93.62 127 ARG B O 1
ATOM 2693 N N . MET B 1 128 ? 16.609 5.078 15.188 1 95.62 128 MET B N 1
ATOM 2694 C CA . MET B 1 128 ? 17.594 4.008 15.078 1 95.62 128 MET B CA 1
ATOM 2695 C C . MET B 1 128 ? 16.922 2.643 15.062 1 95.62 128 MET B C 1
ATOM 2697 O O . MET B 1 128 ? 17.297 1.762 14.289 1 95.62 128 MET B O 1
ATOM 2701 N N . ALA B 1 129 ? 15.969 2.518 15.93 1 96.62 129 ALA B N 1
ATOM 2702 C CA . ALA B 1 129 ? 15.227 1.261 15.992 1 96.62 129 ALA B CA 1
ATOM 2703 C C . ALA B 1 129 ? 14.484 0.995 14.68 1 96.62 129 ALA B C 1
ATOM 2705 O O . ALA B 1 129 ? 14.477 -0.135 14.188 1 96.62 129 ALA B O 1
ATOM 2706 N N . LEU B 1 130 ? 13.875 2.07 14.195 1 95.56 130 LEU B N 1
ATOM 2707 C CA . LEU B 1 130 ? 13.195 1.936 12.914 1 95.56 130 LEU B CA 1
ATOM 2708 C C . LEU B 1 130 ? 14.18 1.564 11.805 1 95.56 130 LEU B C 1
ATOM 2710 O O . LEU B 1 130 ? 13.898 0.677 10.992 1 95.56 130 LEU B O 1
ATOM 2714 N N . ALA B 1 131 ? 15.312 2.191 11.75 1 97.69 131 ALA B N 1
ATOM 2715 C CA . ALA B 1 131 ? 16.359 1.895 10.773 1 97.69 131 ALA B CA 1
ATOM 2716 C C . ALA B 1 131 ? 16.828 0.453 10.898 1 97.69 131 ALA B C 1
ATOM 2718 O O . ALA B 1 131 ? 16.969 -0.256 9.898 1 97.69 131 ALA B O 1
AT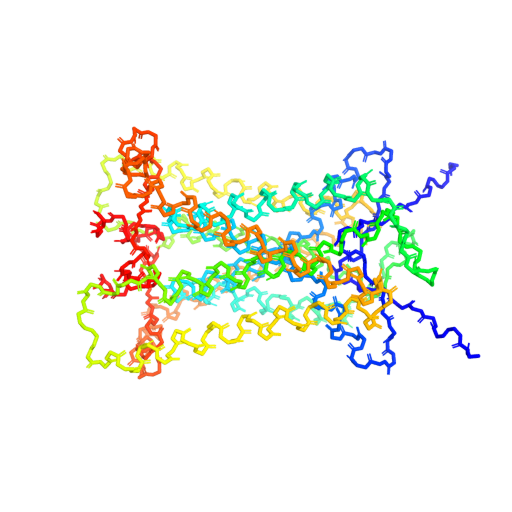OM 2719 N N . ALA B 1 132 ? 17.047 0.01 12.117 1 98.12 132 ALA B N 1
ATOM 2720 C CA . ALA B 1 132 ? 17.469 -1.364 12.367 1 98.12 132 ALA B CA 1
ATOM 2721 C C . ALA B 1 132 ? 16.406 -2.361 11.898 1 98.12 132 ALA B C 1
ATOM 2723 O O . ALA B 1 132 ? 16.734 -3.389 11.305 1 98.12 132 ALA B O 1
ATOM 2724 N N . GLY B 1 133 ? 15.195 -2.035 12.234 1 98.19 133 GLY B N 1
ATOM 2725 C CA . GLY B 1 133 ? 14.102 -2.896 11.812 1 98.19 133 GLY B CA 1
ATOM 2726 C C . GLY B 1 133 ? 14.008 -3.062 10.312 1 98.19 133 GLY B C 1
ATOM 2727 O O . GLY B 1 133 ? 13.82 -4.172 9.812 1 98.19 133 GLY B O 1
ATOM 2728 N N . VAL B 1 134 ? 14.125 -1.968 9.594 1 98.06 134 VAL B N 1
ATOM 2729 C CA . VAL B 1 134 ? 14.016 -2.018 8.141 1 98.06 134 VAL B CA 1
ATOM 2730 C C . VAL B 1 134 ? 15.203 -2.785 7.562 1 98.06 134 VAL B C 1
ATOM 2732 O O . VAL B 1 134 ? 15.062 -3.529 6.59 1 98.06 134 VAL B O 1
ATOM 2735 N N . CYS B 1 135 ? 16.406 -2.654 8.117 1 98.5 135 CYS B N 1
ATOM 2736 C CA . CYS B 1 135 ? 17.578 -3.398 7.672 1 98.5 135 CYS B CA 1
ATOM 2737 C C . CYS B 1 135 ? 17.406 -4.891 7.941 1 98.5 135 CYS B C 1
ATOM 2739 O O . CYS B 1 135 ? 17.734 -5.719 7.09 1 98.5 135 CYS B O 1
ATOM 2741 N N . LEU B 1 136 ? 16.875 -5.199 9.102 1 98.44 136 LEU B N 1
ATOM 2742 C CA . LEU B 1 136 ? 16.609 -6.598 9.422 1 98.44 136 LEU B CA 1
ATOM 2743 C C . LEU B 1 136 ? 15.578 -7.188 8.461 1 98.44 136 LEU B C 1
ATOM 2745 O O . LEU B 1 136 ? 15.719 -8.328 8.016 1 98.44 136 LEU B O 1
ATOM 2749 N N . GLY B 1 137 ? 14.578 -6.398 8.203 1 98.5 137 GLY B N 1
ATOM 2750 C CA . GLY B 1 137 ? 13.586 -6.828 7.234 1 98.5 137 GLY B CA 1
ATOM 2751 C C . GLY B 1 137 ? 14.172 -7.082 5.855 1 98.5 137 GLY B C 1
ATOM 2752 O O . GLY B 1 137 ? 13.836 -8.07 5.203 1 98.5 137 GLY B O 1
ATOM 2753 N N . ALA B 1 138 ? 15.008 -6.18 5.449 1 98.69 138 ALA B N 1
ATOM 2754 C CA . ALA B 1 138 ? 15.68 -6.355 4.164 1 98.69 138 ALA B CA 1
ATOM 2755 C C . ALA B 1 138 ? 16.516 -7.629 4.152 1 98.69 138 ALA B C 1
ATOM 2757 O O . ALA B 1 138 ? 16.516 -8.375 3.168 1 98.69 138 ALA B O 1
ATOM 2758 N N . GLY B 1 139 ? 17.219 -7.891 5.223 1 98.62 139 GLY B N 1
ATOM 2759 C CA . GLY B 1 139 ? 17.969 -9.133 5.348 1 98.62 139 GLY B CA 1
ATOM 2760 C C . GLY B 1 139 ? 17.094 -10.367 5.262 1 98.62 139 GLY B C 1
ATOM 2761 O O . GLY B 1 139 ? 17.469 -11.352 4.617 1 98.62 139 GLY B O 1
ATOM 2762 N N . ALA B 1 140 ? 15.984 -10.305 5.91 1 98.62 140 ALA B N 1
ATOM 2763 C CA . ALA B 1 140 ? 15.047 -11.43 5.895 1 98.62 140 ALA B CA 1
ATOM 2764 C C . ALA B 1 140 ? 14.547 -11.703 4.48 1 98.62 140 ALA B C 1
ATOM 2766 O O . ALA B 1 140 ? 14.484 -12.859 4.055 1 98.62 140 ALA B O 1
ATOM 2767 N N . VAL B 1 141 ? 14.195 -10.664 3.762 1 98.5 141 VAL B N 1
ATOM 2768 C CA . VAL B 1 141 ? 13.734 -10.82 2.389 1 98.5 141 VAL B CA 1
ATOM 2769 C C . VAL B 1 141 ? 14.852 -11.406 1.529 1 98.5 141 VAL B C 1
ATOM 2771 O O . VAL B 1 141 ? 14.625 -12.359 0.775 1 98.5 141 VAL B O 1
ATOM 2774 N N . ALA B 1 142 ? 16.031 -10.891 1.641 1 98.44 142 ALA B N 1
ATOM 2775 C CA . ALA B 1 142 ? 17.172 -11.367 0.854 1 98.44 142 ALA B CA 1
ATOM 2776 C C . ALA B 1 142 ? 17.453 -12.844 1.142 1 98.44 142 ALA B C 1
ATOM 2778 O O . ALA B 1 142 ? 17.625 -13.641 0.217 1 98.44 142 ALA B O 1
ATOM 2779 N N . THR B 1 143 ? 17.469 -13.219 2.365 1 97.94 143 THR B N 1
ATOM 2780 C CA . THR B 1 143 ? 17.75 -14.594 2.768 1 97.94 143 THR B CA 1
ATOM 2781 C C . THR B 1 143 ? 16.641 -15.531 2.311 1 97.94 143 THR B C 1
ATOM 2783 O O . THR B 1 143 ? 16.891 -16.688 1.962 1 97.94 143 THR B O 1
ATOM 2786 N N . SER B 1 144 ? 15.43 -15.039 2.297 1 96.62 144 SER B N 1
ATOM 2787 C CA . SER B 1 144 ? 14.289 -15.852 1.894 1 96.62 144 SER B CA 1
ATOM 2788 C C . SER B 1 144 ? 14.43 -16.328 0.449 1 96.62 144 SER B C 1
ATOM 2790 O O . SER B 1 144 ? 13.953 -17.406 0.095 1 96.62 144 SER B O 1
ATOM 2792 N N . ARG B 1 145 ? 15.086 -15.547 -0.389 1 94.75 145 ARG B N 1
ATOM 2793 C CA . ARG B 1 145 ? 15.258 -15.906 -1.792 1 94.75 145 ARG B CA 1
ATOM 2794 C C . ARG B 1 145 ? 16.188 -17.109 -1.935 1 94.75 145 ARG B C 1
ATOM 2796 O O . ARG B 1 145 ? 16.016 -17.922 -2.855 1 94.75 145 ARG B O 1
ATOM 2803 N N . ILE B 1 146 ? 17.109 -17.203 -1.048 1 94.88 146 ILE B N 1
ATOM 2804 C CA . ILE B 1 146 ? 18 -18.359 -1.019 1 94.88 146 ILE B CA 1
ATOM 2805 C C . ILE B 1 146 ? 17.266 -19.562 -0.466 1 94.88 146 ILE B C 1
ATOM 2807 O O . ILE B 1 146 ? 17.328 -20.656 -1.039 1 94.88 146 ILE B O 1
ATOM 2811 N N . TYR B 1 147 ? 16.562 -19.281 0.596 1 93.94 147 TYR B N 1
ATOM 2812 C CA . TYR B 1 147 ? 15.852 -20.359 1.264 1 93.94 147 TYR B CA 1
ATOM 2813 C C . TYR B 1 147 ? 14.859 -21.016 0.318 1 93.94 147 TYR B C 1
ATOM 2815 O O . TYR B 1 147 ? 14.68 -22.234 0.346 1 93.94 147 TYR B O 1
ATOM 2823 N N . LEU B 1 148 ? 14.242 -20.281 -0.557 1 91.44 148 LEU B N 1
ATOM 2824 C CA . LEU B 1 148 ? 13.258 -20.797 -1.504 1 91.44 148 LEU B CA 1
ATOM 2825 C C . LEU B 1 148 ? 13.938 -21.297 -2.773 1 91.44 148 LEU B C 1
ATOM 2827 O O . LEU B 1 148 ? 13.266 -21.75 -3.705 1 91.44 148 LEU B O 1
ATOM 2831 N N . ASN B 1 149 ? 15.219 -21.141 -2.904 1 90.44 149 ASN B N 1
ATOM 2832 C CA . ASN B 1 149 ? 16.047 -21.609 -4.008 1 90.44 149 ASN B CA 1
ATOM 2833 C C . ASN B 1 149 ? 15.766 -20.844 -5.293 1 90.44 149 ASN B C 1
ATOM 2835 O O . ASN B 1 149 ? 15.859 -21.391 -6.391 1 90.44 149 ASN B O 1
ATOM 2839 N N . TYR B 1 150 ? 15.367 -19.641 -5.082 1 90.19 150 TYR B N 1
ATOM 2840 C CA . TYR B 1 150 ? 15.133 -18.812 -6.254 1 90.19 150 TYR B CA 1
ATOM 2841 C C . TYR B 1 150 ? 16.438 -18.188 -6.758 1 90.19 150 TYR B C 1
ATOM 2843 O O . TYR B 1 150 ? 16.578 -17.906 -7.945 1 90.19 150 TYR B O 1
ATOM 2851 N N . HIS B 1 151 ? 17.312 -17.984 -5.82 1 94.44 151 HIS B N 1
ATOM 2852 C CA . HIS B 1 151 ? 18.594 -17.375 -6.133 1 94.44 151 HIS B CA 1
ATOM 2853 C C . HIS B 1 151 ? 19.719 -18.047 -5.348 1 94.44 151 HIS B C 1
ATOM 2855 O O . HIS B 1 151 ? 19.484 -18.609 -4.281 1 94.44 151 HIS B O 1
ATOM 2861 N N . THR B 1 152 ? 20.922 -17.938 -5.895 1 95.44 152 THR B N 1
ATOM 2862 C CA . THR B 1 152 ? 22.109 -18.344 -5.164 1 95.44 152 THR B CA 1
ATOM 2863 C C . THR B 1 152 ? 22.562 -17.25 -4.207 1 95.44 152 THR B C 1
ATOM 2865 O O . THR B 1 152 ? 22.188 -16.078 -4.359 1 95.44 152 THR B O 1
ATOM 2868 N N . PRO B 1 153 ? 23.391 -17.641 -3.246 1 97.31 153 PRO B N 1
ATOM 2869 C CA . PRO B 1 153 ? 23.922 -16.609 -2.346 1 97.31 153 PRO B CA 1
ATOM 2870 C C . PRO B 1 153 ? 24.703 -15.516 -3.084 1 97.31 153 PRO B C 1
ATOM 2872 O O . PRO B 1 153 ? 24.609 -14.344 -2.729 1 97.31 153 PRO B O 1
ATOM 2875 N N . LYS B 1 154 ? 25.375 -15.906 -4.082 1 97.56 154 LYS B N 1
ATOM 2876 C CA . LYS B 1 154 ? 26.141 -14.93 -4.855 1 97.56 154 LYS B CA 1
ATOM 2877 C C . LYS B 1 154 ? 25.219 -13.938 -5.559 1 97.56 154 LYS B C 1
ATOM 2879 O O . LYS B 1 154 ? 25.5 -12.734 -5.578 1 97.56 154 LYS B O 1
ATOM 2884 N N . GLN B 1 155 ? 24.203 -14.422 -6.113 1 97.38 155 GLN B N 1
ATOM 2885 C CA . GLN B 1 155 ? 23.234 -13.562 -6.797 1 97.38 155 GLN B CA 1
ATOM 2886 C C . GLN B 1 155 ? 22.594 -12.578 -5.824 1 97.38 155 GLN B C 1
ATOM 2888 O O . GLN B 1 155 ? 22.344 -11.422 -6.168 1 97.38 155 GLN B O 1
ATOM 2893 N N . VAL B 1 156 ? 22.312 -13.039 -4.621 1 98.25 156 VAL B N 1
ATOM 2894 C CA . VAL B 1 156 ? 21.703 -12.219 -3.586 1 98.25 156 VAL B CA 1
ATOM 2895 C C . VAL B 1 156 ? 22.703 -11.164 -3.104 1 98.25 156 VAL B C 1
ATOM 2897 O O . VAL B 1 156 ? 22.344 -9.992 -2.955 1 98.25 156 VAL B O 1
ATOM 2900 N N . LEU B 1 157 ? 23.922 -11.57 -2.9 1 98.5 157 LEU B N 1
ATOM 2901 C CA . LEU B 1 157 ? 24.953 -10.625 -2.465 1 98.5 157 LEU B CA 1
ATOM 2902 C C . LEU B 1 157 ? 25.188 -9.547 -3.521 1 98.5 157 LEU B C 1
ATOM 2904 O O . LEU B 1 157 ? 25.375 -8.375 -3.188 1 98.5 157 LEU B O 1
ATOM 2908 N N . ALA B 1 158 ? 25.188 -9.961 -4.73 1 98.5 158 ALA B N 1
ATOM 2909 C CA . ALA B 1 158 ? 25.297 -8.984 -5.812 1 98.5 158 ALA B CA 1
ATOM 2910 C C . ALA B 1 158 ? 24.125 -8.008 -5.785 1 98.5 158 ALA B C 1
ATOM 2912 O O . ALA B 1 158 ? 24.312 -6.809 -6.02 1 98.5 158 ALA B O 1
ATOM 2913 N N . GLY B 1 159 ? 22.953 -8.492 -5.52 1 98.75 159 GLY B N 1
ATOM 2914 C CA . GLY B 1 159 ? 21.781 -7.633 -5.371 1 98.75 159 GLY B CA 1
ATOM 2915 C C . GLY B 1 159 ? 21.906 -6.641 -4.23 1 98.75 159 GLY B C 1
ATOM 2916 O O . GLY B 1 159 ? 21.609 -5.457 -4.395 1 98.75 159 GLY B O 1
ATOM 2917 N N . CYS B 1 160 ? 22.359 -7.152 -3.158 1 98.81 160 CYS B N 1
ATOM 2918 C CA . CYS B 1 160 ? 22.562 -6.277 -2.008 1 98.81 160 CYS B CA 1
ATOM 2919 C C . CYS B 1 160 ? 23.578 -5.184 -2.324 1 98.81 160 CYS B C 1
ATOM 2921 O O . CYS B 1 160 ? 23.344 -4.012 -2.008 1 98.81 160 CYS B O 1
ATOM 2923 N N . ALA B 1 161 ? 24.672 -5.559 -2.924 1 98.81 161 ALA B N 1
ATOM 2924 C CA . ALA B 1 161 ? 25.703 -4.594 -3.277 1 98.81 161 ALA B CA 1
ATOM 2925 C C . ALA B 1 161 ? 25.156 -3.529 -4.23 1 98.81 161 ALA B C 1
ATOM 2927 O O . ALA B 1 161 ? 25.391 -2.334 -4.035 1 98.81 161 ALA B O 1
ATOM 2928 N N . ALA B 1 162 ? 24.469 -3.959 -5.223 1 98.81 162 ALA B N 1
ATOM 2929 C CA . ALA B 1 162 ? 23.875 -3.021 -6.172 1 98.81 162 ALA B CA 1
ATOM 2930 C C . ALA B 1 162 ? 22.859 -2.111 -5.48 1 98.81 162 ALA B C 1
ATOM 2932 O O . ALA B 1 162 ? 22.781 -0.918 -5.777 1 98.81 162 ALA B O 1
ATOM 2933 N N . GLY B 1 163 ? 22.031 -2.688 -4.594 1 98.88 163 GLY B N 1
ATOM 2934 C CA . GLY B 1 163 ? 21.078 -1.897 -3.832 1 98.88 163 GLY B CA 1
ATOM 2935 C C . GLY B 1 163 ? 21.734 -0.816 -2.992 1 98.88 163 GLY B C 1
ATOM 2936 O O . GLY B 1 163 ? 21.266 0.325 -2.969 1 98.88 163 GLY B O 1
ATOM 2937 N N . VAL B 1 164 ? 22.828 -1.181 -2.348 1 98.88 164 VAL B N 1
ATOM 2938 C CA . VAL B 1 164 ? 23.562 -0.218 -1.535 1 98.88 164 VAL B CA 1
ATOM 2939 C C . VAL B 1 164 ? 24.125 0.89 -2.426 1 98.88 164 VAL B C 1
ATOM 2941 O O . VAL B 1 164 ? 23.969 2.074 -2.117 1 98.88 164 VAL B O 1
ATOM 2944 N N . LEU B 1 165 ? 24.719 0.51 -3.475 1 98.88 165 LEU B N 1
ATOM 2945 C CA . LEU B 1 165 ? 25.297 1.472 -4.398 1 98.88 165 LEU B CA 1
ATOM 2946 C C . LEU B 1 165 ? 24.25 2.449 -4.914 1 98.88 165 LEU B C 1
ATOM 2948 O O . LEU B 1 165 ? 24.469 3.66 -4.922 1 98.88 165 LEU B O 1
ATOM 2952 N N . CYS B 1 166 ? 23.141 1.943 -5.32 1 98.94 166 CYS B N 1
ATOM 2953 C CA . CYS B 1 166 ? 22.062 2.787 -5.844 1 98.94 166 CYS B CA 1
ATOM 2954 C C . CYS B 1 166 ? 21.531 3.715 -4.766 1 98.94 166 CYS B C 1
ATOM 2956 O O . CYS B 1 166 ? 21.281 4.898 -5.02 1 98.94 166 CYS B O 1
ATOM 2958 N N . ALA B 1 167 ? 21.297 3.16 -3.592 1 98.94 167 ALA B N 1
ATOM 2959 C CA . ALA B 1 167 ? 20.734 3.957 -2.504 1 98.94 167 ALA B CA 1
ATOM 2960 C C . ALA B 1 167 ? 21.672 5.102 -2.121 1 98.94 167 ALA B C 1
ATOM 2962 O O . ALA B 1 167 ? 21.25 6.25 -2.006 1 98.94 167 ALA B O 1
ATOM 2963 N N . VAL B 1 168 ? 22.953 4.809 -1.957 1 98.88 168 VAL B N 1
ATOM 2964 C CA . VAL B 1 168 ? 23.922 5.809 -1.54 1 98.88 168 VAL B CA 1
ATOM 2965 C C . VAL B 1 168 ? 24.109 6.852 -2.645 1 98.88 168 VAL B C 1
ATOM 2967 O O . VAL B 1 168 ? 24.078 8.055 -2.381 1 98.88 168 VAL B O 1
ATOM 2970 N N . SER B 1 169 ? 24.234 6.398 -3.877 1 98.88 169 SER B N 1
ATOM 2971 C CA . SER B 1 169 ? 24.422 7.32 -4.996 1 98.88 169 SER B CA 1
ATOM 2972 C C . SER B 1 169 ? 23.219 8.242 -5.145 1 98.88 169 SER B C 1
ATOM 2974 O O . SER B 1 169 ? 23.375 9.445 -5.363 1 98.88 169 SER B O 1
ATOM 2976 N N . TRP B 1 170 ? 22.016 7.652 -5.031 1 98.88 170 TRP B N 1
ATOM 2977 C CA . TRP B 1 170 ? 20.812 8.453 -5.184 1 98.88 170 TRP B CA 1
ATOM 2978 C C . TRP B 1 170 ? 20.641 9.422 -4.016 1 98.88 170 TRP B C 1
ATOM 2980 O O . TRP B 1 170 ? 20.188 10.555 -4.195 1 98.88 170 TRP B O 1
ATOM 2990 N N . PHE B 1 171 ? 21 8.969 -2.83 1 98.88 171 PHE B N 1
ATOM 2991 C CA . PHE B 1 171 ? 20.922 9.836 -1.66 1 98.88 171 PHE B CA 1
ATOM 2992 C C . PHE B 1 171 ? 21.859 11.031 -1.815 1 98.88 171 PHE B C 1
ATOM 2994 O O . PHE B 1 171 ? 21.484 12.164 -1.535 1 98.88 171 PHE B O 1
ATOM 3001 N N . VAL B 1 172 ? 23.078 10.812 -2.303 1 98.75 172 VAL B N 1
ATOM 3002 C CA . VAL B 1 172 ? 24.047 11.883 -2.537 1 98.75 172 VAL B CA 1
ATOM 3003 C C . VAL B 1 172 ? 23.531 12.812 -3.633 1 98.75 172 VAL B C 1
ATOM 3005 O O . VAL B 1 172 ? 23.594 14.031 -3.494 1 98.75 172 VAL B O 1
ATOM 3008 N N . ALA B 1 173 ? 23.031 12.242 -4.652 1 98.75 173 ALA B N 1
ATOM 3009 C CA . ALA B 1 173 ? 22.516 13.039 -5.762 1 98.75 173 ALA B CA 1
ATOM 3010 C C . ALA B 1 173 ? 21.375 13.945 -5.297 1 98.75 173 ALA B C 1
ATOM 3012 O O . ALA B 1 173 ? 21.344 15.133 -5.629 1 98.75 173 ALA B O 1
ATOM 3013 N N . THR B 1 174 ? 20.453 13.383 -4.523 1 98.62 174 THR B N 1
ATOM 3014 C CA . THR B 1 174 ? 19.312 14.172 -4.07 1 98.62 174 THR B CA 1
ATOM 3015 C C . THR B 1 174 ? 19.75 15.195 -3.027 1 98.62 174 THR B C 1
ATOM 3017 O O . THR B 1 174 ? 19.156 16.281 -2.922 1 98.62 174 THR B O 1
ATOM 3020 N N . SER B 1 175 ? 20.781 14.883 -2.283 1 98.44 175 SER B N 1
ATOM 3021 C CA . SER B 1 175 ? 21.344 15.867 -1.372 1 98.44 175 SER B CA 1
ATOM 3022 C C . SER B 1 175 ? 21.938 17.047 -2.137 1 98.44 175 SER B C 1
ATOM 3024 O O . SER B 1 175 ? 21.734 18.203 -1.749 1 98.44 175 SER B O 1
ATOM 3026 N N . PHE B 1 176 ? 22.594 16.75 -3.174 1 98.31 176 PHE B N 1
ATOM 3027 C CA . PHE B 1 176 ? 23.141 17.797 -4.027 1 98.31 176 PHE B CA 1
ATOM 3028 C C . PHE B 1 176 ? 22.031 18.641 -4.621 1 98.31 176 PHE B C 1
ATOM 3030 O O . PHE B 1 176 ? 22.125 19.875 -4.645 1 98.31 176 PHE B O 1
ATOM 3037 N N . LEU B 1 177 ? 21.016 18.047 -5.117 1 98.06 177 LEU B N 1
ATOM 3038 C CA . LEU B 1 177 ? 19.875 18.766 -5.695 1 98.06 177 LEU B CA 1
ATOM 3039 C C . LEU B 1 177 ? 19.234 19.688 -4.664 1 98.06 177 LEU B C 1
ATOM 3041 O O . LEU B 1 177 ? 18.828 20.797 -4.996 1 98.06 177 LEU B O 1
ATOM 3045 N N . ARG B 1 178 ? 19.172 19.25 -3.447 1 97.56 178 ARG B N 1
ATOM 3046 C CA . ARG B 1 178 ? 18.609 20.062 -2.377 1 97.56 178 ARG B CA 1
ATOM 3047 C C . ARG B 1 178 ? 19.516 21.25 -2.055 1 97.56 178 ARG B C 1
ATOM 3049 O O . ARG B 1 178 ? 19.031 22.375 -1.926 1 97.56 178 ARG B O 1
ATOM 3056 N N . THR B 1 179 ? 20.766 20.984 -1.964 1 97.31 179 THR B N 1
ATOM 3057 C CA . THR B 1 179 ? 21.719 22.031 -1.589 1 97.31 179 THR B CA 1
ATOM 3058 C C . THR B 1 179 ? 21.797 23.094 -2.672 1 97.31 179 THR B C 1
ATOM 3060 O O . THR B 1 179 ? 21.953 24.281 -2.367 1 97.31 179 THR B O 1
ATOM 3063 N N . GLU B 1 180 ? 21.625 22.656 -3.91 1 98.12 180 GLU B N 1
ATOM 3064 C CA . GLU B 1 180 ? 21.734 23.594 -5.031 1 98.12 180 GLU B CA 1
ATOM 3065 C C . GLU B 1 180 ? 20.406 24.281 -5.301 1 98.12 180 GLU B C 1
ATOM 3067 O O . GLU B 1 180 ? 20.297 25.125 -6.203 1 98.12 180 GLU B O 1
ATOM 3072 N N . GLY B 1 181 ? 19.359 23.875 -4.668 1 97.88 181 GLY B N 1
ATOM 3073 C CA . GLY B 1 181 ? 18.094 24.594 -4.719 1 97.88 181 GLY B CA 1
ATOM 3074 C C . GLY B 1 181 ? 17.156 24.078 -5.793 1 97.88 181 GLY B C 1
ATOM 3075 O O . GLY B 1 181 ? 16.109 24.672 -6.051 1 97.88 181 GLY B O 1
ATOM 3076 N N . TYR B 1 182 ? 17.516 23 -6.375 1 98.19 182 TYR B N 1
ATOM 3077 C CA . TYR B 1 182 ? 16.703 22.469 -7.457 1 98.19 182 TYR B CA 1
ATOM 3078 C C . TYR B 1 182 ? 15.391 21.906 -6.918 1 98.19 182 TYR B C 1
ATOM 3080 O O . TYR B 1 182 ? 14.352 21.984 -7.578 1 98.19 182 TYR B O 1
ATOM 3088 N N . VAL B 1 183 ? 15.391 21.297 -5.793 1 98.12 183 VAL B N 1
ATOM 3089 C CA . VAL B 1 183 ? 14.172 20.781 -5.191 1 98.12 183 VAL B CA 1
ATOM 3090 C C . VAL B 1 183 ? 13.211 21.922 -4.871 1 98.12 183 VAL B C 1
ATOM 3092 O O . VAL B 1 183 ? 12.016 21.828 -5.148 1 98.12 183 VAL B O 1
ATOM 3095 N N . ASP B 1 184 ? 13.727 22.969 -4.371 1 97.94 184 ASP B N 1
ATOM 3096 C CA . ASP B 1 184 ? 12.914 24.156 -4.102 1 97.94 184 ASP B CA 1
ATOM 3097 C C . ASP B 1 184 ? 12.328 24.719 -5.395 1 97.94 184 ASP B C 1
ATOM 3099 O O . ASP B 1 184 ? 11.172 25.156 -5.418 1 97.94 184 ASP B O 1
ATOM 3103 N N . TRP B 1 185 ? 13.164 24.75 -6.355 1 98.25 185 TRP B N 1
ATOM 3104 C CA . TRP B 1 185 ? 12.703 25.234 -7.652 1 98.25 185 TRP B CA 1
ATOM 3105 C C . TRP B 1 185 ? 11.523 24.406 -8.148 1 98.25 185 TRP B C 1
ATOM 3107 O O . TRP B 1 185 ? 10.531 24.969 -8.625 1 98.25 185 TRP B O 1
ATOM 3117 N N . VAL B 1 186 ? 11.57 23.078 -8.047 1 98.25 186 VAL B N 1
ATOM 3118 C CA . VAL B 1 186 ? 10.492 22.188 -8.469 1 98.25 186 VAL B CA 1
ATOM 3119 C C . VAL B 1 186 ? 9.242 22.469 -7.633 1 98.25 186 VAL B C 1
ATOM 3121 O O . VAL B 1 186 ? 8.133 22.516 -8.164 1 98.25 186 VAL B O 1
ATOM 3124 N N . LEU B 1 187 ? 9.398 22.625 -6.383 1 97.94 187 LEU B N 1
ATOM 3125 C CA . LEU B 1 187 ? 8.273 22.828 -5.477 1 97.94 187 LEU B CA 1
ATOM 3126 C C . LEU B 1 187 ? 7.586 24.156 -5.766 1 97.94 187 LEU B C 1
ATOM 3128 O O . LEU B 1 187 ? 6.398 24.312 -5.484 1 97.94 187 LEU B O 1
ATOM 3132 N N . ASP B 1 188 ? 8.297 25.094 -6.352 1 97.81 188 ASP B N 1
ATOM 3133 C CA . ASP B 1 188 ? 7.766 26.422 -6.633 1 97.81 188 ASP B CA 1
ATOM 3134 C C . ASP B 1 188 ? 7.043 26.453 -7.977 1 97.81 188 ASP B C 1
ATOM 3136 O O . ASP B 1 188 ? 6.375 27.438 -8.305 1 97.81 188 ASP B O 1
ATOM 3140 N N . LEU B 1 189 ? 7.207 25.422 -8.695 1 97.88 189 LEU B N 1
ATOM 3141 C CA . LEU B 1 189 ? 6.504 25.359 -9.977 1 97.88 189 LEU B CA 1
ATOM 3142 C C . LEU B 1 189 ? 4.992 25.375 -9.766 1 97.88 189 LEU B C 1
ATOM 3144 O O . LEU B 1 189 ? 4.5 24.875 -8.75 1 97.88 189 LEU B O 1
ATOM 3148 N N . GLY B 1 190 ? 4.281 25.984 -10.711 1 97.38 190 GLY B N 1
ATOM 3149 C CA . GLY B 1 190 ? 2.832 26.062 -10.641 1 97.38 190 GLY B CA 1
ATOM 3150 C C . GLY B 1 190 ? 2.17 24.703 -10.477 1 97.38 190 GLY B C 1
ATOM 3151 O O . GLY B 1 190 ? 1.259 24.547 -9.664 1 97.38 190 GLY B O 1
ATOM 3152 N N . ILE B 1 191 ? 2.648 23.75 -11.164 1 97.25 191 ILE B N 1
ATOM 3153 C CA . ILE B 1 191 ? 2.068 22.422 -11.125 1 97.25 191 ILE B CA 1
ATOM 3154 C C . ILE B 1 191 ? 2.297 21.797 -9.742 1 97.25 191 ILE B C 1
ATOM 3156 O O . ILE B 1 191 ? 1.438 21.078 -9.227 1 97.25 191 ILE B O 1
ATOM 3160 N N . SER B 1 192 ? 3.445 22.016 -9.188 1 97.69 192 SER B N 1
ATOM 3161 C CA . SER B 1 192 ? 3.734 21.516 -7.848 1 97.69 192 SER B CA 1
ATOM 3162 C C . SER B 1 192 ? 2.809 22.125 -6.805 1 97.69 192 SER B C 1
ATOM 3164 O O . SER B 1 192 ? 2.318 21.438 -5.914 1 97.69 192 SER B O 1
ATOM 3166 N N . GLN B 1 193 ? 2.566 23.406 -6.945 1 96.19 193 GLN B N 1
ATOM 3167 C CA . GLN B 1 193 ? 1.656 24.094 -6.039 1 96.19 193 GLN B CA 1
ATOM 3168 C C . GLN B 1 193 ? 0.221 23.609 -6.227 1 96.19 193 GLN B C 1
ATOM 3170 O O . GLN B 1 193 ? -0.509 23.422 -5.25 1 96.19 193 GLN B O 1
ATOM 3175 N N . PHE B 1 194 ? -0.044 23.406 -7.461 1 93.75 194 PHE B N 1
ATOM 3176 C CA . PHE B 1 194 ? -1.381 22.906 -7.77 1 93.75 194 PHE B CA 1
ATOM 3177 C C . PHE B 1 194 ? -1.609 21.531 -7.156 1 93.75 194 PHE B C 1
ATOM 3179 O O . PHE B 1 194 ? -2.695 21.25 -6.648 1 93.75 194 PHE B O 1
ATOM 3186 N N . LEU B 1 195 ? -0.566 20.703 -7.098 1 95.62 195 LEU B N 1
ATOM 3187 C CA . LEU B 1 195 ? -0.649 19.359 -6.562 1 95.62 195 LEU B CA 1
ATOM 3188 C C . LEU B 1 195 ? -0.374 19.344 -5.062 1 95.62 195 LEU B C 1
ATOM 3190 O O . LEU B 1 195 ? -0.415 18.297 -4.426 1 95.62 195 LEU B O 1
ATOM 3194 N N . ARG B 1 196 ? -0.07 20.469 -4.512 1 96.06 196 ARG B N 1
ATOM 3195 C CA . ARG B 1 196 ? 0.195 20.672 -3.088 1 96.06 196 ARG B CA 1
ATOM 3196 C C . ARG B 1 196 ? 1.39 19.828 -2.637 1 96.06 196 ARG B C 1
ATOM 3198 O O . ARG B 1 196 ? 1.342 19.188 -1.588 1 96.06 196 ARG B O 1
ATOM 3205 N N . LEU B 1 197 ? 2.396 19.781 -3.508 1 98 197 LEU B N 1
ATOM 3206 C CA . LEU B 1 197 ? 3.639 19.125 -3.115 1 98 197 LEU B CA 1
ATOM 3207 C C . LEU B 1 197 ? 4.332 19.891 -1.998 1 98 197 LEU B C 1
ATOM 3209 O O . LEU B 1 197 ? 4.355 21.125 -2.012 1 98 197 LEU B O 1
ATOM 3213 N N . ARG B 1 198 ? 4.867 19.125 -1.091 1 97.19 198 ARG B N 1
ATOM 3214 C CA . ARG B 1 198 ? 5.551 19.734 0.047 1 97.19 198 ARG B CA 1
ATOM 3215 C C . ARG B 1 198 ? 6.797 18.938 0.421 1 97.19 198 ARG B C 1
ATOM 3217 O O . ARG B 1 198 ? 7.047 17.859 -0.135 1 97.19 198 ARG B O 1
ATOM 3224 N N . ASP B 1 199 ? 7.621 19.438 1.275 1 96.94 199 ASP B N 1
ATOM 3225 C CA . ASP B 1 199 ? 8.828 18.781 1.768 1 96.94 199 ASP B CA 1
ATOM 3226 C C . ASP B 1 199 ? 8.977 18.969 3.277 1 96.94 199 ASP B C 1
ATOM 3228 O O . ASP B 1 199 ? 10.008 19.453 3.752 1 96.94 199 ASP B O 1
ATOM 3232 N N . LEU B 1 200 ? 8.031 18.469 3.957 1 95.38 200 LEU B N 1
ATOM 3233 C CA . LEU B 1 200 ? 7.934 18.688 5.395 1 95.38 200 LEU B CA 1
ATOM 3234 C C . LEU B 1 200 ? 8.609 17.547 6.16 1 95.38 200 LEU B C 1
ATOM 3236 O O . LEU B 1 200 ? 9.102 17.75 7.273 1 95.38 200 LEU B O 1
ATOM 3240 N N . VAL B 1 201 ? 8.734 16.391 5.594 1 95.12 201 VAL B N 1
ATOM 3241 C CA . VAL B 1 201 ? 9.141 15.195 6.312 1 95.12 201 VAL B CA 1
ATOM 3242 C C . VAL B 1 201 ? 10.625 15.273 6.664 1 95.12 201 VAL B C 1
ATOM 3244 O O . VAL B 1 201 ? 11.109 14.516 7.496 1 95.12 201 VAL B O 1
ATOM 3247 N N . VAL B 1 202 ? 11.336 16.141 6.066 1 95.5 202 VAL B N 1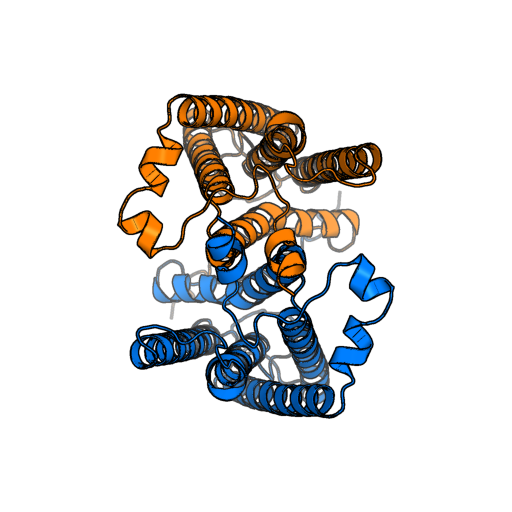
ATOM 3248 C CA . VAL B 1 202 ? 12.742 16.328 6.402 1 95.5 202 VAL B CA 1
ATOM 3249 C C . VAL B 1 202 ? 12.867 16.891 7.816 1 95.5 202 VAL B C 1
ATOM 3251 O O . VAL B 1 202 ? 13.867 16.672 8.492 1 95.5 202 VAL B O 1
ATOM 3254 N N . SER B 1 203 ? 11.758 17.547 8.305 1 93.38 203 SER B N 1
ATOM 3255 C CA . SER B 1 203 ? 11.867 18.203 9.602 1 93.38 203 SER B CA 1
ATOM 3256 C C . SER B 1 203 ? 10.781 17.734 10.562 1 93.38 203 SER B C 1
ATOM 3258 O O . SER B 1 203 ? 10.852 17.984 11.766 1 93.38 203 SER B O 1
ATOM 3260 N N . GLN B 1 204 ? 9.773 17.047 10.016 1 92 204 GLN B N 1
ATOM 3261 C CA . GLN B 1 204 ? 8.664 16.562 10.828 1 92 204 GLN B CA 1
ATOM 3262 C C . GLN B 1 204 ? 8.234 15.164 10.414 1 92 204 GLN B C 1
ATOM 3264 O O . GLN B 1 204 ? 8.344 14.805 9.234 1 92 204 GLN B O 1
ATOM 3269 N N . ASP B 1 205 ? 7.684 14.492 11.414 1 90.69 205 ASP B N 1
ATOM 3270 C CA . ASP B 1 205 ? 7.141 13.18 11.07 1 90.69 205 ASP B CA 1
ATOM 3271 C C . ASP B 1 205 ? 5.859 13.312 10.25 1 90.69 205 ASP B C 1
ATOM 3273 O O . ASP B 1 205 ? 5.188 14.344 10.297 1 90.69 205 ASP B O 1
ATOM 3277 N N . LEU B 1 206 ? 5.477 12.312 9.57 1 92.31 206 LEU B N 1
ATOM 3278 C CA . LEU B 1 206 ? 4.359 12.312 8.633 1 92.31 206 LEU B CA 1
ATOM 3279 C C . LEU B 1 206 ? 3.057 12.672 9.344 1 92.31 206 LEU B C 1
ATOM 3281 O O . LEU B 1 206 ? 2.201 13.352 8.766 1 92.31 206 LEU B O 1
ATOM 3285 N N . ALA B 1 207 ? 2.887 12.203 10.516 1 92.38 207 ALA B N 1
ATOM 3286 C CA . ALA B 1 207 ? 1.611 12.367 11.211 1 92.38 207 ALA B CA 1
ATOM 3287 C C . ALA B 1 207 ? 1.587 13.664 12.016 1 92.38 207 ALA B C 1
ATOM 3289 O O . ALA B 1 207 ? 0.538 14.07 12.516 1 92.38 207 ALA B O 1
ATOM 3290 N N . GLU B 1 208 ? 2.676 14.336 12.156 1 91.12 208 GLU B N 1
ATOM 3291 C CA . GLU B 1 208 ? 2.842 15.414 13.125 1 91.12 208 GLU B CA 1
ATOM 3292 C C . GLU B 1 208 ? 1.974 16.609 12.766 1 91.12 208 GLU B C 1
ATOM 3294 O O . GLU B 1 208 ? 1.284 17.172 13.625 1 91.12 208 GLU B O 1
ATOM 3299 N N . ALA B 1 209 ? 1.978 17.031 11.547 1 90.88 209 ALA B N 1
ATOM 3300 C CA . ALA B 1 209 ? 1.212 18.219 11.148 1 90.88 209 ALA B CA 1
ATOM 3301 C C . ALA B 1 209 ? -0.276 18.016 11.422 1 90.88 209 ALA B C 1
ATOM 3303 O O . ALA B 1 209 ? -0.936 18.922 11.953 1 90.88 209 ALA B O 1
ATOM 3304 N N . GLY B 1 210 ? -0.786 16.859 11.062 1 92.31 210 GLY B N 1
ATOM 3305 C CA . GLY B 1 210 ? -2.188 16.578 11.344 1 92.31 210 GLY B CA 1
ATOM 3306 C C . GLY B 1 210 ? -2.502 16.516 12.82 1 92.31 210 GLY B C 1
ATOM 3307 O O . GLY B 1 210 ? -3.549 17 13.266 1 92.31 210 GLY B O 1
ATOM 3308 N N . TRP B 1 211 ? -1.577 15.961 13.516 1 92.88 211 TRP B N 1
ATOM 3309 C CA . TRP B 1 211 ? -1.77 15.836 14.953 1 92.88 211 TRP B CA 1
ATOM 3310 C C . TRP B 1 211 ? -1.81 17.203 15.617 1 92.88 211 TRP B C 1
ATOM 3312 O O . TRP B 1 211 ? -2.666 17.469 16.469 1 92.88 211 TRP B O 1
ATOM 3322 N N . LEU B 1 212 ? -0.894 18.062 15.203 1 90.75 212 LEU B N 1
ATOM 3323 C CA . LEU B 1 212 ? -0.821 19.406 15.766 1 90.75 212 LEU B CA 1
ATOM 3324 C C . LEU B 1 212 ? -2.086 20.203 15.445 1 90.75 212 LEU B C 1
ATOM 3326 O O . LEU B 1 212 ? -2.541 21 16.266 1 90.75 212 LEU B O 1
ATOM 3330 N N . GLN B 1 213 ? -2.621 19.984 14.344 1 91 213 GLN B N 1
ATOM 3331 C CA . GLN B 1 213 ? -3.846 20.672 13.953 1 91 213 GLN B CA 1
ATOM 3332 C C . GLN B 1 213 ? -5.059 20.109 14.68 1 91 213 GLN B C 1
ATOM 3334 O O . GLN B 1 213 ? -6.023 20.828 14.953 1 91 213 GLN B O 1
ATOM 3339 N N . TRP B 1 214 ? -5.043 18.859 14.961 1 91.5 214 TRP B N 1
ATOM 3340 C CA . TRP B 1 214 ? -6.133 18.188 15.648 1 91.5 214 TRP B CA 1
ATOM 3341 C C . TRP B 1 214 ? -6.176 18.578 17.125 1 91.5 214 TRP B C 1
ATOM 3343 O O . TRP B 1 214 ? -7.25 18.859 17.672 1 91.5 214 TRP B O 1
#

InterPro domains:
  IPR000326 Phosphatidic acid phosphatase type 2/haloperoxidase [PF01569] (78-173)
  IPR000326 Phosphatidic acid phosphatase type 2/haloperoxidase [SM00014] (52-171)
  IPR036938 Phosphatidic acid phosphatase type 2/haloperoxidase superfamily [SSF48317] (12-174)
  IPR039667 Dolichyldiphosphatase, PAP2 domain [cd03382] (9-171)

Radius of gyration: 23.25 Å; Cα contacts (8 Å, |Δi|>4): 584; chains: 2; bounding box: 51×66×55 Å

Secondary structure (DSSP, 8-state):
-----PEE-GGG--EE-TT-HHHHHHHHHTTHHHHHHHHHHHHHHHH-BHHHHHHHHHHHHHHHHHHHHHHHH-PBPPTTS---SB-SS-HHHHHHHHHHHHHHHIIIII---SSPPTTHHHHHHHHHHHHHHHHHHHHHHHHHHHHTTSS-HHHHHHHHHHHHHHHHHHHHHHHHHHHTTHHHHHHHSHHHHHTT-B--TTTS-TTHHHHHH-/-----PEE-GGG--EE-TT-HHHHHHHHHTTHHHHHHHHHHHHHHHH-BHHHHHHHHHHHHHHHHHHHHHHHH-PBPPTTS---SB-SS-HHHHHHHHHHHHHHHIIIII---SSPPTTHHHHHHHHHHHHHHHHHHHHHHHHHHHHTTSS-HHHHHHHHHHHHHHHHHHHHHHHHHHHTTHHHHHHTSHHHHHTT-B--TTTS-TTHHHHHH-

Organism: Aspergillus fumigatus (strain ATCC MYA-4609 / CBS 101355 / FGSC A1100 / Af293) (NCBI:txid330879)